Protein AF-0000000073574208 (afdb_homodimer)

Radius of gyration: 32.66 Å; Cα contacts (8 Å, |Δi|>4): 1200; chains: 2; bounding box: 96×107×128 Å

Secondary structure (DSSP, 8-state):
------------------------------------------------------------S-----------S---EEEEEE----SS--TT----TTSTT-EEEEE-SSPPPTTHHHHHHH-SEEEEETTHHHHHHHHHHHH-TTS-HHHHHHHT--SEEEE--SSS-HHHHHHHHHTT-EEEE-TT--SS-HHHHHHHHHHHHHTTSS--EEEEES-SSSSHHHHHHHHHHHHH-TTSEEEEE-SSEEEEEE-TTEEEEEE--TTTEEEEEEEE--SS-EEEEEEESBSS--SSEEE-TTS--EEEEEBSSSEEEEEESS-EEEEEEEPPTT------/---------------------------------------------TT-------------S-----------S---EEEEEE----SS--TT----TTSTT-EEEEE-SSPPPTTHHHHHHH-SEEEEETTHHHHHHHHHHHH-TTS-HHHHHHHT--SEEEE--SSS-HHHHHHHHHTT-EEEE-TT--SS-HHHHHHHHHHHHHTTSS--EEEEES-SSSSHHHHHHHHHHHHH-TTSEEEEE-SSEEEEEE-TTEEEEEE--TTTEEEEEEEE--SS-EEEEEEESBSS--SSEEE-TTS--EEEEEBSSSEEEEEESS-EEEEEEEPPTT------

Structure (mmCIF, N/CA/C/O backbone):
data_AF-0000000073574208-model_v1
#
loop_
_entity.id
_entity.type
_entity.pdbx_description
1 polymer 'thiamine diphosphokinase'
#
loop_
_atom_site.group_PDB
_atom_site.id
_atom_site.type_symbol
_atom_site.label_atom_id
_atom_site.label_alt_id
_atom_site.label_comp_id
_atom_site.label_asym_id
_atom_site.label_entity_id
_atom_site.label_seq_id
_atom_site.pdbx_PDB_ins_code
_atom_site.Cartn_x
_atom_site.Cartn_y
_atom_site.Cartn_z
_atom_site.occupancy
_atom_site.B_iso_or_equiv
_atom_site.auth_seq_id
_atom_site.auth_comp_id
_atom_site.auth_asym_id
_atom_site.auth_atom_id
_atom_site.pdbx_PDB_model_num
ATOM 1 N N . MET A 1 1 ? 45.094 56.156 -13.008 1 16.84 1 MET A N 1
ATOM 2 C CA . MET A 1 1 ? 45.281 56.562 -11.617 1 16.84 1 MET A CA 1
ATOM 3 C C . MET A 1 1 ? 45.406 55.375 -10.695 1 16.84 1 MET A C 1
ATOM 5 O O . MET A 1 1 ? 45.031 54.25 -11.055 1 16.84 1 MET A O 1
ATOM 9 N N . VAL A 1 2 ? 45.125 55.5 -9.344 1 16.28 2 VAL A N 1
ATOM 10 C CA . VAL A 1 2 ? 45.844 54.969 -8.188 1 16.28 2 VAL A CA 1
ATOM 11 C C . VAL A 1 2 ? 45.438 53.531 -7.941 1 16.28 2 VAL A C 1
ATOM 13 O O . VAL A 1 2 ? 46.281 52.625 -7.781 1 16.28 2 VAL A O 1
ATOM 16 N N . VAL A 1 3 ? 44.125 53.094 -7.402 1 16.44 3 VAL A N 1
ATOM 17 C CA . VAL A 1 3 ? 44.094 52.656 -6.008 1 16.44 3 VAL A CA 1
ATOM 18 C C . VAL A 1 3 ? 44.156 51.125 -5.938 1 16.44 3 VAL A C 1
ATOM 20 O O . VAL A 1 3 ? 43.188 50.469 -6.285 1 16.44 3 VAL A O 1
ATOM 23 N N . ALA A 1 4 ? 45.094 50.344 -6.352 1 18.62 4 ALA A N 1
ATOM 24 C CA . ALA A 1 4 ? 45.344 48.906 -6.508 1 18.62 4 ALA A CA 1
ATOM 25 C C . ALA A 1 4 ? 45.344 48.188 -5.156 1 18.62 4 ALA A C 1
ATOM 27 O O . ALA A 1 4 ? 45.781 47.031 -5.043 1 18.62 4 ALA A O 1
ATOM 28 N N . MET A 1 5 ? 44.906 48.875 -4.051 1 16.12 5 MET A N 1
ATOM 29 C CA . MET A 1 5 ? 45.594 48.531 -2.811 1 16.12 5 MET A CA 1
ATOM 30 C C . MET A 1 5 ? 45.25 47.094 -2.396 1 16.12 5 MET A C 1
ATOM 32 O O . MET A 1 5 ? 46.156 46.312 -2.055 1 16.12 5 MET A O 1
ATOM 36 N N . SER A 1 6 ? 44.031 46.75 -1.759 1 17.55 6 SER A N 1
ATOM 37 C CA . SER A 1 6 ? 44.031 46.344 -0.352 1 17.55 6 SER A CA 1
ATOM 38 C C . SER A 1 6 ? 44.344 44.875 -0.188 1 17.55 6 SER A C 1
ATOM 40 O O . SER A 1 6 ? 44.219 44.094 -1.137 1 17.55 6 SER A O 1
ATOM 42 N N . SER A 1 7 ? 44.406 44.219 1.233 1 17.73 7 SER A N 1
ATOM 43 C CA . SER A 1 7 ? 45.094 43.5 2.285 1 17.73 7 SER A CA 1
ATOM 44 C C . SER A 1 7 ? 44.562 42.094 2.42 1 17.73 7 SER A C 1
ATOM 46 O O . SER A 1 7 ? 43.375 41.875 2.643 1 17.73 7 SER A O 1
ATOM 48 N N . ILE A 1 8 ? 45.062 40.938 1.855 1 19.8 8 ILE A N 1
ATOM 49 C CA . ILE A 1 8 ? 44.938 39.5 1.788 1 19.8 8 ILE A CA 1
ATOM 50 C C . ILE A 1 8 ? 45.219 38.875 3.158 1 19.8 8 ILE A C 1
ATOM 52 O O . ILE A 1 8 ? 46.375 38.844 3.594 1 19.8 8 ILE A O 1
ATOM 56 N N . ARG A 1 9 ? 44.406 39.344 4.285 1 17.64 9 ARG A N 1
ATOM 57 C CA . ARG A 1 9 ? 44.781 39.062 5.66 1 17.64 9 ARG A CA 1
ATOM 58 C C . ARG A 1 9 ? 45 37.562 5.867 1 17.64 9 ARG A C 1
ATOM 60 O O . ARG A 1 9 ? 44.25 36.75 5.312 1 17.64 9 ARG A O 1
ATOM 67 N N . HIS A 1 10 ? 46.156 37.031 6.543 1 17.06 10 HIS A N 1
ATOM 68 C CA . HIS A 1 10 ? 47.062 36 6.938 1 17.06 10 HIS A CA 1
ATOM 69 C C . HIS A 1 10 ? 46.5 35.156 8.078 1 17.06 10 HIS A C 1
ATOM 71 O O . HIS A 1 10 ? 47.219 34.312 8.656 1 17.06 10 HIS A O 1
ATOM 77 N N . CYS A 1 11 ? 45.188 35.125 8.484 1 16.27 11 CYS A N 1
ATOM 78 C CA . CYS A 1 11 ? 45 34.812 9.898 1 16.27 11 CYS A CA 1
ATOM 79 C C . CYS A 1 11 ? 45.281 33.344 10.172 1 16.27 11 CYS A C 1
ATOM 81 O O . CYS A 1 11 ? 44.438 32.469 9.984 1 16.27 11 CYS A O 1
ATOM 83 N N . CYS A 1 12 ? 46.344 32.594 9.758 1 16.95 12 CYS A N 1
ATOM 84 C CA . CYS A 1 12 ? 46.562 31.156 9.797 1 16.95 12 CYS A CA 1
ATOM 85 C C . CYS A 1 12 ? 46.812 30.688 11.219 1 16.95 12 CYS A C 1
ATOM 87 O O . CYS A 1 12 ? 46.906 29.484 11.469 1 16.95 12 CYS A O 1
ATOM 89 N N . SER A 1 13 ? 47.344 31.391 12.242 1 15.64 13 SER A N 1
ATOM 90 C CA . SER A 1 13 ? 48.438 30.812 13.008 1 15.64 13 SER A CA 1
ATOM 91 C C . SER A 1 13 ? 47.938 29.734 13.969 1 15.64 13 SER A C 1
ATOM 93 O O . SER A 1 13 ? 48.531 28.656 14.055 1 15.64 13 SER A O 1
ATOM 95 N N . SER A 1 14 ? 47.281 30.031 15.18 1 16.47 14 SER A N 1
ATOM 96 C CA . SER A 1 14 ? 47.906 29.703 16.453 1 16.47 14 SER A CA 1
ATOM 97 C C . SER A 1 14 ? 47.812 28.219 16.766 1 16.47 14 SER A C 1
ATOM 99 O O . SER A 1 14 ? 47 27.516 16.172 1 16.47 14 SER A O 1
ATOM 101 N N . LEU A 1 15 ? 48.344 27.719 18.125 1 16.98 15 LEU A N 1
ATOM 102 C CA . LEU A 1 15 ? 49.219 26.859 18.938 1 16.98 15 LEU A CA 1
ATOM 103 C C . LEU A 1 15 ? 48.438 25.688 19.5 1 16.98 15 LEU A C 1
ATOM 105 O O . LEU A 1 15 ? 47.25 25.828 19.875 1 16.98 15 LEU A O 1
ATOM 109 N N . TRP A 1 16 ? 48.938 24.391 19.516 1 17.55 16 TRP A N 1
ATOM 110 C CA . TRP A 1 16 ? 48.812 22.953 19.641 1 17.55 16 TRP A CA 1
ATOM 111 C C . TRP A 1 16 ? 48.688 22.547 21.109 1 17.55 16 TRP A C 1
ATOM 113 O O . TRP A 1 16 ? 48.625 21.359 21.438 1 17.55 16 TRP A O 1
ATOM 123 N N . ARG A 1 17 ? 48.531 23.406 22.156 1 15.89 17 ARG A N 1
ATOM 124 C CA . ARG A 1 17 ? 49.156 22.797 23.328 1 15.89 17 ARG A CA 1
ATOM 125 C C . ARG A 1 17 ? 48.375 21.562 23.781 1 15.89 17 ARG A C 1
ATOM 127 O O . ARG A 1 17 ? 47.125 21.531 23.703 1 15.89 17 ARG A O 1
ATOM 134 N N . ARG A 1 18 ? 49.062 20.375 24.141 1 17.12 18 ARG A N 1
ATOM 135 C CA . ARG A 1 18 ? 49.094 18.953 24.484 1 17.12 18 ARG A CA 1
ATOM 136 C C . ARG A 1 18 ? 48.562 18.719 25.891 1 17.12 18 ARG A C 1
ATOM 138 O O . ARG A 1 18 ? 48.562 17.594 26.375 1 17.12 18 ARG A O 1
ATOM 145 N N . LYS A 1 19 ? 48 19.703 26.719 1 16.78 19 LYS A N 1
ATOM 146 C CA . LYS A 1 19 ? 48.281 19.391 28.109 1 16.78 19 LYS A CA 1
ATOM 147 C C . LYS A 1 19 ? 47.594 18.078 28.531 1 16.78 19 LYS A C 1
ATOM 149 O O . LYS A 1 19 ? 46.469 17.797 28.125 1 16.78 19 LYS A O 1
ATOM 154 N N . ALA A 1 20 ? 48.375 17.062 29.219 1 18.73 20 ALA A N 1
ATOM 155 C CA . ALA A 1 20 ? 48.531 15.734 29.812 1 18.73 20 ALA A CA 1
ATOM 156 C C . ALA A 1 20 ? 47.625 15.578 31.031 1 18.73 20 ALA A C 1
ATOM 158 O O . ALA A 1 20 ? 47.875 16.172 32.094 1 18.73 20 ALA A O 1
ATOM 159 N N . ILE A 1 21 ? 46.281 15.875 30.953 1 16.62 21 ILE A N 1
ATOM 160 C CA . ILE A 1 21 ? 45.594 15.961 32.219 1 16.62 21 ILE A CA 1
ATOM 161 C C . ILE A 1 21 ? 45.719 14.648 33 1 16.62 21 ILE A C 1
ATOM 163 O O . ILE A 1 21 ? 45.406 13.578 32.469 1 16.62 21 ILE A O 1
ATOM 167 N N . ILE A 1 22 ? 46.531 14.703 34.031 1 16.72 22 ILE A N 1
ATOM 168 C CA . ILE A 1 22 ? 47 13.828 35.125 1 16.72 22 ILE A CA 1
ATOM 169 C C . ILE A 1 22 ? 45.812 13.25 35.875 1 16.72 22 ILE A C 1
ATOM 171 O O . ILE A 1 22 ? 45 14 36.438 1 16.72 22 ILE A O 1
ATOM 175 N N . TRP A 1 23 ? 45.281 12.227 35.344 1 17 23 TRP A N 1
ATOM 176 C CA . TRP A 1 23 ? 44.219 11.461 35.938 1 17 23 TRP A CA 1
ATOM 177 C C . TRP A 1 23 ? 44.562 11.016 37.375 1 17 23 TRP A C 1
ATOM 179 O O . TRP A 1 23 ? 45.531 10.273 37.562 1 17 23 TRP A O 1
ATOM 189 N N . THR A 1 24 ? 44.469 12.039 38.219 1 16.17 24 THR A N 1
ATOM 190 C CA . THR A 1 24 ? 44.812 11.75 39.625 1 16.17 24 THR A CA 1
ATOM 191 C C . THR A 1 24 ? 43.969 10.594 40.156 1 16.17 24 THR A C 1
ATOM 193 O O . THR A 1 24 ? 42.781 10.484 39.844 1 16.17 24 THR A O 1
ATOM 196 N N . PRO A 1 25 ? 44.625 9.695 40.906 1 18.36 25 PRO A N 1
ATOM 197 C CA . PRO A 1 25 ? 44.438 8.359 41.469 1 18.36 25 PRO A CA 1
ATOM 198 C C . PRO A 1 25 ? 43.469 8.359 42.656 1 18.36 25 PRO A C 1
ATOM 200 O O . PRO A 1 25 ? 43.312 7.332 43.344 1 18.36 25 PRO A O 1
ATOM 203 N N . HIS A 1 26 ? 42.5 9.398 42.625 1 15.59 26 HIS A N 1
ATOM 204 C CA . HIS A 1 26 ? 42.125 9.633 44.031 1 15.59 26 HIS A CA 1
ATOM 205 C C . HIS A 1 26 ? 41.781 8.328 44.719 1 15.59 26 HIS A C 1
ATOM 207 O O . HIS A 1 26 ? 41.438 7.336 44.094 1 15.59 26 HIS A O 1
ATOM 213 N N . ARG A 1 27 ? 41.469 8.555 46.062 1 15.6 27 ARG A N 1
ATOM 214 C CA . ARG A 1 27 ? 41.656 8.117 47.438 1 15.6 27 ARG A CA 1
ATOM 215 C C . ARG A 1 27 ? 40.656 7.008 47.812 1 15.6 27 ARG A C 1
ATOM 217 O O . ARG A 1 27 ? 39.656 6.824 47.156 1 15.6 27 ARG A O 1
ATOM 224 N N . SER A 1 28 ? 40.562 6.727 49.125 1 15.8 28 SER A N 1
ATOM 225 C CA . SER A 1 28 ? 40.719 5.695 50.156 1 15.8 28 SER A CA 1
ATOM 226 C C . SER A 1 28 ? 39.344 5.191 50.625 1 15.8 28 SER A C 1
ATOM 228 O O . SER A 1 28 ? 39.219 4.047 51.062 1 15.8 28 SER A O 1
ATOM 230 N N . PHE A 1 29 ? 38.219 6.023 50.656 1 16.02 29 PHE A N 1
ATOM 231 C CA . PHE A 1 29 ? 37.656 5.918 52 1 16.02 29 PHE A CA 1
ATOM 232 C C . PHE A 1 29 ? 36.969 4.559 52.188 1 16.02 29 PHE A C 1
ATOM 234 O O . PHE A 1 29 ? 36.406 4.004 51.25 1 16.02 29 PHE A O 1
ATOM 241 N N . VAL A 1 30 ? 37.094 4.047 53.438 1 15.73 30 VAL A N 1
ATOM 242 C CA . VAL A 1 30 ? 37.062 2.844 54.25 1 15.73 30 VAL A CA 1
ATOM 243 C C . VAL A 1 30 ? 35.625 2.369 54.438 1 15.73 30 VAL A C 1
ATOM 245 O O . VAL A 1 30 ? 35.312 1.196 54.219 1 15.73 30 VAL A O 1
ATOM 248 N N . ALA A 1 31 ? 34.812 3.023 55.438 1 15.16 31 ALA A N 1
ATOM 249 C CA . ALA A 1 31 ? 34.562 2.246 56.656 1 15.16 31 ALA A CA 1
ATOM 250 C C . ALA A 1 31 ? 33.344 1.336 56.469 1 15.16 31 ALA A C 1
ATOM 252 O O . ALA A 1 31 ? 33.406 0.127 56.688 1 15.16 31 ALA A O 1
ATOM 253 N N . ALA A 1 32 ? 32.125 1.691 57.156 1 16.17 32 ALA A N 1
ATOM 254 C CA . ALA A 1 32 ? 31.625 0.971 58.344 1 16.17 32 ALA A CA 1
ATOM 255 C C . ALA A 1 32 ? 30.562 -0.06 57.938 1 16.17 32 ALA A C 1
ATOM 257 O O . ALA A 1 32 ? 29.984 0.038 56.844 1 16.17 32 ALA A O 1
ATOM 258 N N . GLY A 1 33 ? 29.906 -0.741 58.969 1 15.34 33 GLY A N 1
ATOM 259 C CA . GLY A 1 33 ? 29.609 -2.078 59.469 1 15.34 33 GLY A CA 1
ATOM 260 C C . GLY A 1 33 ? 28.25 -2.574 59 1 15.34 33 GLY A C 1
ATOM 261 O O . GLY A 1 33 ? 28.109 -3.707 58.531 1 15.34 33 GLY A O 1
ATOM 262 N N . LYS A 1 34 ? 27.109 -1.859 59.438 1 16.09 34 LYS A N 1
ATOM 263 C CA . LYS A 1 34 ? 26.297 -2.637 60.375 1 16.09 34 LYS A CA 1
ATOM 264 C C . LYS A 1 34 ? 25.391 -3.621 59.656 1 16.09 34 LYS A C 1
ATOM 266 O O . LYS A 1 34 ? 25.141 -3.463 58.438 1 16.09 34 LYS A O 1
ATOM 271 N N . GLN A 1 35 ? 24.234 -4.035 60.406 1 16.28 35 GLN A N 1
ATOM 272 C CA . GLN A 1 35 ? 23.625 -5.242 60.938 1 16.28 35 GLN A CA 1
ATOM 273 C C . GLN A 1 35 ? 22.578 -5.812 59.969 1 16.28 35 GLN A C 1
ATOM 275 O O . GLN A 1 35 ? 22.109 -5.113 59.094 1 16.28 35 GLN A O 1
ATOM 280 N N . GLY A 1 36 ? 21.812 -6.852 60.5 1 15.94 36 GLY A N 1
ATOM 281 C CA . GLY A 1 36 ? 21.359 -8.211 60.25 1 15.94 36 GLY A CA 1
ATOM 282 C C . GLY A 1 36 ? 20.031 -8.273 59.5 1 15.94 36 GLY A C 1
ATOM 283 O O . GLY A 1 36 ? 19.875 -9.055 58.562 1 15.94 36 GLY A O 1
ATOM 284 N N . ASN A 1 37 ? 18.938 -7.617 60.031 1 16.11 37 ASN A N 1
ATOM 285 C CA . ASN A 1 37 ? 17.875 -8.492 60.531 1 16.11 37 ASN A CA 1
ATOM 286 C C . ASN A 1 37 ? 16.938 -8.922 59.406 1 16.11 37 ASN A C 1
ATOM 288 O O . ASN A 1 37 ? 16.891 -8.281 58.344 1 16.11 37 ASN A O 1
ATOM 292 N N . LYS A 1 38 ? 15.82 -9.727 59.875 1 16.95 38 LYS A N 1
ATOM 293 C CA . LYS A 1 38 ? 14.961 -10.875 59.594 1 16.95 38 LYS A CA 1
ATOM 294 C C . LYS A 1 38 ? 13.836 -10.484 58.656 1 16.95 38 LYS A C 1
ATOM 296 O O . LYS A 1 38 ? 13 -9.641 58.969 1 16.95 38 LYS A O 1
ATOM 301 N N . LEU A 1 39 ? 13.953 -10.5 57.375 1 16.69 39 LEU A N 1
ATOM 302 C CA . LEU A 1 39 ? 12.984 -10.195 56.344 1 16.69 39 LEU A CA 1
ATOM 303 C C . LEU A 1 39 ? 11.758 -11.102 56.438 1 16.69 39 LEU A C 1
ATOM 305 O O . LEU A 1 39 ? 11.773 -12.242 55.969 1 16.69 39 LEU A O 1
ATOM 309 N N . GLN A 1 40 ? 11.289 -11.305 57.688 1 16 40 GLN A N 1
ATOM 310 C CA . GLN A 1 40 ? 10.375 -12.445 57.688 1 16 40 GLN A CA 1
ATOM 311 C C . GLN A 1 40 ? 9.289 -12.273 56.625 1 16 40 GLN A C 1
ATOM 313 O O . GLN A 1 40 ? 9.055 -13.164 55.812 1 16 40 GLN A O 1
ATOM 318 N N . SER A 1 41 ? 8.156 -11.555 57.031 1 16.88 41 SER A N 1
ATOM 319 C CA . SER A 1 41 ? 6.863 -12.195 57.25 1 16.88 41 SER A CA 1
ATOM 320 C C . SER A 1 41 ? 6.051 -12.281 55.969 1 16.88 41 SER A C 1
ATOM 322 O O . SER A 1 41 ? 5.59 -13.359 55.562 1 16.88 41 SER A O 1
ATOM 324 N N . SER A 1 42 ? 4.984 -11.305 55.719 1 17.42 42 SER A N 1
ATOM 325 C CA . SER A 1 42 ? 3.551 -11.555 55.594 1 17.42 42 SER A CA 1
ATOM 326 C C . SER A 1 42 ? 3.146 -11.672 54.125 1 17.42 42 SER A C 1
ATOM 328 O O . SER A 1 42 ? 3.307 -10.719 53.375 1 17.42 42 SER A O 1
ATOM 330 N N . LEU A 1 43 ? 3.334 -12.75 53.469 1 17.84 43 LEU A N 1
ATOM 331 C CA . LEU A 1 43 ? 3.064 -13.148 52.094 1 17.84 43 LEU A CA 1
ATOM 332 C C . LEU A 1 43 ? 1.598 -12.93 51.75 1 17.84 43 LEU A C 1
ATOM 334 O O . LEU A 1 43 ? 1.153 -13.305 50.656 1 17.84 43 LEU A O 1
ATOM 338 N N . SER A 1 44 ? 0.708 -12.664 52.75 1 17.05 44 SER A N 1
ATOM 339 C CA . SER A 1 44 ? -0.619 -13.234 52.531 1 17.05 44 SER A CA 1
ATOM 340 C C . SER A 1 44 ? -1.306 -12.617 51.312 1 17.05 44 SER A C 1
ATOM 342 O O . SER A 1 44 ? -1.995 -13.312 50.562 1 17.05 44 SER A O 1
ATOM 344 N N . ALA A 1 45 ? -1.47 -11.273 51.156 1 17.77 45 ALA A N 1
ATOM 345 C CA . ALA A 1 45 ? -2.816 -10.742 50.969 1 17.77 45 ALA A CA 1
ATOM 346 C C . ALA A 1 45 ? -3.213 -10.789 49.5 1 17.77 45 ALA A C 1
ATOM 348 O O . ALA A 1 45 ? -4.367 -10.523 49.125 1 17.77 45 ALA A O 1
ATOM 349 N N . TRP A 1 46 ? -2.375 -10.906 48.406 1 17.78 46 TRP A N 1
ATOM 350 C CA . TRP A 1 46 ? -2.748 -10.102 47.25 1 17.78 46 TRP A CA 1
ATOM 351 C C . TRP A 1 46 ? -3.801 -10.812 46.406 1 17.78 46 TRP A C 1
ATOM 353 O O . TRP A 1 46 ? -4.016 -10.461 45.25 1 17.78 46 TRP A O 1
ATOM 363 N N . ASN A 1 47 ? -4.539 -11.711 46.969 1 18.09 47 ASN A N 1
ATOM 364 C CA . ASN A 1 47 ? -5.281 -12.516 46 1 18.09 47 ASN A CA 1
ATOM 365 C C . ASN A 1 47 ? -6.273 -11.664 45.219 1 18.09 47 ASN A C 1
ATOM 367 O O . ASN A 1 47 ? -7.199 -12.203 44.594 1 18.09 47 ASN A O 1
ATOM 371 N N . SER A 1 48 ? -6.484 -10.336 45.438 1 19.12 48 SER A N 1
ATOM 372 C CA . SER A 1 48 ? -7.797 -9.836 45.031 1 19.12 48 SER A CA 1
ATOM 373 C C . SER A 1 48 ? -7.996 -9.945 43.531 1 19.12 48 SER A C 1
ATOM 375 O O . SER A 1 48 ? -7.113 -9.57 42.75 1 19.12 48 SER A O 1
ATOM 377 N N . THR A 1 49 ? -8.836 -10.836 43.031 1 20.64 49 THR A N 1
ATOM 378 C CA . THR A 1 49 ? -9.367 -11.211 41.719 1 20.64 49 THR A CA 1
ATOM 379 C C . THR A 1 49 ? -9.984 -10.008 41.031 1 20.64 49 THR A C 1
ATOM 381 O O . THR A 1 49 ? -11.125 -9.633 41.312 1 20.64 49 THR A O 1
ATOM 384 N N . ARG A 1 50 ? -9.43 -8.797 40.906 1 20.31 50 ARG A N 1
ATOM 385 C CA . ARG A 1 50 ? -10.195 -7.719 40.312 1 20.31 50 ARG A CA 1
ATOM 386 C C . ARG A 1 50 ? -10.578 -8.07 38.875 1 20.31 50 ARG A C 1
ATOM 388 O O . ARG A 1 50 ? -9.711 -8.359 38.031 1 20.31 50 ARG A O 1
ATOM 395 N N . SER A 1 51 ? -11.773 -8.602 38.656 1 20.97 51 SER A N 1
ATOM 396 C CA . SER A 1 51 ? -12.508 -8.82 37.406 1 20.97 51 SER A CA 1
ATOM 397 C C . SER A 1 51 ? -12.492 -7.582 36.531 1 20.97 51 SER A C 1
ATOM 399 O O . SER A 1 51 ? -12.977 -6.523 36.938 1 20.97 51 SER A O 1
ATOM 401 N N . PHE A 1 52 ? -11.43 -7.227 35.906 1 21.33 52 PHE A N 1
ATOM 402 C CA . PHE A 1 52 ? -11.375 -6.082 35 1 21.33 52 PHE A CA 1
ATOM 403 C C . PHE A 1 52 ? -12.445 -6.188 33.938 1 21.33 52 PHE A C 1
ATOM 405 O O . PHE A 1 52 ? -12.391 -7.074 33.062 1 21.33 52 PHE A O 1
ATOM 412 N N . SER A 1 53 ? -13.727 -6 34.281 1 21.91 53 SER A N 1
ATOM 413 C CA . SER A 1 53 ? -14.773 -5.734 33.281 1 21.91 53 SER A CA 1
ATOM 414 C C . SER A 1 53 ? -14.336 -4.68 32.281 1 21.91 53 SER A C 1
ATOM 416 O O . SER A 1 53 ? -14 -3.557 32.656 1 21.91 53 SER A O 1
ATOM 418 N N . ALA A 1 54 ? -13.656 -5.113 31.344 1 23.38 54 ALA A N 1
ATOM 419 C CA . ALA A 1 54 ? -13.289 -4.27 30.219 1 23.38 54 ALA A CA 1
ATOM 420 C C . ALA A 1 54 ? -14.469 -3.414 29.766 1 23.38 54 ALA A C 1
ATOM 422 O O . ALA A 1 54 ? -15.531 -3.941 29.438 1 23.38 54 ALA A O 1
ATOM 423 N N . THR A 1 55 ? -14.758 -2.363 30.469 1 23.56 55 THR A N 1
ATOM 424 C CA . THR A 1 55 ? -15.703 -1.325 30.062 1 23.56 55 THR A CA 1
ATOM 425 C C . THR A 1 55 ? -15.57 -1.021 28.578 1 23.56 55 THR A C 1
ATOM 427 O O . THR A 1 55 ? -14.508 -0.586 28.125 1 23.56 55 THR A O 1
ATOM 430 N N . VAL A 1 56 ? -16.156 -1.899 27.797 1 24.61 56 VAL A N 1
ATOM 431 C CA . VAL A 1 56 ? -16.516 -1.53 26.422 1 24.61 56 VAL A CA 1
ATOM 432 C C . VAL A 1 56 ? -17.016 -0.09 26.406 1 24.61 56 VAL A C 1
ATOM 434 O O . VAL A 1 56 ? -18.062 0.217 26.969 1 24.61 56 VAL A O 1
ATOM 437 N N . ASN A 1 57 ? -16.156 0.804 26.641 1 23.34 57 ASN A N 1
ATOM 438 C CA . ASN A 1 57 ? -16.578 2.193 26.5 1 23.34 57 ASN A CA 1
ATOM 439 C C . ASN A 1 57 ? -17.516 2.371 25.297 1 23.34 57 ASN A C 1
ATOM 441 O O . ASN A 1 57 ? -17.188 1.983 24.188 1 23.34 57 ASN A O 1
ATOM 445 N N . THR A 1 58 ? -18.812 2.385 25.562 1 25.31 58 THR A N 1
ATOM 446 C CA . THR A 1 58 ? -20 2.738 24.797 1 25.31 58 THR A CA 1
ATOM 447 C C . THR A 1 58 ? -19.766 4.012 23.984 1 25.31 58 THR A C 1
ATOM 449 O O . THR A 1 58 ? -19.953 5.121 24.484 1 25.31 58 THR A O 1
ATOM 452 N N . PHE A 1 59 ? -18.656 4.188 23.5 1 23.36 59 PHE A N 1
ATOM 453 C CA . PHE A 1 59 ? -18.547 5.316 22.594 1 23.36 59 PHE A CA 1
ATOM 454 C C . PHE A 1 59 ? -19.531 5.184 21.438 1 23.36 59 PHE A C 1
ATOM 456 O O . PHE A 1 59 ? -19.141 4.984 20.281 1 23.36 59 PHE A O 1
ATOM 463 N N . ALA A 1 60 ? -20.641 4.395 21.609 1 24.42 60 ALA A N 1
ATOM 464 C CA . ALA A 1 60 ? -21.656 4.371 20.562 1 24.42 60 ALA A CA 1
ATOM 465 C C . ALA A 1 60 ? -22.219 5.77 20.312 1 24.42 60 ALA A C 1
ATOM 467 O O . ALA A 1 60 ? -23.156 5.938 19.531 1 24.42 60 ALA A O 1
ATOM 468 N N . LYS A 1 61 ? -22.094 6.578 21.266 1 28.09 61 LYS A N 1
ATOM 469 C CA . LYS A 1 61 ? -23.172 7.559 21.219 1 28.09 61 LYS A CA 1
ATOM 470 C C . LYS A 1 61 ? -23.062 8.453 20 1 28.09 61 LYS A C 1
ATOM 472 O O . LYS A 1 61 ? -24.078 8.852 19.422 1 28.09 61 LYS A O 1
ATOM 477 N N . ASN A 1 62 ? -22.031 9.156 19.891 1 24.48 62 ASN A N 1
ATOM 478 C CA . ASN A 1 62 ? -22.266 10.336 19.062 1 24.48 62 ASN A CA 1
ATOM 479 C C . ASN A 1 62 ? -22.172 10.008 17.578 1 24.48 62 ASN A C 1
ATOM 481 O O . ASN A 1 62 ? -21.094 10.047 17 1 24.48 62 ASN A O 1
ATOM 485 N N . PHE A 1 63 ? -22.859 8.891 17.234 1 26.53 63 PHE A N 1
ATOM 486 C CA . PHE A 1 63 ? -22.984 8.93 15.781 1 26.53 63 PHE A CA 1
ATOM 487 C C . PHE A 1 63 ? -23.516 10.281 15.32 1 26.53 63 PHE A C 1
ATOM 489 O O . PHE A 1 63 ? -24.516 10.766 15.82 1 26.53 63 PHE A O 1
ATOM 496 N N . PRO A 1 64 ? -22.703 11.078 14.859 1 26.77 64 PRO A N 1
ATOM 497 C CA . PRO A 1 64 ? -23.406 12.305 14.477 1 26.77 64 PRO A CA 1
ATOM 498 C C . PRO A 1 64 ? -24.719 12.039 13.766 1 26.77 64 PRO A C 1
ATOM 500 O O . PRO A 1 64 ? -24.906 10.977 13.164 1 26.77 64 PRO A O 1
ATOM 503 N N . GLU A 1 65 ? -25.859 12.5 14.336 1 27.39 65 GLU A N 1
ATOM 504 C CA . GLU A 1 65 ? -27.172 12.594 13.703 1 27.39 65 GLU A CA 1
ATOM 505 C C . GLU A 1 65 ? -27.047 12.68 12.188 1 27.39 65 GLU A C 1
ATOM 507 O O . GLU A 1 65 ? -26.094 13.266 11.672 1 27.39 65 GLU A O 1
ATOM 512 N N . ARG A 1 66 ? -27.609 11.75 11.539 1 28.38 66 ARG A N 1
ATOM 513 C CA . ARG A 1 66 ? -27.922 12.008 10.141 1 28.38 66 ARG A CA 1
ATOM 514 C C . ARG A 1 66 ? -28.344 13.461 9.93 1 28.38 66 ARG A C 1
ATOM 516 O O . ARG A 1 66 ? -29.375 13.891 10.453 1 28.38 66 ARG A O 1
ATOM 523 N N . VAL A 1 67 ? -27.453 14.391 9.828 1 26.88 67 VAL A N 1
ATOM 524 C CA . VAL A 1 67 ? -27.969 15.688 9.383 1 26.88 67 VAL A CA 1
ATOM 525 C C . VAL A 1 67 ? -29 15.484 8.273 1 26.88 67 VAL A C 1
ATOM 527 O O . VAL A 1 67 ? -28.672 14.969 7.203 1 26.88 67 VAL A O 1
ATOM 530 N N . SER A 1 68 ? -30.156 15.016 8.625 1 28.53 68 SER A N 1
ATOM 531 C CA . SER A 1 68 ? -31.281 15.203 7.699 1 28.53 68 SER A CA 1
ATOM 532 C C . SER A 1 68 ? -31.203 16.562 7.02 1 28.53 68 SER A C 1
ATOM 534 O O . SER A 1 68 ? -31.594 17.578 7.602 1 28.53 68 SER A O 1
ATOM 536 N N . GLY A 1 69 ? -30.141 16.906 6.395 1 28.58 69 GLY A N 1
ATOM 537 C CA . GLY A 1 69 ? -30.297 18.141 5.625 1 28.58 69 GLY A CA 1
ATOM 538 C C . GLY A 1 69 ? -31.484 18.109 4.691 1 28.58 69 GLY A C 1
ATOM 539 O O . GLY A 1 69 ? -31.828 17.062 4.145 1 28.58 69 GLY A O 1
ATOM 540 N N . THR A 1 70 ? -32.531 18.719 5 1 30.64 70 THR A N 1
ATOM 541 C CA . THR A 1 70 ? -33.531 19.078 4.004 1 30.64 70 THR A CA 1
ATOM 542 C C . THR A 1 70 ? -32.906 19.109 2.605 1 30.64 70 THR A C 1
ATOM 544 O O . THR A 1 70 ? -31.891 19.75 2.381 1 30.64 70 THR A O 1
ATOM 547 N N . ARG A 1 71 ? -33.25 18.172 1.816 1 32.94 71 ARG A N 1
ATOM 548 C CA . ARG A 1 71 ? -32.938 18.25 0.392 1 32.94 71 ARG A CA 1
ATOM 549 C C . ARG A 1 71 ? -33.25 19.625 -0.171 1 32.94 71 ARG A C 1
ATOM 551 O O . ARG A 1 71 ? -34.406 19.906 -0.518 1 32.94 71 ARG A O 1
ATOM 558 N N . ARG A 1 72 ? -32.906 20.688 0.428 1 31.48 72 ARG A N 1
ATOM 559 C CA . ARG A 1 72 ? -33.156 21.781 -0.505 1 31.48 72 ARG A CA 1
ATOM 560 C C . ARG A 1 72 ? -32.719 21.406 -1.915 1 31.48 72 ARG A C 1
ATOM 562 O O . ARG A 1 72 ? -31.766 20.625 -2.09 1 31.48 72 ARG A O 1
ATOM 569 N N . GLU A 1 73 ? -33.312 21.297 -2.922 1 39.44 73 GLU A N 1
ATOM 570 C CA . GLU A 1 73 ? -32.875 21.172 -4.316 1 39.44 73 GLU A CA 1
ATOM 571 C C . GLU A 1 73 ? -31.422 21.516 -4.496 1 39.44 73 GLU A C 1
ATOM 573 O O . GLU A 1 73 ? -30.969 21.766 -5.613 1 39.44 73 GLU A O 1
ATOM 578 N N . GLY A 1 74 ? -30.469 22.062 -3.484 1 42.62 74 GLY A N 1
ATOM 579 C CA . GLY A 1 74 ? -29.578 23.109 -3.029 1 42.62 74 GLY A CA 1
ATOM 580 C C . GLY A 1 74 ? -28.125 22.859 -3.367 1 42.62 74 GLY A C 1
ATOM 581 O O . GLY A 1 74 ? -27.75 21.75 -3.75 1 42.62 74 GLY A O 1
ATOM 582 N N . MET A 1 75 ? -27.203 23.844 -3.586 1 52.25 75 MET A N 1
ATOM 583 C CA . MET A 1 75 ? -25.828 24.016 -4.039 1 52.25 75 MET A CA 1
ATOM 584 C C . MET A 1 75 ? -24.875 23.125 -3.25 1 52.25 75 MET A C 1
ATOM 586 O O . MET A 1 75 ? -24.734 23.281 -2.035 1 52.25 75 MET A O 1
ATOM 590 N N . VAL A 1 76 ? -24.734 21.844 -3.533 1 73.81 76 VAL A N 1
ATOM 591 C CA . VAL A 1 76 ? -23.641 21.062 -2.963 1 73.81 76 VAL A CA 1
ATOM 592 C C . VAL A 1 76 ? -22.391 21.938 -2.83 1 73.81 76 VAL A C 1
ATOM 594 O O . VAL A 1 76 ? -22.031 22.656 -3.764 1 73.81 76 VAL A O 1
ATOM 597 N N . ASP A 1 77 ? -21.953 22.016 -1.651 1 89.94 77 ASP A N 1
ATOM 598 C CA . ASP A 1 77 ? -20.75 22.797 -1.397 1 89.94 77 ASP A CA 1
ATOM 599 C C . ASP A 1 77 ? -19.578 22.281 -2.244 1 89.94 77 ASP A C 1
ATOM 601 O O . ASP A 1 77 ? -19.422 21.078 -2.443 1 89.94 77 ASP A O 1
ATOM 605 N N . LYS A 1 78 ? -19.016 23.203 -2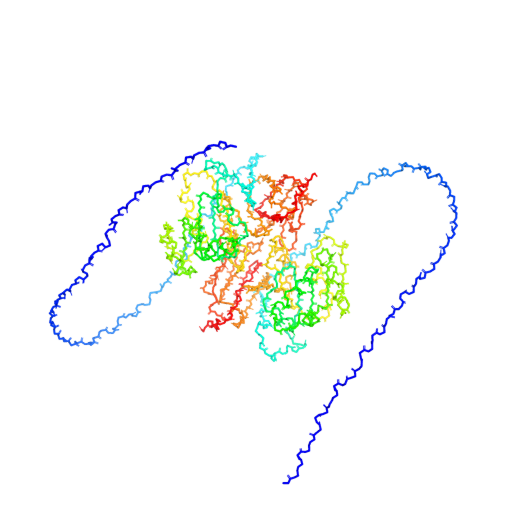.855 1 93.56 78 LYS A N 1
ATOM 606 C CA . LYS A 1 78 ? -17.844 22.891 -3.67 1 93.56 78 LYS A CA 1
ATOM 607 C C . LYS A 1 78 ? -16.594 22.797 -2.809 1 93.56 78 LYS A C 1
ATOM 609 O O . LYS A 1 78 ? -16.391 23.578 -1.887 1 93.56 78 LYS A O 1
ATOM 614 N N . MET A 1 79 ? -15.844 21.781 -3.002 1 94.06 79 MET A N 1
ATOM 615 C CA . MET A 1 79 ? -14.547 21.625 -2.357 1 94.06 79 MET A CA 1
ATOM 616 C C . MET A 1 79 ? -13.422 21.625 -3.389 1 94.06 79 MET A C 1
ATOM 618 O O . MET A 1 79 ? -13.422 20.797 -4.305 1 94.06 79 MET A O 1
ATOM 622 N N . LEU A 1 80 ? -12.492 22.562 -3.248 1 94.31 80 LEU A N 1
ATOM 623 C CA . LEU A 1 80 ? -11.383 22.719 -4.184 1 94.31 80 LEU A CA 1
ATOM 624 C C . LEU A 1 80 ? -10.141 22 -3.672 1 94.31 80 LEU A C 1
ATOM 626 O O . LEU A 1 80 ? -9.797 22.109 -2.492 1 94.31 80 LEU A O 1
ATOM 630 N N . HIS A 1 81 ? -9.539 21.203 -4.539 1 94.38 81 HIS A N 1
ATOM 631 C CA . HIS A 1 81 ? -8.281 20.516 -4.25 1 94.38 81 HIS A CA 1
ATOM 632 C C . HIS A 1 81 ? -7.168 21 -5.176 1 94.38 81 HIS A C 1
ATOM 634 O O . HIS A 1 81 ? -7.367 21.109 -6.387 1 94.38 81 HIS A O 1
ATOM 640 N N . ARG A 1 82 ? -6.004 21.297 -4.559 1 91.25 82 ARG A N 1
ATOM 641 C CA . ARG A 1 82 ? -4.824 21.672 -5.324 1 91.25 82 ARG A CA 1
ATOM 642 C C . ARG A 1 82 ? -3.547 21.406 -4.535 1 91.25 82 ARG A C 1
ATOM 644 O O . ARG A 1 82 ? -3.506 21.625 -3.32 1 91.25 82 ARG A O 1
ATOM 651 N N . THR A 1 83 ? -2.58 20.859 -5.215 1 87.5 83 THR A N 1
ATOM 652 C CA . THR A 1 83 ? -1.273 20.688 -4.59 1 87.5 83 THR A CA 1
ATOM 653 C C . THR A 1 83 ? -0.575 22.031 -4.418 1 87.5 83 THR A C 1
ATOM 655 O O . THR A 1 83 ? -0.456 22.812 -5.375 1 87.5 83 THR A O 1
ATOM 658 N N . SER A 1 84 ? -0.137 22.312 -3.201 1 80.81 84 SER A N 1
ATOM 659 C CA . SER A 1 84 ? 0.418 23.625 -2.885 1 80.81 84 SER A CA 1
ATOM 660 C C . SER A 1 84 ? 1.933 23.562 -2.727 1 80.81 84 SER A C 1
ATOM 662 O O . SER A 1 84 ? 2.555 24.516 -2.264 1 80.81 84 SER A O 1
ATOM 664 N N . PHE A 1 85 ? 2.508 22.469 -3.035 1 84.25 85 PHE A N 1
ATOM 665 C CA . PHE A 1 85 ? 3.943 22.312 -2.838 1 84.25 85 PHE A CA 1
ATOM 666 C C . PHE A 1 85 ? 4.629 21.922 -4.145 1 84.25 85 PHE A C 1
ATOM 668 O O . PHE A 1 85 ? 3.969 21.516 -5.102 1 84.25 85 PHE A O 1
ATOM 675 N N . SER A 1 86 ? 5.883 22.141 -4.141 1 80.94 86 SER A N 1
ATOM 676 C CA . SER A 1 86 ? 6.73 21.734 -5.254 1 80.94 86 SER A CA 1
ATOM 677 C C . SER A 1 86 ? 7.609 20.547 -4.871 1 80.94 86 SER A C 1
ATOM 679 O O . SER A 1 86 ? 7.914 20.344 -3.693 1 80.94 86 SER A O 1
ATOM 681 N N . LEU A 1 87 ? 7.934 19.75 -5.883 1 83.94 87 LEU A N 1
ATOM 682 C CA . LEU A 1 87 ? 8.805 18.609 -5.629 1 83.94 87 LEU A CA 1
ATOM 683 C C . LEU A 1 87 ? 10.156 18.797 -6.305 1 83.94 87 LEU A C 1
ATOM 685 O O . LEU A 1 87 ? 11.055 17.969 -6.16 1 83.94 87 LEU A O 1
ATOM 689 N N . LYS A 1 88 ? 10.328 19.812 -7.051 1 76.06 88 LYS A N 1
ATOM 690 C CA . LYS A 1 88 ? 11.594 20.109 -7.707 1 76.06 88 LYS A CA 1
ATOM 691 C C . LYS A 1 88 ? 12.266 21.328 -7.07 1 76.06 88 LYS A C 1
ATOM 693 O O . LYS A 1 88 ? 11.594 22.234 -6.602 1 76.06 88 LYS A O 1
ATOM 698 N N . SER A 1 89 ? 13.562 21.156 -6.719 1 62.28 89 SER A N 1
ATOM 699 C CA . SER A 1 89 ? 14.359 22.188 -6.074 1 62.28 89 SER A CA 1
ATOM 700 C C . SER A 1 89 ? 14.297 23.5 -6.855 1 62.28 89 SER A C 1
ATOM 702 O O . SER A 1 89 ? 15.055 24.438 -6.57 1 62.28 89 SER A O 1
ATOM 704 N N . ASP A 1 90 ? 13.312 23.797 -7.492 1 52.53 90 ASP A N 1
ATOM 705 C CA . ASP A 1 90 ? 13.562 25.125 -8.047 1 52.53 90 ASP A CA 1
ATOM 706 C C . ASP A 1 90 ? 13.867 26.125 -6.938 1 52.53 90 ASP A C 1
ATOM 708 O O . ASP A 1 90 ? 13.273 26.078 -5.863 1 52.53 90 ASP A O 1
ATOM 712 N N . LEU A 1 91 ? 15.141 26.734 -6.938 1 43.88 91 LEU A N 1
ATOM 713 C CA . LEU A 1 91 ? 15.711 27.688 -5.98 1 43.88 91 LEU A CA 1
ATOM 714 C C . LEU A 1 91 ? 14.617 28.391 -5.191 1 43.88 91 LEU A C 1
ATOM 716 O O . LEU A 1 91 ? 14.711 28.516 -3.969 1 43.88 91 LEU A O 1
ATOM 720 N N . GLY A 1 92 ? 14.008 29.438 -5.699 1 38.66 92 GLY A N 1
ATOM 721 C CA . GLY A 1 92 ? 13.5 30.672 -5.137 1 38.66 92 GLY A CA 1
ATOM 722 C C . GLY A 1 92 ? 12.094 30.547 -4.582 1 38.66 92 GLY A C 1
ATOM 723 O O . GLY A 1 92 ? 11.375 31.531 -4.465 1 38.66 92 GLY A O 1
ATOM 724 N N . VAL A 1 93 ? 11.531 29.312 -4.66 1 40.97 93 VAL A N 1
ATOM 725 C CA . VAL A 1 93 ? 10.148 29.609 -4.293 1 40.97 93 VAL A CA 1
ATOM 726 C C . VAL A 1 93 ? 9.992 29.516 -2.777 1 40.97 93 VAL A C 1
ATOM 728 O O . VAL A 1 93 ? 10.148 28.453 -2.189 1 40.97 93 VAL A O 1
ATOM 731 N N . THR A 1 94 ? 10.609 30.391 -2.021 1 41.72 94 THR A N 1
ATOM 732 C CA . THR A 1 94 ? 10.266 30.5 -0.61 1 41.72 94 THR A CA 1
ATOM 733 C C . THR A 1 94 ? 8.758 30.703 -0.437 1 41.72 94 THR A C 1
ATOM 735 O O . THR A 1 94 ? 8.172 31.594 -1.048 1 41.72 94 THR A O 1
ATOM 738 N N . VAL A 1 95 ? 8.109 29.625 -0.093 1 42.91 95 VAL A N 1
ATOM 739 C CA . VAL A 1 95 ? 6.707 29.766 0.283 1 42.91 95 VAL A CA 1
ATOM 740 C C . VAL A 1 95 ? 6.578 30.797 1.41 1 42.91 95 VAL A C 1
ATOM 742 O O . VAL A 1 95 ? 7.281 30.703 2.422 1 42.91 95 VAL A O 1
ATOM 745 N N . ALA A 1 96 ? 6.18 31.969 1.245 1 37.75 96 ALA A N 1
ATOM 746 C CA . ALA A 1 96 ? 5.895 32.969 2.268 1 37.75 96 ALA A CA 1
ATOM 747 C C . ALA A 1 96 ? 5 32.406 3.361 1 37.75 96 ALA A C 1
ATOM 749 O O . ALA A 1 96 ? 4.168 31.516 3.1 1 37.75 96 ALA A O 1
ATOM 750 N N . ASP A 1 97 ? 5.352 32.5 4.602 1 43.44 97 ASP A N 1
ATOM 751 C CA . ASP A 1 97 ? 4.664 32.156 5.84 1 43.44 97 ASP A CA 1
ATOM 752 C C . ASP A 1 97 ? 3.148 32.219 5.664 1 43.44 97 ASP A C 1
ATOM 754 O O . ASP A 1 97 ? 2.422 31.375 6.199 1 43.44 97 ASP A O 1
ATOM 758 N N . GLY A 1 98 ? 2.551 33.344 5.359 1 45.19 98 GLY A N 1
ATOM 759 C CA . GLY A 1 98 ? 1.154 33.75 5.445 1 45.19 98 GLY A CA 1
ATOM 760 C C . GLY A 1 98 ? 0.294 33.125 4.355 1 45.19 98 GLY A C 1
ATOM 761 O O . GLY A 1 98 ? -0.842 33.562 4.141 1 45.19 98 GLY A O 1
ATOM 762 N N . SER A 1 99 ? 0.871 32.344 3.348 1 53.97 99 SER A N 1
ATOM 763 C CA . SER A 1 99 ? 0.148 32.094 2.105 1 53.97 99 SER A CA 1
ATOM 764 C C . SER A 1 99 ? -0.727 30.844 2.225 1 53.97 99 SER A C 1
ATOM 766 O O . SER A 1 99 ? -0.48 29.984 3.074 1 53.97 99 SER A O 1
ATOM 768 N N . ASP A 1 100 ? -2.045 30.844 1.799 1 62.28 100 ASP A N 1
ATOM 769 C CA . ASP A 1 100 ? -3.068 29.828 1.619 1 62.28 100 ASP A CA 1
ATOM 770 C C . ASP A 1 100 ? -2.443 28.484 1.227 1 62.28 100 ASP A C 1
ATOM 772 O O . ASP A 1 100 ? -3.115 27.453 1.236 1 62.28 100 ASP A O 1
ATOM 776 N N . ASP A 1 101 ? -0.998 28.453 1.288 1 73.69 101 ASP A N 1
ATOM 777 C CA . ASP A 1 101 ? -0.38 27.234 0.784 1 73.69 101 ASP A CA 1
ATOM 778 C C . ASP A 1 101 ? 0.533 26.594 1.834 1 73.69 101 ASP A C 1
ATOM 780 O O . ASP A 1 101 ? 1.19 25.594 1.57 1 73.69 101 ASP A O 1
ATOM 784 N N . ALA A 1 102 ? 0.47 27.172 3.107 1 83.69 102 ALA A N 1
ATOM 785 C CA . ALA A 1 102 ? 1.3 26.609 4.168 1 83.69 102 ALA A CA 1
ATOM 786 C C . ALA A 1 102 ? 0.8 25.219 4.574 1 83.69 102 ALA A C 1
ATOM 788 O O . ALA A 1 102 ? -0.409 24.984 4.633 1 83.69 102 ALA A O 1
ATOM 789 N N . PHE A 1 103 ? 1.796 24.328 4.824 1 91.25 103 PHE A N 1
ATOM 790 C CA . PHE A 1 103 ? 1.395 22.984 5.246 1 91.25 103 PHE A CA 1
ATOM 791 C C . PHE A 1 103 ? 2.322 22.453 6.336 1 91.25 103 PHE A C 1
ATOM 793 O O . PHE A 1 103 ? 3.414 23 6.539 1 91.25 103 PHE A O 1
ATOM 800 N N . VAL A 1 104 ? 1.773 21.562 7.098 1 94.25 104 VAL A N 1
ATOM 801 C CA . VAL A 1 104 ? 2.557 20.781 8.062 1 94.25 104 VAL A CA 1
ATOM 802 C C . VAL A 1 104 ? 3.064 19.5 7.406 1 94.25 104 VAL A C 1
ATOM 804 O O . VAL A 1 104 ? 2.324 18.844 6.68 1 94.25 104 VAL A O 1
ATOM 807 N N . LEU A 1 105 ? 4.375 19.219 7.617 1 96.5 105 LEU A N 1
ATOM 808 C CA . LEU A 1 105 ? 4.953 17.984 7.109 1 96.5 105 LEU A CA 1
ATOM 809 C C . LEU A 1 105 ? 5.062 16.938 8.219 1 96.5 105 LEU A C 1
ATOM 811 O O . LEU A 1 105 ? 5.641 17.203 9.273 1 96.5 105 LEU A O 1
ATOM 815 N N . VAL A 1 106 ? 4.43 15.797 8.023 1 98.12 106 VAL A N 1
ATOM 816 C CA . VAL A 1 106 ? 4.531 14.68 8.961 1 98.12 106 VAL A CA 1
ATOM 817 C C . VAL A 1 106 ? 5.324 13.547 8.32 1 98.12 106 VAL A C 1
ATOM 819 O O . VAL A 1 106 ? 5.027 13.125 7.199 1 98.12 106 VAL A O 1
ATOM 822 N N . VAL A 1 107 ? 6.328 13.062 9.023 1 98.69 107 VAL A N 1
ATOM 823 C CA . VAL A 1 107 ? 7.152 11.953 8.547 1 98.69 107 VAL A CA 1
ATOM 824 C C . VAL A 1 107 ? 6.84 10.695 9.344 1 98.69 107 VAL A C 1
ATOM 826 O O . VAL A 1 107 ? 7.055 10.656 10.562 1 98.69 107 VAL A O 1
ATOM 829 N N . LEU A 1 108 ? 6.332 9.719 8.664 1 98.38 108 LEU A N 1
ATOM 830 C CA . LEU A 1 108 ? 6.062 8.43 9.289 1 98.38 108 LEU A CA 1
ATOM 831 C C . LEU A 1 108 ? 7.238 7.473 9.086 1 98.38 108 LEU A C 1
ATOM 833 O O . LEU A 1 108 ? 8.242 7.84 8.469 1 98.38 108 LEU A O 1
ATOM 837 N N . ASN A 1 109 ? 7.117 6.262 9.664 1 96.31 109 ASN A N 1
ATOM 838 C CA . ASN A 1 109 ? 8.289 5.41 9.828 1 96.31 109 ASN A CA 1
ATOM 839 C C . ASN A 1 109 ? 8.438 4.43 8.672 1 96.31 109 ASN A C 1
ATOM 841 O O . ASN A 1 109 ? 8.422 3.215 8.875 1 96.31 109 ASN A O 1
ATOM 845 N N . TYR A 1 110 ? 8.641 4.934 7.504 1 95.25 110 TYR A N 1
ATOM 846 C CA . TYR A 1 110 ? 9.023 4.199 6.305 1 95.25 110 TYR A CA 1
ATOM 847 C C . TYR A 1 110 ? 9.922 5.043 5.41 1 95.25 110 TYR A C 1
ATOM 849 O O . TYR A 1 110 ? 10.273 6.172 5.762 1 95.25 110 TYR A O 1
ATOM 857 N N . ASN A 1 111 ? 10.352 4.41 4.301 1 93.69 111 ASN A N 1
ATOM 858 C CA . ASN A 1 111 ? 11.273 5.098 3.402 1 93.69 111 ASN A CA 1
ATOM 859 C C . ASN A 1 111 ? 10.727 6.457 2.977 1 93.69 111 ASN A C 1
ATOM 861 O O . ASN A 1 111 ? 9.562 6.574 2.582 1 93.69 111 ASN A O 1
ATOM 865 N N . VAL A 1 112 ? 11.602 7.445 3.07 1 95.38 112 VAL A N 1
ATOM 866 C CA . VAL A 1 112 ? 11.188 8.797 2.689 1 95.38 112 VAL A CA 1
ATOM 867 C C . VAL A 1 112 ? 11.414 9 1.193 1 95.38 112 VAL A C 1
ATOM 869 O O . VAL A 1 112 ? 12.414 8.531 0.641 1 95.38 112 VAL A O 1
ATOM 872 N N . PRO A 1 113 ? 10.516 9.695 0.601 1 95.06 113 PRO A N 1
ATOM 873 C CA . PRO A 1 113 ? 10.695 10 -0.82 1 95.06 113 PRO A CA 1
ATOM 874 C C . PRO A 1 113 ? 11.914 10.875 -1.085 1 95.06 113 PRO A C 1
ATOM 876 O O . PRO A 1 113 ? 12.352 11.625 -0.203 1 95.06 113 PRO A O 1
ATOM 879 N N . LYS A 1 114 ? 12.359 10.836 -2.32 1 93.81 114 LYS A N 1
ATOM 880 C CA . LYS A 1 114 ? 13.578 11.523 -2.721 1 93.81 114 LYS A CA 1
ATOM 881 C C . LYS A 1 114 ? 13.406 13.039 -2.643 1 93.81 114 LYS A C 1
ATOM 883 O O . LYS A 1 114 ? 14.391 13.773 -2.508 1 93.81 114 LYS A O 1
ATOM 888 N N . PHE A 1 115 ? 12.219 13.547 -2.643 1 93.94 115 PHE A N 1
ATOM 889 C CA . PHE A 1 115 ? 11.984 14.984 -2.711 1 93.94 115 PHE A CA 1
ATOM 890 C C . PHE A 1 115 ? 11.742 15.555 -1.319 1 93.94 115 PHE A C 1
ATOM 892 O O . PHE A 1 115 ? 11.383 16.734 -1.18 1 93.94 115 PHE A O 1
ATOM 899 N N . VAL A 1 116 ? 11.945 14.812 -0.282 1 96 116 VAL A N 1
ATOM 900 C CA . VAL A 1 116 ? 11.656 15.242 1.082 1 96 116 VAL A CA 1
ATOM 901 C C . VAL A 1 116 ? 12.492 16.484 1.421 1 96 116 VAL A C 1
ATOM 903 O O . VAL A 1 116 ? 12 17.406 2.076 1 96 116 VAL A O 1
ATOM 906 N N . PRO A 1 117 ? 13.766 16.578 0.999 1 95.69 117 PRO A N 1
ATOM 907 C CA . PRO A 1 117 ? 14.516 17.797 1.316 1 95.69 117 PRO A CA 1
ATOM 908 C C . PRO A 1 117 ? 13.828 19.062 0.804 1 95.69 117 PRO A C 1
ATOM 910 O O . PRO A 1 117 ? 13.828 20.094 1.487 1 95.69 117 PRO A O 1
ATOM 913 N N . VAL A 1 118 ? 13.227 18.984 -0.319 1 93.12 118 VAL A N 1
ATOM 914 C CA . VAL A 1 118 ? 12.523 20.125 -0.906 1 93.12 118 VAL A CA 1
ATOM 915 C C . VAL A 1 118 ? 11.258 20.422 -0.106 1 93.12 118 VAL A C 1
ATOM 917 O O . VAL A 1 118 ? 10.977 21.578 0.224 1 93.12 118 VAL A O 1
ATOM 920 N N . LEU A 1 119 ? 10.539 19.422 0.229 1 94 119 LEU A N 1
ATOM 921 C CA . LEU A 1 119 ? 9.312 19.562 1.01 1 94 119 LEU A CA 1
ATOM 922 C C . LEU A 1 119 ? 9.617 20.141 2.391 1 94 119 LEU A C 1
ATOM 924 O O . LEU A 1 119 ? 8.875 20.984 2.895 1 94 119 LEU A O 1
ATOM 928 N N . TRP A 1 120 ? 10.68 19.641 2.869 1 95.88 120 TRP A N 1
ATOM 929 C CA . TRP A 1 120 ? 11.102 20.031 4.211 1 95.88 120 TRP A CA 1
ATOM 930 C C . TRP A 1 120 ? 11.273 21.547 4.312 1 95.88 120 TRP A C 1
ATOM 932 O O . TRP A 1 120 ? 10.844 22.156 5.289 1 95.88 120 TRP A O 1
ATOM 942 N N . ASN A 1 121 ? 11.82 22.109 3.348 1 93.62 121 ASN A N 1
ATOM 943 C CA . ASN A 1 121 ? 12.133 23.531 3.328 1 93.62 121 ASN A CA 1
ATOM 944 C C . ASN A 1 121 ? 10.875 24.375 3.109 1 93.62 121 ASN A C 1
ATOM 946 O O . ASN A 1 121 ? 10.875 25.578 3.398 1 93.62 121 ASN A O 1
ATOM 950 N N . GLN A 1 122 ? 9.875 23.766 2.646 1 92.44 122 GLN A N 1
ATOM 951 C CA . GLN A 1 122 ? 8.641 24.484 2.365 1 92.44 122 GLN A CA 1
ATOM 952 C C . GLN A 1 122 ? 7.672 24.406 3.543 1 92.44 122 GLN A C 1
ATOM 954 O O . GLN A 1 122 ? 6.719 25.188 3.627 1 92.44 122 GLN A O 1
ATOM 959 N N . ALA A 1 123 ? 7.875 23.5 4.418 1 93.38 123 ALA A N 1
ATOM 960 C CA . ALA A 1 123 ? 6.914 23.219 5.48 1 93.38 123 ALA A CA 1
ATOM 961 C C . ALA A 1 123 ? 7.004 24.25 6.598 1 93.38 123 ALA A C 1
ATOM 963 O O . ALA A 1 123 ? 8.094 24.688 6.961 1 93.38 123 ALA A O 1
ATOM 964 N N . ARG A 1 124 ? 5.828 24.594 7.141 1 91.19 124 ARG A N 1
ATOM 965 C CA . ARG A 1 124 ? 5.797 25.531 8.25 1 91.19 124 ARG A CA 1
ATOM 966 C C . ARG A 1 124 ? 6.137 24.844 9.57 1 91.19 124 ARG A C 1
ATOM 968 O O . ARG A 1 124 ? 6.602 25.484 10.508 1 91.19 124 ARG A O 1
ATOM 975 N N . LEU A 1 125 ? 5.805 23.641 9.617 1 93.81 125 LEU A N 1
ATOM 976 C CA . LEU A 1 125 ? 6.035 22.781 10.773 1 93.81 125 LEU A CA 1
ATOM 977 C C . LEU A 1 125 ? 6.391 21.359 10.328 1 93.81 125 LEU A C 1
ATOM 979 O O . LEU A 1 125 ? 5.785 20.812 9.406 1 93.81 125 LEU A O 1
ATOM 983 N N . ARG A 1 126 ? 7.535 20.812 10.953 1 97.31 126 ARG A N 1
ATOM 984 C CA . ARG A 1 126 ? 7.984 19.469 10.633 1 97.31 126 ARG A CA 1
ATOM 985 C C . ARG A 1 126 ? 7.848 18.531 11.836 1 97.31 126 ARG A C 1
ATOM 987 O O . ARG A 1 126 ? 8.484 18.75 12.867 1 97.31 126 ARG A O 1
ATOM 994 N N . ILE A 1 127 ? 7.02 17.469 11.695 1 98.19 127 ILE A N 1
ATOM 995 C CA . ILE A 1 127 ? 6.746 16.547 12.789 1 98.19 127 ILE A CA 1
ATOM 996 C C . ILE A 1 127 ? 7.156 15.133 12.375 1 98.19 127 ILE A C 1
ATOM 998 O O . ILE A 1 127 ? 6.805 14.664 11.289 1 98.19 127 ILE A O 1
ATOM 1002 N N . CYS A 1 128 ? 7.918 14.445 13.188 1 98.75 128 CYS A N 1
ATOM 1003 C CA . CYS A 1 128 ? 8.203 13.031 13 1 98.75 128 CYS A CA 1
ATOM 1004 C C . CYS A 1 128 ? 7.383 12.18 13.961 1 98.75 128 CYS A C 1
ATOM 1006 O O . CYS A 1 128 ? 7.371 12.422 15.164 1 98.75 128 CYS A O 1
ATOM 1008 N N . ALA A 1 129 ? 6.723 11.25 13.391 1 98.5 129 ALA A N 1
ATOM 1009 C CA . ALA A 1 129 ? 6.016 10.266 14.203 1 98.5 129 ALA A CA 1
ATOM 1010 C C . ALA A 1 129 ? 6.961 9.156 14.664 1 98.5 129 ALA A C 1
ATOM 1012 O O . ALA A 1 129 ? 7.238 8.219 13.922 1 98.5 129 ALA A O 1
ATOM 1013 N N . ASP A 1 130 ? 7.445 9.289 15.852 1 97.31 130 ASP A N 1
ATOM 1014 C CA . ASP A 1 130 ? 8.289 8.281 16.484 1 97.31 130 ASP A CA 1
ATOM 1015 C C . ASP A 1 130 ? 9.461 7.898 15.586 1 97.31 130 ASP A C 1
ATOM 1017 O O . ASP A 1 130 ? 10.352 8.711 15.344 1 97.31 130 ASP A O 1
ATOM 1021 N N . GLY A 1 131 ? 9.398 6.738 15.008 1 97.5 131 GLY A N 1
ATOM 1022 C CA . GLY A 1 131 ? 10.477 6.23 14.188 1 97.5 131 GLY A CA 1
ATOM 1023 C C . GLY A 1 131 ? 10.688 7.031 12.914 1 97.5 131 GLY A C 1
ATOM 1024 O O . GLY A 1 131 ? 11.703 6.875 12.234 1 97.5 131 GLY A O 1
ATOM 1025 N N . GLY A 1 132 ? 9.805 7.906 12.625 1 98.38 132 GLY A N 1
ATOM 1026 C CA . GLY A 1 132 ? 10.023 8.812 11.508 1 98.38 132 GLY A CA 1
ATOM 1027 C C . GLY A 1 132 ? 11.305 9.609 11.641 1 98.38 132 GLY A C 1
ATOM 1028 O O . GLY A 1 132 ? 11.938 9.953 10.633 1 98.38 132 GLY A O 1
ATOM 1029 N N . ALA A 1 133 ? 11.719 9.805 12.812 1 98.69 133 ALA A N 1
ATOM 1030 C CA . ALA A 1 133 ? 12.953 10.547 13.07 1 98.69 133 ALA A CA 1
ATOM 1031 C C . ALA A 1 133 ? 14.172 9.742 12.641 1 98.69 133 ALA A C 1
ATOM 1033 O O . ALA A 1 133 ? 15.172 10.305 12.188 1 98.69 133 ALA A O 1
ATOM 1034 N N . ASN A 1 134 ? 14.117 8.445 12.828 1 98.56 134 ASN A N 1
ATOM 1035 C CA . ASN A 1 134 ? 15.188 7.586 12.336 1 98.56 134 ASN A CA 1
ATOM 1036 C C . ASN A 1 134 ? 15.383 7.742 10.828 1 98.56 134 ASN A C 1
ATOM 1038 O O . ASN A 1 134 ? 16.516 7.762 10.344 1 98.56 134 ASN A O 1
ATOM 1042 N N . ARG A 1 135 ? 14.258 7.832 10.188 1 98.19 135 ARG A N 1
ATOM 1043 C CA . ARG A 1 135 ? 14.281 7.93 8.734 1 98.19 135 ARG A CA 1
ATOM 1044 C C . ARG A 1 135 ? 14.961 9.219 8.281 1 98.19 135 ARG A C 1
ATOM 1046 O O . ARG A 1 135 ? 15.805 9.203 7.383 1 98.19 135 ARG A O 1
ATOM 1053 N N . ILE A 1 136 ? 14.617 10.312 8.914 1 98.5 136 ILE A N 1
ATOM 1054 C CA . ILE A 1 136 ? 15.234 11.594 8.594 1 98.5 136 ILE A CA 1
ATOM 1055 C C . ILE A 1 136 ? 16.734 11.539 8.898 1 98.5 136 ILE A C 1
ATOM 1057 O O . ILE A 1 136 ? 17.547 11.938 8.07 1 98.5 136 ILE A O 1
ATOM 1061 N N . TYR A 1 137 ? 17.062 11.016 9.984 1 98.56 137 TYR A N 1
ATOM 1062 C CA . TYR A 1 137 ? 18.438 10.922 10.445 1 98.56 137 TYR A CA 1
ATOM 1063 C C . TYR A 1 137 ? 19.281 10.102 9.484 1 98.56 137 TYR A C 1
ATOM 1065 O O . TYR A 1 137 ? 20.422 10.469 9.164 1 98.56 137 TYR A O 1
ATOM 1073 N N . ASP A 1 138 ? 18.766 9.047 9.023 1 98.19 138 ASP A N 1
ATOM 1074 C CA . ASP A 1 138 ? 19.531 8.086 8.242 1 98.19 138 ASP A CA 1
ATOM 1075 C C . ASP A 1 138 ? 19.469 8.398 6.754 1 98.19 138 ASP A C 1
ATOM 1077 O O . ASP A 1 138 ? 20.469 8.289 6.043 1 98.19 138 ASP A O 1
ATOM 1081 N N . GLU A 1 139 ? 18.344 8.82 6.262 1 97.88 139 GLU A N 1
ATOM 1082 C CA . GLU A 1 139 ? 18.125 8.773 4.824 1 97.88 139 GLU A CA 1
ATOM 1083 C C . GLU A 1 139 ? 18.375 10.125 4.176 1 97.88 139 GLU A C 1
ATOM 1085 O O . GLU A 1 139 ? 18.766 10.203 3.006 1 97.88 139 GLU A O 1
ATOM 1090 N N . ILE A 1 140 ? 18.219 11.203 4.848 1 97.75 140 ILE A N 1
ATOM 1091 C CA . ILE A 1 140 ? 18.359 12.516 4.219 1 97.75 140 ILE A CA 1
ATOM 1092 C C . ILE A 1 140 ? 19.812 12.734 3.816 1 97.75 140 ILE A C 1
ATOM 1094 O O . ILE A 1 140 ? 20.094 13.188 2.705 1 97.75 140 ILE A O 1
ATOM 1098 N N . PRO A 1 141 ? 20.781 12.383 4.68 1 97.62 141 PRO A N 1
ATOM 1099 C CA . PRO A 1 141 ? 22.172 12.516 4.246 1 97.62 141 PRO A CA 1
ATOM 1100 C C . PRO A 1 141 ? 22.469 11.695 2.992 1 97.62 141 PRO A C 1
ATOM 1102 O O . PRO A 1 141 ? 23.281 12.117 2.16 1 97.62 141 PRO A O 1
ATOM 1105 N N . ALA A 1 142 ? 21.812 10.594 2.873 1 96.06 142 ALA A N 1
ATOM 1106 C CA . ALA A 1 142 ? 22.016 9.75 1.697 1 96.06 142 ALA A CA 1
ATOM 1107 C C . ALA A 1 142 ? 21.453 10.414 0.445 1 96.06 142 ALA A C 1
ATOM 1109 O O . ALA A 1 142 ? 21.922 10.164 -0.666 1 96.06 142 ALA A O 1
ATOM 1110 N N . LEU A 1 143 ? 20.547 11.312 0.601 1 94.81 143 LEU A N 1
ATOM 1111 C CA . LEU A 1 143 ? 19.922 12.008 -0.516 1 94.81 143 LEU A CA 1
ATOM 1112 C C . LEU A 1 143 ? 20.734 13.234 -0.917 1 94.81 143 LEU A C 1
ATOM 1114 O O . LEU A 1 143 ? 20.516 13.805 -1.991 1 94.81 143 LEU A O 1
ATOM 1118 N N . LEU A 1 144 ? 21.578 13.641 -0.053 1 95.56 144 LEU A N 1
ATOM 1119 C CA . LEU A 1 144 ? 22.453 14.781 -0.296 1 95.56 144 LEU A CA 1
ATOM 1120 C C . LEU A 1 144 ? 23.922 14.391 -0.117 1 95.56 144 LEU A C 1
ATOM 1122 O O . LEU A 1 144 ? 24.609 14.938 0.745 1 95.56 144 LEU A O 1
ATOM 1126 N N . PRO A 1 145 ? 24.391 13.57 -0.968 1 93.81 145 PRO A N 1
ATOM 1127 C CA . PRO A 1 145 ? 25.703 12.961 -0.756 1 93.81 145 PRO A CA 1
ATOM 1128 C C . PRO A 1 145 ? 26.844 13.969 -0.87 1 93.81 145 PRO A C 1
ATOM 1130 O O . PRO A 1 145 ? 27.953 13.719 -0.382 1 93.81 145 PRO A O 1
ATOM 1133 N N . GLU A 1 146 ? 26.625 15.062 -1.444 1 95.88 146 GLU A N 1
ATOM 1134 C CA . GLU A 1 146 ? 27.656 16.078 -1.618 1 95.88 146 GLU A CA 1
ATOM 1135 C C . GLU A 1 146 ? 27.859 16.875 -0.34 1 95.88 146 GLU A C 1
ATOM 1137 O O . GLU A 1 146 ? 28.812 17.656 -0.231 1 95.88 146 GLU A O 1
ATOM 1142 N N . GLU A 1 147 ? 27.062 16.672 0.547 1 96.62 147 GLU A N 1
ATOM 1143 C CA . GLU A 1 147 ? 27.125 17.438 1.788 1 96.62 147 GLU A CA 1
ATOM 1144 C C . GLU A 1 147 ? 27.562 16.562 2.959 1 96.62 147 GLU A C 1
ATOM 1146 O O . GLU A 1 147 ? 27.438 15.336 2.904 1 96.62 147 GLU A O 1
ATOM 1151 N N . ASP A 1 148 ? 28.062 17.25 3.939 1 97.44 148 ASP A N 1
ATOM 1152 C CA . ASP A 1 148 ? 28.453 16.547 5.156 1 97.44 148 ASP A CA 1
ATOM 1153 C C . ASP A 1 148 ? 27.234 15.992 5.891 1 97.44 148 ASP A C 1
ATOM 1155 O O . ASP A 1 148 ? 26.297 16.734 6.199 1 97.44 148 ASP A O 1
ATOM 1159 N N . ALA A 1 149 ? 27.344 14.742 6.254 1 97.31 149 ALA A N 1
ATOM 1160 C CA . ALA A 1 149 ? 26.203 14.039 6.828 1 97.31 149 ALA A CA 1
ATOM 1161 C C . ALA A 1 149 ? 25.766 14.688 8.133 1 97.31 149 ALA A C 1
ATOM 1163 O O . ALA A 1 149 ? 24.562 14.828 8.391 1 97.31 149 ALA A O 1
ATOM 1164 N N . ASP A 1 150 ? 26.688 15.008 8.914 1 96.5 150 ASP A N 1
ATOM 1165 C CA . ASP A 1 150 ? 26.344 15.578 10.219 1 96.5 150 ASP A CA 1
ATOM 1166 C C . ASP A 1 150 ? 25.703 16.953 10.062 1 96.5 150 ASP A C 1
ATOM 1168 O O . ASP A 1 150 ? 24.75 17.281 10.789 1 96.5 150 ASP A O 1
ATOM 1172 N N . SER A 1 151 ? 26.203 17.719 9.18 1 97.56 151 SER A N 1
ATOM 1173 C CA . SER A 1 151 ? 25.625 19.031 8.898 1 97.56 151 SER A CA 1
ATOM 1174 C C . SER A 1 151 ? 24.203 18.906 8.383 1 97.56 151 SER A C 1
ATOM 1176 O O . SER A 1 151 ? 23.328 19.703 8.734 1 97.56 151 SER A O 1
ATOM 1178 N N . VAL A 1 152 ? 24.047 17.875 7.559 1 97.81 152 VAL A N 1
ATOM 1179 C CA . VAL A 1 152 ? 22.719 17.625 7.008 1 97.81 152 VAL A CA 1
ATOM 1180 C C . VAL A 1 152 ? 21.766 17.234 8.133 1 97.81 152 VAL A C 1
ATOM 1182 O O . VAL A 1 152 ? 20.641 17.75 8.211 1 97.81 152 VAL A O 1
ATOM 1185 N N . ARG A 1 153 ? 22.188 16.406 8.992 1 97.94 153 ARG A N 1
ATOM 1186 C CA . ARG A 1 153 ? 21.375 15.953 10.117 1 97.94 153 ARG A CA 1
ATOM 1187 C C . ARG A 1 153 ? 20.969 17.125 11 1 97.94 153 ARG A C 1
ATOM 1189 O O . ARG A 1 153 ? 19.844 17.172 11.492 1 97.94 153 ARG A O 1
ATOM 1196 N N . GLU A 1 154 ? 21.859 18.047 11.164 1 97.81 154 GLU A N 1
ATOM 1197 C CA . GLU A 1 154 ? 21.578 19.234 11.984 1 97.81 154 GLU A CA 1
ATOM 1198 C C . GLU A 1 154 ? 20.578 20.156 11.297 1 97.81 154 GLU A C 1
ATOM 1200 O O . GLU A 1 154 ? 19.672 20.703 11.945 1 97.81 154 GLU A O 1
ATOM 1205 N N . ARG A 1 155 ? 20.734 20.297 10.039 1 97.06 155 ARG A N 1
ATOM 1206 C CA . ARG A 1 155 ? 19.891 21.203 9.266 1 97.06 155 ARG A CA 1
ATOM 1207 C C . ARG A 1 155 ? 18.453 20.688 9.18 1 97.06 155 ARG A C 1
ATOM 1209 O O . ARG A 1 155 ? 17.516 21.469 9.203 1 97.06 155 ARG A O 1
ATOM 1216 N N . TYR A 1 156 ? 18.344 19.422 9.133 1 98 156 TYR A N 1
ATOM 1217 C CA . TYR A 1 156 ? 17.031 18.812 8.938 1 98 156 TYR A CA 1
ATOM 1218 C C . TYR A 1 156 ? 16.484 18.25 10.25 1 98 156 TYR A C 1
ATOM 1220 O O . TYR A 1 156 ? 15.883 17.172 10.266 1 98 156 TYR A O 1
ATOM 1228 N N . LYS A 1 157 ? 16.781 18.984 11.281 1 98.12 157 LYS A N 1
ATOM 1229 C CA . LYS A 1 157 ? 16.188 18.594 12.562 1 98.12 157 LYS A CA 1
ATOM 1230 C C . LYS A 1 157 ? 14.688 18.844 12.578 1 98.12 157 LYS A C 1
ATOM 1232 O O . LYS A 1 157 ? 14.219 19.891 12.133 1 98.12 157 LYS A O 1
ATOM 1237 N N . PRO A 1 158 ? 13.891 17.906 13.055 1 98.69 158 PRO A N 1
ATOM 1238 C CA . PRO A 1 158 ? 12.453 18.156 13.156 1 98.69 158 PRO A CA 1
ATOM 1239 C C . PRO A 1 158 ? 12.102 19.156 14.258 1 98.69 158 PRO A C 1
ATOM 1241 O O . PRO A 1 158 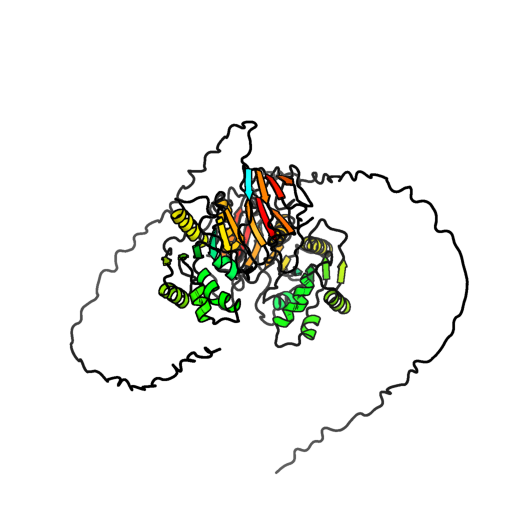? 12.875 19.359 15.188 1 98.69 158 PRO A O 1
ATOM 1244 N N . ASP A 1 159 ? 10.922 19.797 14.062 1 97.75 159 ASP A N 1
ATOM 1245 C CA . ASP A 1 159 ? 10.406 20.672 15.117 1 97.75 159 ASP A CA 1
ATOM 1246 C C . ASP A 1 159 ? 9.867 19.859 16.297 1 97.75 159 ASP A C 1
ATOM 1248 O O . ASP A 1 159 ? 10.055 20.219 17.453 1 97.75 159 ASP A O 1
ATOM 1252 N N . VAL A 1 160 ? 9.211 18.75 15.969 1 98.25 160 VAL A N 1
ATOM 1253 C CA . VAL A 1 160 ? 8.547 17.922 16.969 1 98.25 160 VAL A CA 1
ATOM 1254 C C . VAL A 1 160 ? 8.734 16.438 16.641 1 98.25 160 VAL A C 1
ATOM 1256 O O . VAL A 1 160 ? 8.672 16.047 15.469 1 98.25 160 VAL A O 1
ATOM 1259 N N . ILE A 1 161 ? 9.023 15.641 17.609 1 98.69 161 ILE A N 1
ATOM 1260 C CA . ILE A 1 161 ? 8.914 14.188 17.562 1 98.69 161 ILE A CA 1
ATOM 1261 C C . ILE A 1 161 ? 7.84 13.711 18.531 1 98.69 161 ILE A C 1
ATOM 1263 O O . ILE A 1 161 ? 7.887 14.047 19.719 1 98.69 161 ILE A O 1
ATOM 1267 N N . LYS A 1 162 ? 6.848 13 18.031 1 98.31 162 LYS A N 1
ATOM 1268 C CA . LYS A 1 162 ? 5.73 12.594 18.891 1 98.31 162 LYS A CA 1
ATOM 1269 C C . LYS A 1 162 ? 5.363 11.133 18.656 1 98.31 162 LYS A C 1
ATOM 1271 O O . LYS A 1 162 ? 5.363 10.656 17.516 1 98.31 162 LYS A O 1
ATOM 1276 N N . GLY A 1 163 ? 5.004 10.383 19.641 1 97.44 163 GLY A N 1
ATOM 1277 C CA . GLY A 1 163 ? 4.562 8.992 19.609 1 97.44 163 GLY A CA 1
ATOM 1278 C C . GLY A 1 163 ? 4.77 8.266 20.922 1 97.44 163 GLY A C 1
ATOM 1279 O O . GLY A 1 163 ? 4.891 8.898 21.969 1 97.44 163 GLY A O 1
ATOM 1280 N N . ASP A 1 164 ? 4.75 6.965 20.922 1 95.31 164 ASP A N 1
ATOM 1281 C CA . ASP A 1 164 ? 5.012 6.207 22.141 1 95.31 164 ASP A CA 1
ATOM 1282 C C . ASP A 1 164 ? 6.504 5.93 22.297 1 95.31 164 ASP A C 1
ATOM 1284 O O . ASP A 1 164 ? 6.914 5.273 23.266 1 95.31 164 ASP A O 1
ATOM 1288 N N . LEU A 1 165 ? 7.316 6.297 21.328 1 96.44 165 LEU A N 1
ATOM 1289 C CA . LEU A 1 165 ? 8.773 6.371 21.328 1 96.44 165 LEU A CA 1
ATOM 1290 C C . LEU A 1 165 ? 9.383 4.98 21.438 1 96.44 165 LEU A C 1
ATOM 1292 O O . LEU A 1 165 ? 10.453 4.812 22.031 1 96.44 165 LEU A O 1
ATOM 1296 N N . ASP A 1 166 ? 8.695 4.004 20.922 1 92.25 166 ASP A N 1
ATOM 1297 C CA . ASP A 1 166 ? 9.227 2.645 20.984 1 92.25 166 ASP A CA 1
ATOM 1298 C C . ASP A 1 166 ? 10.008 2.305 19.719 1 92.25 166 ASP A C 1
ATOM 1300 O O . ASP A 1 166 ? 10.75 1.32 19.703 1 92.25 166 ASP A O 1
ATOM 1304 N N . SER A 1 167 ? 9.852 3.084 18.766 1 93.94 167 SER A N 1
ATOM 1305 C CA . SER A 1 167 ? 10.531 2.76 17.5 1 93.94 167 SER A CA 1
ATOM 1306 C C . SER A 1 167 ? 11.688 3.717 17.234 1 93.94 167 SER A C 1
ATOM 1308 O O . SER A 1 167 ? 12.547 3.438 16.406 1 93.94 167 SER A O 1
ATOM 1310 N N . ILE A 1 168 ? 11.719 4.863 17.828 1 97.88 168 ILE A N 1
ATOM 1311 C CA . ILE A 1 168 ? 12.844 5.773 17.656 1 97.88 168 ILE A CA 1
ATOM 1312 C C . ILE A 1 168 ? 14.055 5.254 18.422 1 97.88 168 ILE A C 1
ATOM 1314 O O . ILE A 1 168 ? 13.93 4.812 19.562 1 97.88 168 ILE A O 1
ATOM 1318 N N . ARG A 1 169 ? 15.164 5.281 17.812 1 98.19 169 ARG A N 1
ATOM 1319 C CA . ARG A 1 169 ? 16.406 4.891 18.484 1 98.19 169 ARG A CA 1
ATOM 1320 C C . ARG A 1 169 ? 16.828 5.949 19.5 1 98.19 169 ARG A C 1
ATOM 1322 O O . ARG A 1 169 ? 16.828 7.145 19.203 1 98.19 169 ARG A O 1
ATOM 1329 N N . PRO A 1 170 ? 17.281 5.5 20.641 1 98.06 170 PRO A N 1
ATOM 1330 C CA . PRO A 1 170 ? 17.656 6.449 21.688 1 98.06 170 PRO A CA 1
ATOM 1331 C C . PRO A 1 170 ? 18.719 7.445 21.219 1 98.06 170 PRO A C 1
ATOM 1333 O O . PRO A 1 170 ? 18.625 8.641 21.516 1 98.06 170 PRO A O 1
ATOM 1336 N N . ALA A 1 171 ? 19.703 7.023 20.484 1 98.31 171 ALA A N 1
ATOM 1337 C CA . ALA A 1 171 ? 20.766 7.902 20.016 1 98.31 171 ALA A CA 1
ATOM 1338 C C . ALA A 1 171 ? 20.203 9 19.109 1 98.31 171 ALA A C 1
ATOM 1340 O O . ALA A 1 171 ? 20.656 10.148 19.156 1 98.31 171 ALA A O 1
ATOM 1341 N N . VAL A 1 172 ? 19.25 8.672 18.359 1 98.62 172 VAL A N 1
ATOM 1342 C CA . VAL A 1 172 ? 18.625 9.625 17.438 1 98.62 172 VAL A CA 1
ATOM 1343 C C . VAL A 1 172 ? 17.766 10.609 18.219 1 98.62 172 VAL A C 1
ATOM 1345 O O . VAL A 1 172 ? 17.797 11.812 17.953 1 98.62 172 VAL A O 1
ATOM 1348 N N . ARG A 1 173 ? 17 10.07 19.109 1 98.5 173 ARG A N 1
ATOM 1349 C CA . ARG A 1 173 ? 16.188 10.914 19.984 1 98.5 173 ARG A CA 1
ATOM 1350 C C . ARG A 1 173 ? 17.047 11.953 20.703 1 98.5 173 ARG A C 1
ATOM 1352 O O . ARG A 1 173 ? 16.734 13.148 20.656 1 98.5 173 ARG A O 1
ATOM 1359 N N . ASP A 1 174 ? 18.141 11.508 21.234 1 98.31 174 ASP A N 1
ATOM 1360 C CA . ASP A 1 174 ? 19.016 12.383 22.016 1 98.31 174 ASP A CA 1
ATOM 1361 C C . ASP A 1 174 ? 19.688 13.414 21.109 1 98.31 174 ASP A C 1
ATOM 1363 O O . ASP A 1 174 ? 19.875 14.57 21.516 1 98.31 174 ASP A O 1
ATOM 1367 N N . PHE A 1 175 ? 20.047 12.984 19.984 1 98.5 175 PHE A N 1
ATOM 1368 C CA . PHE A 1 175 ? 20.656 13.883 19.016 1 98.5 175 PHE A CA 1
ATOM 1369 C C . PHE A 1 175 ? 19.75 15.062 18.703 1 98.5 175 PHE A C 1
ATOM 1371 O O . PHE A 1 175 ? 20.141 16.219 18.844 1 98.5 175 PHE A O 1
ATOM 1378 N N . TYR A 1 176 ? 18.5 14.805 18.453 1 98.56 176 TYR A N 1
ATOM 1379 C CA . TYR A 1 176 ? 17.578 15.867 18.047 1 98.56 176 TYR A CA 1
ATOM 1380 C C . TYR A 1 176 ? 17.141 16.688 19.266 1 98.56 176 TYR A C 1
ATOM 1382 O O . TYR A 1 176 ? 16.922 17.891 19.156 1 98.56 176 TYR A O 1
ATOM 1390 N N . LEU A 1 177 ? 17.016 16.047 20.312 1 98.19 177 LEU A N 1
ATOM 1391 C CA . LEU A 1 177 ? 16.734 16.766 21.547 1 98.19 177 LEU A CA 1
ATOM 1392 C C . LEU A 1 177 ? 17.797 17.828 21.828 1 98.19 177 LEU A C 1
ATOM 1394 O O . LEU A 1 177 ? 17.484 18.953 22.219 1 98.19 177 LEU A O 1
ATOM 1398 N N . SER A 1 178 ? 18.984 17.469 21.641 1 98.12 178 SER A N 1
ATOM 1399 C CA . SER A 1 178 ? 20.125 18.359 21.891 1 98.12 178 SER A CA 1
ATOM 1400 C C . SER A 1 178 ? 20.109 19.562 20.938 1 98.12 178 SER A C 1
ATOM 1402 O O . SER A 1 178 ? 20.688 20.594 21.25 1 98.12 178 SER A O 1
ATOM 1404 N N . LEU A 1 179 ? 19.469 19.406 19.844 1 98.12 179 LEU A N 1
ATOM 1405 C CA . LEU A 1 179 ? 19.422 20.469 18.844 1 98.12 179 LEU A CA 1
ATOM 1406 C C . LEU A 1 179 ? 18.188 21.344 19.031 1 98.12 179 LEU A C 1
ATOM 1408 O O . LEU A 1 179 ? 17.969 22.281 18.281 1 98.12 179 LEU A O 1
ATOM 1412 N N . GLY A 1 180 ? 17.297 20.969 20.016 1 98 180 GLY A N 1
ATOM 1413 C CA . GLY A 1 180 ? 16.172 21.828 20.328 1 98 180 GLY A CA 1
ATOM 1414 C C . GLY A 1 180 ? 14.844 21.25 19.859 1 98 180 GLY A C 1
ATOM 1415 O O . GLY A 1 180 ? 13.805 21.906 20 1 98 180 GLY A O 1
ATOM 1416 N N . THR A 1 181 ? 14.852 20.047 19.312 1 98.5 181 THR A N 1
ATOM 1417 C CA . THR A 1 181 ? 13.609 19.391 18.922 1 98.5 181 THR A CA 1
ATOM 1418 C C . THR A 1 181 ? 12.734 19.125 20.141 1 98.5 181 THR A C 1
ATOM 1420 O O . THR A 1 181 ? 13.234 18.703 21.188 1 98.5 181 THR A O 1
ATOM 1423 N N . VAL A 1 182 ? 11.414 19.422 20.016 1 98.19 182 VAL A N 1
ATOM 1424 C CA . VAL A 1 182 ? 10.469 19.078 21.078 1 98.19 182 VAL A CA 1
ATOM 1425 C C . VAL A 1 182 ? 10.086 17.609 20.953 1 98.19 182 VAL A C 1
ATOM 1427 O O . VAL A 1 182 ? 9.602 17.156 19.922 1 98.19 182 VAL A O 1
ATOM 1430 N N . VAL A 1 183 ? 10.312 16.859 21.984 1 98.06 183 VAL A N 1
ATOM 1431 C CA . VAL A 1 183 ? 9.969 15.445 22 1 98.06 183 VAL A CA 1
ATOM 1432 C C . VAL A 1 183 ? 8.797 15.211 22.953 1 98.06 183 VAL A C 1
ATOM 1434 O O . VAL A 1 183 ? 8.875 15.516 24.141 1 98.06 183 VAL A O 1
ATOM 1437 N N . ILE A 1 184 ? 7.699 14.711 22.406 1 98 184 ILE A N 1
ATOM 1438 C CA . ILE A 1 184 ? 6.488 14.484 23.188 1 98 184 ILE A CA 1
ATOM 1439 C C . ILE A 1 184 ? 6.23 12.984 23.328 1 98 184 ILE A C 1
ATOM 1441 O O . ILE A 1 184 ? 5.914 12.312 22.344 1 98 184 ILE A O 1
ATOM 1445 N N . ASP A 1 185 ? 6.277 12.469 24.516 1 96.81 185 ASP A N 1
ATOM 1446 C CA . ASP A 1 185 ? 6.113 11.055 24.828 1 96.81 185 ASP A CA 1
ATOM 1447 C C . ASP A 1 185 ? 4.648 10.719 25.109 1 96.81 185 ASP A C 1
ATOM 1449 O O . ASP A 1 185 ? 4.09 11.164 26.125 1 96.81 185 ASP A O 1
ATOM 1453 N N . GLU A 1 186 ? 4.078 9.945 24.234 1 95.81 186 GLU A N 1
ATOM 1454 C CA . GLU A 1 186 ? 2.688 9.523 24.391 1 95.81 186 GLU A CA 1
ATOM 1455 C C . GLU A 1 186 ? 2.59 8.031 24.672 1 95.81 186 GLU A C 1
ATOM 1457 O O . GLU A 1 186 ? 1.686 7.355 24.188 1 95.81 186 GLU A O 1
ATOM 1462 N N . SER A 1 187 ? 3.439 7.43 25.391 1 90.94 187 SER A N 1
ATOM 1463 C CA . SER A 1 187 ? 3.512 6 25.656 1 90.94 187 SER A CA 1
ATOM 1464 C C . SER A 1 187 ? 2.332 5.531 26.5 1 90.94 187 SER A C 1
ATOM 1466 O O . SER A 1 187 ? 2.002 4.344 26.516 1 90.94 187 SER A O 1
ATOM 1468 N N . GLU A 1 188 ? 1.648 6.426 27.125 1 90 188 GLU A N 1
ATOM 1469 C CA . GLU A 1 188 ? 0.495 6.074 27.938 1 90 188 GLU A CA 1
ATOM 1470 C C . GLU A 1 188 ? -0.738 5.812 27.078 1 90 188 GLU A C 1
ATOM 1472 O O . GLU A 1 188 ? -1.648 5.09 27.484 1 90 188 GLU A O 1
ATOM 1477 N N . ASP A 1 189 ? -0.762 6.402 25.922 1 89.25 189 ASP A N 1
ATOM 1478 C CA . ASP A 1 189 ? -1.861 6.188 24.984 1 89.25 189 ASP A CA 1
ATOM 1479 C C . ASP A 1 189 ? -1.559 5.027 24.047 1 89.25 189 ASP A C 1
ATOM 1481 O O . ASP A 1 189 ? -0.854 5.199 23.047 1 89.25 189 ASP A O 1
ATOM 1485 N N . GLN A 1 190 ? -2.188 3.916 24.297 1 81.62 190 GLN A N 1
ATOM 1486 C CA . GLN A 1 190 ? -1.938 2.736 23.469 1 81.62 190 GLN A CA 1
ATOM 1487 C C . GLN A 1 190 ? -3.111 2.461 22.531 1 81.62 190 GLN A C 1
ATOM 1489 O O . GLN A 1 190 ? -3.109 1.466 21.812 1 81.62 190 GLN A O 1
ATOM 1494 N N . ASP A 1 191 ? -3.998 3.404 22.453 1 85.81 191 ASP A N 1
ATOM 1495 C CA . ASP A 1 191 ? -5.223 3.176 21.703 1 85.81 191 ASP A CA 1
ATOM 1496 C C . ASP A 1 191 ? -5.176 3.893 20.344 1 85.81 191 ASP A C 1
ATOM 1498 O O . ASP A 1 191 ? -6.055 3.701 19.5 1 85.81 191 ASP A O 1
ATOM 1502 N N . THR A 1 192 ? -4.172 4.66 20.203 1 90.94 192 THR A N 1
ATOM 1503 C CA . THR A 1 192 ? -4.051 5.398 18.953 1 90.94 192 THR A CA 1
ATOM 1504 C C . THR A 1 192 ? -2.682 5.176 18.312 1 90.94 192 THR A C 1
ATOM 1506 O O . THR A 1 192 ? -1.716 4.852 19.016 1 90.94 192 THR A O 1
ATOM 1509 N N . THR A 1 193 ? -2.633 5.254 17.047 1 92.25 193 THR A N 1
ATOM 1510 C CA . THR A 1 193 ? -1.37 5.102 16.328 1 92.25 193 THR A CA 1
ATOM 1511 C C . THR A 1 193 ? -0.53 6.371 16.438 1 92.25 193 THR A C 1
ATOM 1513 O O . THR A 1 193 ? -1.047 7.434 16.781 1 92.25 193 THR A O 1
ATOM 1516 N N . ASP A 1 194 ? 0.696 6.262 16.109 1 95.69 194 ASP A N 1
ATOM 1517 C CA . ASP A 1 194 ? 1.584 7.418 16.156 1 95.69 194 ASP A CA 1
ATOM 1518 C C . ASP A 1 194 ? 1.118 8.5 15.18 1 95.69 194 ASP A C 1
ATOM 1520 O O . ASP A 1 194 ? 1.209 9.695 15.484 1 95.69 194 ASP A O 1
ATOM 1524 N N . PHE A 1 195 ? 0.621 8.125 14.102 1 97.5 195 PHE A N 1
ATOM 1525 C CA . PHE A 1 195 ? 0.11 9.102 13.148 1 97.5 195 PHE A CA 1
ATOM 1526 C C . PHE A 1 195 ? -1.067 9.867 13.742 1 97.5 195 PHE A C 1
ATOM 1528 O O . PHE A 1 195 ? -1.122 11.102 13.648 1 97.5 195 PHE A O 1
ATOM 1535 N N . GLU A 1 196 ? -1.937 9.172 14.359 1 96.12 196 GLU A N 1
ATOM 1536 C CA . GLU A 1 196 ? -3.098 9.805 14.977 1 96.12 196 GLU A CA 1
ATOM 1537 C C . GLU A 1 196 ? -2.676 10.766 16.078 1 96.12 196 GLU A C 1
ATOM 1539 O O . GLU A 1 196 ? -3.275 11.828 16.25 1 96.12 196 GLU A O 1
ATOM 1544 N N . LYS A 1 197 ? -1.698 10.414 16.812 1 96.81 197 LYS A N 1
ATOM 1545 C CA . LYS A 1 197 ? -1.171 11.289 17.844 1 96.81 197 LYS A CA 1
ATOM 1546 C C . LYS A 1 197 ? -0.638 12.594 17.25 1 96.81 197 LYS A C 1
ATOM 1548 O O . LYS A 1 197 ? -0.838 13.664 17.812 1 96.81 197 LYS A O 1
ATOM 1553 N N . CYS A 1 198 ? 0.013 12.461 16.141 1 96.88 198 CYS A N 1
ATOM 1554 C CA . CYS A 1 198 ? 0.521 13.641 15.453 1 96.88 198 CYS A CA 1
ATOM 1555 C C . CYS A 1 198 ? -0.623 14.516 14.945 1 96.88 198 CYS A C 1
ATOM 1557 O O . CYS A 1 198 ? -0.568 15.742 15.055 1 96.88 198 CYS A O 1
ATOM 1559 N N . ILE A 1 199 ? -1.653 13.914 14.422 1 95.56 199 ILE A N 1
ATOM 1560 C CA . ILE A 1 199 ? -2.805 14.664 13.93 1 95.56 199 ILE A CA 1
ATOM 1561 C C . ILE A 1 199 ? -3.469 15.414 15.078 1 95.56 199 ILE A C 1
ATOM 1563 O O . ILE A 1 199 ? -3.842 16.578 14.938 1 95.56 199 ILE A O 1
ATOM 1567 N N . ALA A 1 200 ? -3.576 14.766 16.188 1 93.06 200 ALA A N 1
ATOM 1568 C CA . ALA A 1 200 ? -4.145 15.414 17.375 1 93.06 200 ALA A CA 1
ATOM 1569 C C . ALA A 1 200 ? -3.32 16.641 17.781 1 93.06 200 ALA A C 1
ATOM 1571 O O . ALA A 1 200 ? -3.877 17.688 18.109 1 93.06 200 ALA A O 1
ATOM 1572 N N . TYR A 1 201 ? -2.051 16.5 17.703 1 93.88 201 TYR A N 1
ATOM 1573 C CA . TYR A 1 201 ? -1.148 17.609 18.016 1 93.88 201 TYR A CA 1
ATOM 1574 C C . TYR A 1 201 ? -1.355 18.766 17.062 1 93.88 201 TYR A C 1
ATOM 1576 O O . TYR A 1 201 ? -1.424 19.922 17.484 1 93.88 201 TYR A O 1
ATOM 1584 N N . ILE A 1 202 ? -1.436 18.469 15.82 1 92.94 202 ILE A N 1
ATOM 1585 C CA . ILE A 1 202 ? -1.605 19.484 14.781 1 92.94 202 ILE A CA 1
ATOM 1586 C C . ILE A 1 202 ? -2.922 20.219 14.992 1 92.94 202 ILE A C 1
ATOM 1588 O O . ILE A 1 202 ? -2.975 21.453 14.875 1 92.94 202 ILE A O 1
ATOM 1592 N N . LYS A 1 203 ? -3.936 19.531 15.312 1 90 203 LYS A N 1
ATOM 1593 C CA . LYS A 1 203 ? -5.238 20.141 15.547 1 90 203 LYS A CA 1
ATOM 1594 C C . LYS A 1 203 ? -5.199 21.078 16.75 1 90 203 LYS A C 1
ATOM 1596 O O . LYS A 1 203 ? -5.859 22.125 16.75 1 90 203 LYS A O 1
ATOM 1601 N N . ASP A 1 204 ? -4.457 20.703 17.703 1 87.88 204 ASP A N 1
ATOM 1602 C CA . ASP A 1 204 ? -4.348 21.5 18.922 1 87.88 204 ASP A CA 1
ATOM 1603 C C . ASP A 1 204 ? -3.553 22.781 18.656 1 87.88 204 ASP A C 1
ATOM 1605 O O . ASP A 1 204 ? -3.896 23.844 19.188 1 87.88 204 ASP A O 1
ATOM 1609 N N . VAL A 1 205 ? -2.52 22.656 18.016 1 82.5 205 VAL A N 1
ATOM 1610 C CA . VAL A 1 205 ? -1.648 23.797 17.75 1 82.5 205 VAL A CA 1
ATOM 1611 C C . VAL A 1 205 ? -2.326 24.75 16.766 1 82.5 205 VAL A C 1
ATOM 1613 O O . VAL A 1 205 ? -2.195 25.969 16.875 1 82.5 205 VAL A O 1
ATOM 1616 N N . ASP A 1 206 ? -2.945 24.234 15.766 1 67.88 206 ASP A N 1
ATOM 1617 C CA . ASP A 1 206 ? -3.508 25.031 14.68 1 67.88 206 ASP A CA 1
ATOM 1618 C C . ASP A 1 206 ? -4.898 25.547 15.039 1 67.88 206 ASP A C 1
ATOM 1620 O O . ASP A 1 206 ? -5.543 26.219 14.234 1 67.88 206 ASP A O 1
ATOM 1624 N N . SER A 1 207 ? -5.57 25.109 16.062 1 62.12 207 SER A N 1
ATOM 1625 C CA . SER A 1 207 ? -6.941 25.469 16.406 1 62.12 207 SER A CA 1
ATOM 1626 C C . SER A 1 207 ? -7.211 26.938 16.125 1 62.12 207 SER A C 1
ATOM 1628 O O . SER A 1 207 ? -8.352 27.344 15.898 1 62.12 207 SER A O 1
ATOM 1630 N N . ASN A 1 208 ? -6.297 27.734 16.078 1 53.12 208 ASN A N 1
ATOM 1631 C CA . ASN A 1 208 ? -6.602 29.156 15.875 1 53.12 208 ASN A CA 1
ATOM 1632 C C . ASN A 1 208 ? -6.441 29.562 14.414 1 53.12 208 ASN A C 1
ATOM 1634 O O . ASN A 1 208 ? -6.668 30.719 14.055 1 53.12 208 ASN A O 1
ATOM 1638 N N . THR A 1 209 ? -5.918 28.594 13.586 1 53.56 209 THR A N 1
ATOM 1639 C CA . THR A 1 209 ? -5.656 29.016 12.211 1 53.56 209 THR A CA 1
ATOM 1640 C C . THR A 1 209 ? -6.438 28.156 11.219 1 53.56 209 THR A C 1
ATOM 1642 O O . THR A 1 209 ? -6.898 27.062 11.562 1 53.56 209 THR A O 1
ATOM 1645 N N . ALA A 1 210 ? -6.727 28.641 9.945 1 53.38 210 ALA A N 1
ATOM 1646 C CA . ALA A 1 210 ? -7.402 28.062 8.789 1 53.38 210 ALA A CA 1
ATOM 1647 C C . ALA A 1 210 ? -7.027 26.594 8.602 1 53.38 210 ALA A C 1
ATOM 1649 O O . ALA A 1 210 ? -5.977 26.156 9.078 1 53.38 210 ALA A O 1
ATOM 1650 N N . PRO A 1 211 ? -8.094 25.922 7.879 1 55.75 211 PRO A N 1
ATOM 1651 C CA . PRO A 1 211 ? -7.926 24.5 7.648 1 55.75 211 PRO A CA 1
ATOM 1652 C C . PRO A 1 211 ? -6.527 24.141 7.148 1 55.75 211 PRO A C 1
ATOM 1654 O O . PRO A 1 211 ? -6.008 24.797 6.242 1 55.75 211 PRO A O 1
ATOM 1657 N N . ARG A 1 212 ? -5.746 23.359 7.949 1 69.56 212 ARG A N 1
ATOM 1658 C CA . ARG A 1 212 ? -4.328 23.047 7.773 1 69.56 212 ARG A CA 1
ATOM 1659 C C . ARG A 1 212 ? -4.137 21.891 6.793 1 69.56 212 ARG A C 1
ATOM 1661 O O . ARG A 1 212 ? -4.902 20.938 6.801 1 69.56 212 ARG A O 1
ATOM 1668 N N . LYS A 1 213 ? -3.48 22.234 5.754 1 89.69 213 LYS A N 1
ATOM 1669 C CA . LYS A 1 213 ? -2.945 21.219 4.859 1 89.69 213 LYS A CA 1
ATOM 1670 C C . LYS A 1 213 ? -1.848 20.406 5.543 1 89.69 213 LYS A C 1
ATOM 1672 O O . LYS A 1 213 ? -0.985 20.969 6.223 1 89.69 213 LYS A O 1
ATOM 1677 N N . VAL A 1 214 ? -2.059 19.156 5.586 1 95.44 214 VAL A N 1
ATOM 1678 C CA . VAL A 1 214 ? -1.068 18.234 6.133 1 95.44 214 VAL A CA 1
ATOM 1679 C C . VAL A 1 214 ? -0.507 17.344 5.02 1 95.44 214 VAL A C 1
ATOM 1681 O O . VAL A 1 214 ? -1.263 16.703 4.289 1 95.44 214 VAL A O 1
ATOM 1684 N N . VAL A 1 215 ? 0.79 17.406 4.871 1 96.5 215 VAL A N 1
ATOM 1685 C CA . VAL A 1 215 ? 1.476 16.531 3.92 1 96.5 215 VAL A CA 1
ATOM 1686 C C . VAL A 1 215 ? 2.227 15.438 4.668 1 96.5 215 VAL A C 1
ATOM 1688 O O . VAL A 1 215 ? 2.986 15.719 5.598 1 96.5 215 VAL A O 1
ATOM 1691 N N . VAL A 1 216 ? 2.01 14.219 4.27 1 98.19 216 VAL A N 1
ATOM 1692 C CA . VAL A 1 216 ? 2.553 13.078 5 1 98.19 216 VAL A CA 1
ATOM 1693 C C . VAL A 1 216 ? 3.449 12.258 4.082 1 98.19 216 VAL A C 1
ATOM 1695 O O . VAL A 1 216 ? 3.053 11.898 2.969 1 98.19 216 VAL A O 1
ATOM 1698 N N . VAL A 1 217 ? 4.648 11.938 4.527 1 98 217 VAL A N 1
ATOM 1699 C CA . VAL A 1 217 ? 5.562 11.062 3.797 1 98 217 VAL A CA 1
ATOM 1700 C C . VAL A 1 217 ? 5.887 9.836 4.641 1 98 217 VAL A C 1
ATOM 1702 O O . VAL A 1 217 ? 5.625 9.812 5.844 1 98 217 VAL A O 1
ATOM 1705 N N . GLY A 1 218 ? 6.312 8.781 3.994 1 96.62 218 GLY A N 1
ATOM 1706 C CA . GLY A 1 218 ? 6.578 7.539 4.699 1 96.62 218 GLY A CA 1
ATOM 1707 C C . GLY A 1 218 ? 5.316 6.789 5.09 1 96.62 218 GLY A C 1
ATOM 1708 O O . GLY A 1 218 ? 5.312 6.043 6.07 1 96.62 218 GLY A O 1
ATOM 1709 N N . ALA A 1 219 ? 4.281 7.012 4.344 1 95.94 219 ALA A N 1
ATOM 1710 C CA . ALA A 1 219 ? 2.975 6.52 4.766 1 95.94 219 ALA A CA 1
ATOM 1711 C C . ALA A 1 219 ? 2.533 5.332 3.91 1 95.94 219 ALA A C 1
ATOM 1713 O O . ALA A 1 219 ? 1.621 4.594 4.285 1 95.94 219 ALA A O 1
ATOM 1714 N N . LEU A 1 220 ? 3.123 5.141 2.748 1 95.38 220 LEU A N 1
ATOM 1715 C CA . LEU A 1 220 ? 2.531 4.242 1.761 1 95.38 220 LEU A CA 1
ATOM 1716 C C . LEU A 1 220 ? 3.463 3.076 1.457 1 95.38 220 LEU A C 1
ATOM 1718 O O . LEU A 1 220 ? 3.666 2.725 0.292 1 95.38 220 LEU A O 1
ATOM 1722 N N . GLY A 1 221 ? 4.047 2.508 2.48 1 92.06 221 GLY A N 1
ATOM 1723 C CA . GLY A 1 221 ? 4.902 1.337 2.363 1 92.06 221 GLY A CA 1
ATOM 1724 C C . GLY 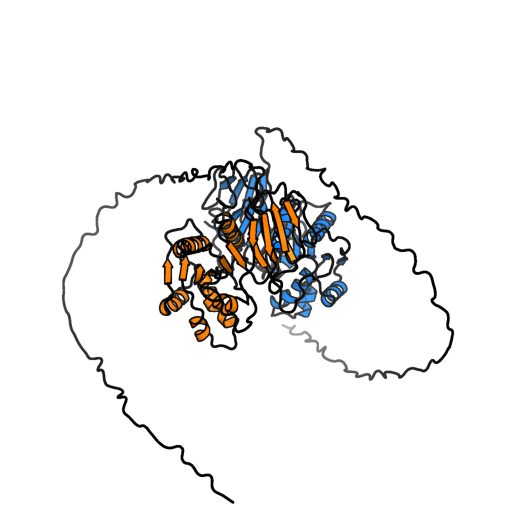A 1 221 ? 5.152 0.646 3.689 1 92.06 221 GLY A C 1
ATOM 1725 O O . GLY A 1 221 ? 4.637 1.074 4.727 1 92.06 221 GLY A O 1
ATOM 1726 N N . GLY A 1 222 ? 5.887 -0.503 3.604 1 92.06 222 GLY A N 1
ATOM 1727 C CA . GLY A 1 222 ? 6.133 -1.277 4.809 1 92.06 222 GLY A CA 1
ATOM 1728 C C . GLY A 1 222 ? 4.988 -2.207 5.164 1 92.06 222 GLY A C 1
ATOM 1729 O O . GLY A 1 222 ? 4.418 -2.863 4.289 1 92.06 222 GLY A O 1
ATOM 1730 N N . ARG A 1 223 ? 4.773 -2.229 6.449 1 93 223 ARG A N 1
ATOM 1731 C CA . ARG A 1 223 ? 3.65 -3.047 6.898 1 93 223 ARG A CA 1
ATOM 1732 C C . ARG A 1 223 ? 2.332 -2.525 6.336 1 93 223 ARG A C 1
ATOM 1734 O O . ARG A 1 223 ? 2.033 -1.335 6.441 1 93 223 ARG A O 1
ATOM 1741 N N . PHE A 1 224 ? 1.575 -3.434 5.824 1 95.75 224 PHE A N 1
ATOM 1742 C CA . PHE A 1 224 ? 0.386 -3.002 5.098 1 95.75 224 PHE A CA 1
ATOM 1743 C C . PHE A 1 224 ? -0.727 -2.611 6.062 1 95.75 224 PHE A C 1
ATOM 1745 O O . PHE A 1 224 ? -1.559 -1.759 5.75 1 95.75 224 PHE A O 1
ATOM 1752 N N . ASP A 1 225 ? -0.831 -3.262 7.234 1 95.38 225 ASP A N 1
ATOM 1753 C CA . ASP A 1 225 ? -1.832 -2.836 8.211 1 95.38 225 ASP A CA 1
ATOM 1754 C C . ASP A 1 225 ? -1.588 -1.395 8.656 1 95.38 225 ASP A C 1
ATOM 1756 O O . ASP A 1 225 ? -2.535 -0.655 8.922 1 95.38 225 ASP A O 1
ATOM 1760 N N . HIS A 1 226 ? -0.323 -0.97 8.641 1 95.12 226 HIS A N 1
ATOM 1761 C CA . HIS A 1 226 ? -0.013 0.43 8.906 1 95.12 226 HIS A CA 1
ATOM 1762 C C . HIS A 1 226 ? -0.531 1.33 7.785 1 95.12 226 HIS A C 1
ATOM 1764 O O . HIS A 1 226 ? -1.098 2.393 8.055 1 95.12 226 HIS A O 1
ATOM 1770 N N . VAL A 1 227 ? -0.284 0.926 6.574 1 96.38 227 VAL A N 1
ATOM 1771 C CA . VAL A 1 227 ? -0.746 1.704 5.43 1 96.38 227 VAL A CA 1
ATOM 1772 C C . VAL A 1 227 ? -2.256 1.912 5.523 1 96.38 227 VAL A C 1
ATOM 1774 O O . VAL A 1 227 ? -2.748 3.027 5.336 1 96.38 227 VAL A O 1
ATOM 1777 N N . LEU A 1 228 ? -2.943 0.91 5.883 1 96.38 228 LEU A N 1
ATOM 1778 C CA . LEU A 1 228 ? -4.398 0.986 5.98 1 96.38 228 LEU A CA 1
ATOM 1779 C C . LEU A 1 228 ? -4.82 1.847 7.164 1 96.38 228 LEU A C 1
ATOM 1781 O O . LEU A 1 228 ? -5.84 2.537 7.105 1 96.38 228 LEU A O 1
ATOM 1785 N N . ALA A 1 229 ? -4.055 1.769 8.203 1 96.44 229 ALA A N 1
ATOM 1786 C CA . ALA A 1 229 ? -4.309 2.656 9.336 1 96.44 229 ALA A CA 1
ATOM 1787 C C . ALA A 1 229 ? -4.148 4.117 8.93 1 96.44 229 ALA A C 1
ATOM 1789 O O . ALA A 1 229 ? -4.906 4.98 9.391 1 96.44 229 ALA A O 1
ATOM 1790 N N . HIS A 1 230 ? -3.143 4.387 8.117 1 97.38 230 HIS A N 1
ATOM 1791 C CA . HIS A 1 230 ? -2.939 5.75 7.641 1 97.38 230 HIS A CA 1
ATOM 1792 C C . HIS A 1 230 ? -4.133 6.23 6.828 1 97.38 230 HIS A C 1
ATOM 1794 O O . HIS A 1 230 ? -4.59 7.363 6.996 1 97.38 230 HIS A O 1
ATOM 1800 N N . ILE A 1 231 ? -4.625 5.391 6.023 1 97.12 231 ILE A N 1
ATOM 1801 C CA . ILE A 1 231 ? -5.785 5.734 5.211 1 97.12 231 ILE A CA 1
ATOM 1802 C C . ILE A 1 231 ? -7.004 5.945 6.109 1 97.12 231 ILE A C 1
ATOM 1804 O O . ILE A 1 231 ? -7.832 6.82 5.848 1 97.12 231 ILE A O 1
ATOM 1808 N N . ASN A 1 232 ? -7.094 5.164 7.133 1 97.12 232 ASN A N 1
ATOM 1809 C CA . ASN A 1 232 ? -8.203 5.316 8.07 1 97.12 232 ASN A CA 1
ATOM 1810 C C . ASN A 1 232 ? -8.211 6.703 8.703 1 97.12 232 ASN A C 1
ATOM 1812 O O . ASN A 1 232 ? -9.273 7.242 9.016 1 97.12 232 ASN A O 1
ATOM 1816 N N . VAL A 1 233 ? -7.062 7.258 8.922 1 97.12 233 VAL A N 1
ATOM 1817 C CA . VAL A 1 233 ? -6.965 8.602 9.484 1 97.12 233 VAL A CA 1
ATOM 1818 C C . VAL A 1 233 ? -7.637 9.602 8.555 1 97.12 233 VAL A C 1
ATOM 1820 O O . VAL A 1 233 ? -8.289 10.547 9.008 1 97.12 233 VAL A O 1
ATOM 1823 N N . LEU A 1 234 ? -7.547 9.43 7.258 1 96.94 234 LEU A N 1
ATOM 1824 C CA . LEU A 1 234 ? -8.227 10.297 6.301 1 96.94 234 LEU A CA 1
ATOM 1825 C C . LEU A 1 234 ? -9.734 10.266 6.523 1 96.94 234 LEU A C 1
ATOM 1827 O O . LEU A 1 234 ? -10.398 11.305 6.438 1 96.94 234 LEU A O 1
ATOM 1831 N N . TYR A 1 235 ? -10.227 9.117 6.809 1 96.56 235 TYR A N 1
ATOM 1832 C CA . TYR A 1 235 ? -11.656 8.938 7.012 1 96.56 235 TYR A CA 1
ATOM 1833 C C . TYR A 1 235 ? -12.094 9.5 8.359 1 96.56 235 TYR A C 1
ATOM 1835 O O . TYR A 1 235 ? -13.211 9.984 8.508 1 96.56 235 TYR A O 1
ATOM 1843 N N . LYS A 1 236 ? -11.219 9.398 9.281 1 95.56 236 LYS A N 1
ATOM 1844 C CA . LYS A 1 236 ? -11.531 9.906 10.617 1 95.56 236 LYS A CA 1
ATOM 1845 C C . LYS A 1 236 ? -11.555 11.43 10.641 1 95.56 236 LYS A C 1
ATOM 1847 O O . LYS A 1 236 ? -12.297 12.031 11.414 1 95.56 236 LYS A O 1
ATOM 1852 N N . TYR A 1 237 ? -10.742 12.023 9.797 1 93.06 237 TYR A N 1
ATOM 1853 C CA . TYR A 1 237 ? -10.641 13.477 9.742 1 93.06 237 TYR A CA 1
ATOM 1854 C C . TYR A 1 237 ? -10.891 13.984 8.328 1 93.06 237 TYR A C 1
ATOM 1856 O O . TYR A 1 237 ? -10.016 14.617 7.727 1 93.06 237 TYR A O 1
ATOM 1864 N N . PRO A 1 238 ? -12.102 13.859 7.816 1 90.88 238 PRO A N 1
ATOM 1865 C CA . PRO A 1 238 ? -12.398 14.141 6.41 1 90.88 238 PRO A CA 1
ATOM 1866 C C . PRO A 1 238 ? -12.266 15.625 6.066 1 90.88 238 PRO A C 1
ATOM 1868 O O . PRO A 1 238 ? -12.125 15.984 4.895 1 90.88 238 PRO A O 1
ATOM 1871 N N . ARG A 1 239 ? -12.273 16.516 7.031 1 85.62 239 ARG A N 1
ATOM 1872 C CA . ARG A 1 239 ? -12.219 17.953 6.762 1 85.62 239 ARG A CA 1
ATOM 1873 C C . ARG A 1 239 ? -10.781 18.469 6.832 1 85.62 239 ARG A C 1
ATOM 1875 O O . ARG A 1 239 ? -10.5 19.594 6.41 1 85.62 239 ARG A O 1
ATOM 1882 N N . LEU A 1 240 ? -9.992 17.625 7.426 1 90.12 240 LEU A N 1
ATOM 1883 C CA . LEU A 1 240 ? -8.57 17.969 7.406 1 90.12 240 LEU A CA 1
ATOM 1884 C C . LEU A 1 240 ? -7.945 17.594 6.066 1 90.12 240 LEU A C 1
ATOM 1886 O O . LEU A 1 240 ? -8.156 16.5 5.555 1 90.12 240 LEU A O 1
ATOM 1890 N N . ARG A 1 241 ? -7.32 18.5 5.414 1 91.69 241 ARG A N 1
ATOM 1891 C CA . ARG A 1 241 ? -6.719 18.281 4.105 1 91.69 241 ARG A CA 1
ATOM 1892 C C . ARG A 1 241 ? -5.395 17.516 4.234 1 91.69 241 ARG A C 1
ATOM 1894 O O . ARG A 1 241 ? -4.324 18.125 4.172 1 91.69 241 ARG A O 1
ATOM 1901 N N . ILE A 1 242 ? -5.543 16.203 4.328 1 96.19 242 ILE A N 1
ATOM 1902 C CA . ILE A 1 242 ? -4.367 15.367 4.5 1 96.19 242 ILE A CA 1
ATOM 1903 C C . ILE A 1 242 ? -3.986 14.734 3.162 1 96.19 242 ILE A C 1
ATOM 1905 O O . ILE A 1 242 ? -4.82 14.109 2.504 1 96.19 242 ILE A O 1
ATOM 1909 N N . THR A 1 243 ? -2.734 14.922 2.789 1 96.94 243 THR A N 1
ATOM 1910 C CA . THR A 1 243 ? -2.209 14.305 1.574 1 96.94 243 THR A CA 1
ATOM 1911 C C . THR A 1 243 ? -1.095 13.32 1.905 1 96.94 243 THR A C 1
ATOM 1913 O O . THR A 1 243 ? -0.117 13.672 2.566 1 96.94 243 THR A O 1
ATOM 1916 N N . LEU A 1 244 ? -1.246 12.102 1.504 1 97.88 244 LEU A N 1
ATOM 1917 C CA . LEU A 1 244 ? -0.191 11.102 1.625 1 97.88 244 LEU A CA 1
ATOM 1918 C C . LEU A 1 244 ? 0.664 11.062 0.363 1 97.88 244 LEU A C 1
ATOM 1920 O O . LEU A 1 244 ? 0.134 11.039 -0.75 1 97.88 244 LEU A O 1
ATOM 1924 N N . LEU A 1 245 ? 2.012 11.008 0.603 1 96.5 245 LEU A N 1
ATOM 1925 C CA . LEU A 1 245 ? 2.922 11.062 -0.536 1 96.5 245 LEU A CA 1
ATOM 1926 C C . LEU A 1 245 ? 3.918 9.906 -0.488 1 96.5 245 LEU A C 1
ATOM 1928 O O . LEU A 1 245 ? 4.418 9.555 0.583 1 96.5 245 LEU A O 1
ATOM 1932 N N . SER A 1 246 ? 4.121 9.281 -1.596 1 95.5 246 SER A N 1
ATOM 1933 C CA . SER A 1 246 ? 5.266 8.422 -1.877 1 95.5 246 SER A CA 1
ATOM 1934 C C . SER A 1 246 ? 6.023 8.891 -3.115 1 95.5 246 SER A C 1
ATOM 1936 O O . SER A 1 246 ? 5.703 9.938 -3.684 1 95.5 246 SER A O 1
ATOM 1938 N N . ASP A 1 247 ? 7.043 8.125 -3.455 1 93.44 247 ASP A N 1
ATOM 1939 C CA . ASP A 1 247 ? 7.781 8.469 -4.668 1 93.44 247 ASP A CA 1
ATOM 1940 C C . ASP A 1 247 ? 6.898 8.328 -5.906 1 93.44 247 ASP A C 1
ATOM 1942 O O . ASP A 1 247 ? 7.133 8.984 -6.922 1 93.44 247 ASP A O 1
ATOM 1946 N N . ASP A 1 248 ? 5.801 7.586 -5.719 1 94 248 ASP A N 1
ATOM 1947 C CA . ASP A 1 248 ? 5.086 7.176 -6.926 1 94 248 ASP A CA 1
ATOM 1948 C C . ASP A 1 248 ? 3.684 7.777 -6.965 1 94 248 ASP A C 1
ATOM 1950 O O . ASP A 1 248 ? 3.096 7.922 -8.039 1 94 248 ASP A O 1
ATOM 1954 N N . SER A 1 249 ? 3.205 8.148 -5.766 1 95.81 249 SER A N 1
ATOM 1955 C CA . SER A 1 249 ? 1.785 8.484 -5.77 1 95.81 249 SER A CA 1
ATOM 1956 C C . SER A 1 249 ? 1.473 9.57 -4.75 1 95.81 249 SER A C 1
ATOM 1958 O O . SER A 1 249 ? 2.189 9.719 -3.758 1 95.81 249 SER A O 1
ATOM 1960 N N . LEU A 1 250 ? 0.472 10.32 -5.082 1 96.38 250 LEU A N 1
ATOM 1961 C CA . LEU A 1 250 ? -0.236 11.234 -4.191 1 96.38 250 LEU A CA 1
ATOM 1962 C C . LEU A 1 250 ? -1.662 10.758 -3.943 1 96.38 250 LEU A C 1
ATOM 1964 O O . LEU A 1 250 ? -2.35 10.328 -4.875 1 96.38 250 LEU A O 1
ATOM 1968 N N . LEU A 1 251 ? -2.045 10.805 -2.598 1 97.44 251 LEU A N 1
ATOM 1969 C CA . LEU A 1 251 ? -3.354 10.273 -2.24 1 97.44 251 LEU A CA 1
ATOM 1970 C C . LEU A 1 251 ? -4.039 11.156 -1.204 1 97.44 251 LEU A C 1
ATOM 1972 O O . LEU A 1 251 ? -3.395 11.633 -0.268 1 97.44 251 LEU A O 1
ATOM 1976 N N . TYR A 1 252 ? -5.379 11.422 -1.364 1 97.69 252 TYR A N 1
ATOM 1977 C CA . TYR A 1 252 ? -6.172 12.062 -0.319 1 97.69 252 TYR A CA 1
ATOM 1978 C C . TYR A 1 252 ? -7.645 11.695 -0.452 1 97.69 252 TYR A C 1
ATOM 1980 O O . TYR A 1 252 ? -8.055 11.094 -1.45 1 97.69 252 TYR A O 1
ATOM 1988 N N . LEU A 1 253 ? -8.398 11.984 0.565 1 97.81 253 LEU A N 1
ATOM 1989 C CA . LEU A 1 253 ? -9.82 11.648 0.646 1 97.81 253 LEU A CA 1
ATOM 1990 C C . LEU A 1 253 ? -10.68 12.734 0.014 1 97.81 253 LEU A C 1
ATOM 1992 O O . LEU A 1 253 ? -10.43 13.922 0.221 1 97.81 253 LEU A O 1
ATOM 1996 N N . LEU A 1 254 ? -11.586 12.344 -0.825 1 97.81 254 LEU A N 1
ATOM 1997 C CA . LEU A 1 254 ? -12.727 13.172 -1.225 1 97.81 254 LEU A CA 1
ATOM 1998 C C . LEU A 1 254 ? -13.945 12.859 -0.372 1 97.81 254 LEU A C 1
ATOM 2000 O O . LEU A 1 254 ? -14.664 11.891 -0.634 1 97.81 254 LEU A O 1
ATOM 2004 N N . PRO A 1 255 ? -14.172 13.688 0.584 1 96.19 255 PRO A N 1
ATOM 2005 C CA . PRO A 1 255 ? -15.297 13.383 1.476 1 96.19 255 PRO A CA 1
ATOM 2006 C C . PRO A 1 255 ? -16.641 13.438 0.765 1 96.19 255 PRO A C 1
ATOM 2008 O O . PRO A 1 255 ? -16.781 14.133 -0.245 1 96.19 255 PRO A O 1
ATOM 2011 N N . GLN A 1 256 ? -17.547 12.688 1.259 1 94 256 GLN A N 1
ATOM 2012 C CA . GLN A 1 256 ? -18.906 12.719 0.731 1 94 256 GLN A CA 1
ATOM 2013 C C . GLN A 1 256 ? -19.578 14.055 1.04 1 94 256 GLN A C 1
ATOM 2015 O O . GLN A 1 256 ? -19.188 14.75 1.977 1 94 256 GLN A O 1
ATOM 2020 N N . GLY A 1 257 ? -20.578 14.43 0.257 1 93.44 257 GLY A N 1
ATOM 2021 C CA . GLY A 1 257 ? -21.375 15.609 0.532 1 93.44 257 GLY A CA 1
ATOM 2022 C C . GLY A 1 257 ? -20.875 16.844 -0.188 1 93.44 257 GLY A C 1
ATOM 2023 O O . GLY A 1 257 ? -21.391 17.953 0.021 1 93.44 257 GLY A O 1
ATOM 2024 N N . PHE A 1 258 ? -19.859 16.656 -1.004 1 95.31 258 PHE A N 1
ATOM 2025 C CA . PHE A 1 258 ? -19.281 17.781 -1.726 1 95.31 258 PHE A CA 1
ATOM 2026 C C . PHE A 1 258 ? -19.188 17.484 -3.217 1 95.31 258 PHE A C 1
ATOM 2028 O O . PHE A 1 258 ? -19.156 16.328 -3.623 1 95.31 258 PHE A O 1
ATOM 2035 N N . SER A 1 259 ? -19.266 18.578 -4 1 97.31 259 SER A N 1
ATOM 2036 C CA . SER A 1 259 ? -18.766 18.531 -5.371 1 97.31 259 SER A CA 1
ATOM 2037 C C . SER A 1 259 ? -17.281 18.906 -5.43 1 97.31 259 SER A C 1
ATOM 2039 O O . SER A 1 259 ? -16.906 20.031 -5.07 1 97.31 259 SER A O 1
ATOM 2041 N N . HIS A 1 260 ? -16.516 18.047 -5.922 1 98.12 260 HIS A N 1
ATOM 2042 C CA . HIS A 1 260 ? -15.078 18.25 -5.855 1 98.12 260 HIS A CA 1
ATOM 2043 C C . HIS A 1 260 ? -14.539 18.797 -7.172 1 98.12 260 HIS A C 1
ATOM 2045 O O . HIS A 1 260 ? -14.938 18.344 -8.25 1 98.12 260 HIS A O 1
ATOM 2051 N N . GLU A 1 261 ? -13.742 19.781 -7.051 1 98.44 261 GLU A N 1
ATOM 2052 C CA . GLU A 1 261 ? -12.93 20.297 -8.156 1 98.44 261 GLU A CA 1
ATOM 2053 C C . GLU A 1 261 ? -11.438 20.125 -7.875 1 98.44 261 GLU A C 1
ATOM 2055 O O . GLU A 1 261 ? -10.898 20.719 -6.945 1 98.44 261 GLU A O 1
ATOM 2060 N N . ILE A 1 262 ? -10.797 19.281 -8.633 1 97.62 262 ILE A N 1
ATOM 2061 C CA . ILE A 1 262 ? -9.383 18.984 -8.469 1 97.62 262 ILE A CA 1
ATOM 2062 C C . ILE A 1 262 ? -8.578 19.688 -9.555 1 97.62 262 ILE A C 1
ATOM 2064 O O . ILE A 1 262 ? -8.664 19.344 -10.734 1 97.62 262 ILE A O 1
ATOM 2068 N N . ARG A 1 263 ? -7.812 20.641 -9.172 1 96.69 263 ARG A N 1
ATOM 2069 C CA . ARG A 1 263 ? -6.918 21.328 -10.094 1 96.69 263 ARG A CA 1
ATOM 2070 C C . ARG A 1 263 ? -5.539 20.672 -10.117 1 96.69 263 ARG A C 1
ATOM 2072 O O . ARG A 1 263 ? -4.801 20.75 -9.133 1 96.69 263 ARG A O 1
ATOM 2079 N N . ILE A 1 264 ? -5.16 20.141 -11.219 1 95.62 264 ILE A N 1
ATOM 2080 C CA . ILE A 1 264 ? -3.971 19.312 -11.344 1 95.62 264 ILE A CA 1
ATOM 2081 C C . ILE A 1 264 ? -2.734 20.203 -11.484 1 95.62 264 ILE A C 1
ATOM 2083 O O . ILE A 1 264 ? -2.713 21.125 -12.297 1 95.62 264 ILE A O 1
ATOM 2087 N N . ASN A 1 265 ? -1.79 19.984 -10.633 1 91.88 265 ASN A N 1
ATOM 2088 C CA . ASN A 1 265 ? -0.46 20.562 -10.844 1 91.88 265 ASN A CA 1
ATOM 2089 C C . ASN A 1 265 ? 0.377 19.688 -11.781 1 91.88 265 ASN A C 1
ATOM 2091 O O . ASN A 1 265 ? 1.067 18.781 -11.336 1 91.88 265 ASN A O 1
ATOM 2095 N N . CYS A 1 266 ? 0.477 19.984 -12.938 1 87.06 266 CYS A N 1
ATOM 2096 C CA . CYS A 1 266 ? 1.05 19.156 -13.984 1 87.06 266 CYS A CA 1
ATOM 2097 C C . CYS A 1 266 ? 2.562 19.031 -13.836 1 87.06 266 CYS A C 1
ATOM 2099 O O . CYS A 1 266 ? 3.188 18.156 -14.438 1 87.06 266 CYS A O 1
ATOM 2101 N N . ALA A 1 267 ? 3.098 19.891 -13.039 1 83.88 267 ALA A N 1
ATOM 2102 C CA . ALA A 1 267 ? 4.535 19.797 -12.797 1 83.88 267 ALA A CA 1
ATOM 2103 C C . ALA A 1 267 ? 4.863 18.656 -11.836 1 83.88 267 ALA A C 1
ATOM 2105 O O . ALA A 1 267 ? 6 18.172 -11.805 1 83.88 267 ALA A O 1
ATOM 2106 N N . VAL A 1 268 ? 3.846 18.203 -11.156 1 87.12 268 VAL A N 1
ATOM 2107 C CA . VAL A 1 268 ? 4.09 17.25 -10.078 1 87.12 268 VAL A CA 1
ATOM 2108 C C . VAL A 1 268 ? 3.268 15.984 -10.312 1 87.12 268 VAL A C 1
ATOM 2110 O O . VAL A 1 268 ? 3.727 14.875 -10.023 1 87.12 268 VAL A O 1
ATOM 2113 N N . GLU A 1 269 ? 2.17 16.141 -10.953 1 92.44 269 GLU A N 1
ATOM 2114 C CA . GLU A 1 269 ? 1.15 15.094 -10.898 1 92.44 269 GLU A CA 1
ATOM 2115 C C . GLU A 1 269 ? 0.829 14.57 -12.289 1 92.44 269 GLU A C 1
ATOM 2117 O O . GLU A 1 269 ? 0.775 15.336 -13.258 1 92.44 269 GLU A O 1
ATOM 2122 N N . GLY A 1 270 ? 0.462 13.227 -12.328 1 90.38 270 GLY A N 1
ATOM 2123 C CA . GLY A 1 270 ? -0.133 12.641 -13.523 1 90.38 270 GLY A CA 1
ATOM 2124 C C . GLY A 1 270 ? 0.87 11.906 -14.391 1 90.38 270 GLY A C 1
ATOM 2125 O O . GLY A 1 270 ? 2.012 11.695 -13.977 1 90.38 270 GLY A O 1
ATOM 2126 N N . PRO A 1 271 ? 0.371 11.438 -15.445 1 93.31 271 PRO A N 1
ATOM 2127 C CA . PRO A 1 271 ? -1.014 11.547 -15.914 1 93.31 271 PRO A CA 1
ATOM 2128 C C . PRO A 1 271 ? -1.919 10.461 -15.344 1 93.31 271 PRO A C 1
ATOM 2130 O O . PRO A 1 271 ? -3.145 10.562 -15.438 1 93.31 271 PRO A O 1
ATOM 2133 N N . HIS A 1 272 ? -1.373 9.344 -14.812 1 93.88 272 HIS A N 1
ATOM 2134 C CA . HIS A 1 272 ? -2.166 8.227 -14.312 1 93.88 272 HIS A CA 1
ATOM 2135 C C . HIS A 1 272 ? -2.811 8.57 -12.969 1 93.88 272 HIS A C 1
ATOM 2137 O O . HIS A 1 272 ? -2.188 9.203 -12.117 1 93.88 272 HIS A O 1
ATOM 2143 N N . CYS A 1 273 ? -4.07 8.227 -12.891 1 97.06 273 CYS A N 1
ATOM 2144 C CA . CYS A 1 273 ? -4.805 8.531 -11.664 1 97.06 273 CYS A CA 1
ATOM 2145 C C . CYS A 1 273 ? -5.852 7.461 -11.375 1 97.06 273 CYS A C 1
ATOM 2147 O O . CYS A 1 273 ? -5.984 6.5 -12.133 1 97.06 273 CYS A O 1
ATOM 2149 N N . GLY A 1 274 ? -6.457 7.578 -10.234 1 97.25 274 GLY A N 1
ATOM 2150 C CA . GLY A 1 274 ? -7.512 6.664 -9.828 1 97.25 274 GLY A CA 1
ATOM 2151 C C . GLY A 1 274 ? -8.492 7.277 -8.852 1 97.25 274 GLY A C 1
ATOM 2152 O O . GLY A 1 274 ? -8.164 8.242 -8.156 1 97.25 274 GLY A O 1
ATOM 2153 N N . LEU A 1 275 ? -9.688 6.816 -8.867 1 97.62 275 LEU A N 1
ATOM 2154 C CA . LEU A 1 275 ? -10.773 7.117 -7.938 1 97.62 275 LEU A CA 1
ATOM 2155 C C . LEU A 1 275 ? -11.352 5.836 -7.348 1 97.62 275 LEU A C 1
ATOM 2157 O O . LEU A 1 275 ? -11.969 5.039 -8.062 1 97.62 275 LEU A O 1
ATOM 2161 N N . ILE A 1 276 ? -11.227 5.684 -6.043 1 97.44 276 ILE A N 1
ATOM 2162 C CA . ILE A 1 276 ? -11.445 4.359 -5.469 1 97.44 276 ILE A CA 1
ATOM 2163 C C . ILE A 1 276 ? -12.477 4.441 -4.352 1 97.44 276 ILE A C 1
ATOM 2165 O O . ILE A 1 276 ? -12.336 5.242 -3.424 1 97.44 276 ILE A O 1
ATOM 2169 N N . PRO A 1 277 ? -13.547 3.656 -4.41 1 95.88 277 PRO A N 1
ATOM 2170 C CA . PRO A 1 277 ? -14.508 3.562 -3.307 1 95.88 277 PRO A CA 1
ATOM 2171 C C . PRO A 1 277 ? -13.969 2.76 -2.125 1 95.88 277 PRO A C 1
ATOM 2173 O O . PRO A 1 277 ? -14.508 1.695 -1.802 1 95.88 277 PRO A O 1
ATOM 2176 N N . PHE A 1 278 ? -13.07 3.469 -1.478 1 89.62 278 PHE A N 1
ATOM 2177 C CA . PHE A 1 278 ? -12.336 2.832 -0.393 1 89.62 278 PHE A CA 1
ATOM 2178 C C . PHE A 1 278 ? -13.203 2.699 0.85 1 89.62 278 PHE A C 1
ATOM 2180 O O . PHE A 1 278 ? -13.836 3.668 1.28 1 89.62 278 PHE A O 1
ATOM 2187 N N . GLY A 1 279 ? -13.641 1.603 1.37 1 86.56 279 GLY A N 1
ATOM 2188 C CA . GLY A 1 279 ? -14.367 1.372 2.607 1 86.56 279 GLY A CA 1
ATOM 2189 C C . GLY A 1 279 ? -15.852 1.137 2.389 1 86.56 279 GLY A C 1
ATOM 2190 O O . GLY A 1 279 ? -16.484 0.365 3.117 1 86.56 279 GLY A O 1
ATOM 2191 N N . THR A 1 280 ? -16.406 2.021 1.451 1 91.31 280 THR A N 1
ATOM 2192 C CA . THR A 1 280 ? -17.812 1.887 1.137 1 91.31 280 THR A CA 1
ATOM 2193 C C . THR A 1 280 ? -18.047 1.98 -0.369 1 91.31 280 THR A C 1
ATOM 2195 O O . THR A 1 280 ? -17.406 2.787 -1.051 1 91.31 280 THR A O 1
ATOM 2198 N N . SER A 1 281 ? -18.984 1.242 -0.82 1 94.88 281 SER A N 1
ATOM 2199 C CA . SER A 1 281 ? -19.344 1.314 -2.232 1 94.88 281 SER A CA 1
ATOM 2200 C C . SER A 1 281 ? -20.094 2.602 -2.547 1 94.88 281 SER A C 1
ATOM 2202 O O . SER A 1 281 ? -20.625 3.256 -1.643 1 94.88 281 SER A O 1
ATOM 2204 N N . SER A 1 282 ? -20 2.998 -3.758 1 95.94 282 SER A N 1
ATOM 2205 C CA . SER A 1 282 ? -20.781 4.125 -4.254 1 95.94 282 SER A CA 1
ATOM 2206 C C . SER A 1 282 ? -21.891 3.66 -5.195 1 95.94 282 SER A C 1
ATOM 2208 O O . SER A 1 282 ? -21.656 2.791 -6.043 1 95.94 282 SER A O 1
ATOM 2210 N N . GLU A 1 283 ? -23.016 4.215 -5.07 1 96.06 283 GLU A N 1
ATOM 2211 C CA . GLU A 1 283 ? -24.125 3.896 -5.965 1 96.06 283 GLU A CA 1
ATOM 2212 C C . GLU A 1 283 ? -24.125 4.805 -7.191 1 96.06 283 GLU A C 1
ATOM 2214 O O . GLU A 1 283 ? -24.641 4.434 -8.242 1 96.06 283 GLU A O 1
ATOM 2219 N N . SER A 1 284 ? -23.578 5.965 -6.945 1 97.62 284 SER A N 1
ATOM 2220 C CA . SER A 1 284 ? -23.609 6.941 -8.031 1 97.62 284 SER A CA 1
ATOM 2221 C C . SER A 1 284 ? -22.406 7.867 -7.973 1 97.62 284 SER A C 1
ATOM 2223 O O . SER A 1 284 ? -22.219 8.609 -7.004 1 97.62 284 SER A O 1
ATOM 2225 N N . THR A 1 285 ? -21.578 7.852 -9.031 1 97.94 285 THR A N 1
ATOM 2226 C CA . THR A 1 285 ? -20.422 8.727 -9.164 1 97.94 285 THR A CA 1
ATOM 2227 C C . THR A 1 285 ? -20.344 9.305 -10.578 1 97.94 285 THR A C 1
ATOM 2229 O O . THR A 1 285 ? -20.531 8.586 -11.562 1 97.94 285 THR A O 1
ATOM 2232 N N . THR A 1 286 ? -20.156 10.562 -10.672 1 98.44 286 THR A N 1
ATOM 2233 C CA . THR A 1 286 ? -19.984 11.258 -11.938 1 98.44 286 THR A CA 1
ATOM 2234 C C . THR A 1 286 ? -18.672 12.047 -11.953 1 98.44 286 THR A C 1
ATOM 2236 O O . THR A 1 286 ? -18.328 12.703 -10.969 1 98.44 286 THR A O 1
ATOM 2239 N N . THR A 1 287 ? -17.953 11.922 -13.047 1 98.56 287 THR A N 1
ATOM 2240 C CA . THR A 1 287 ? -16.672 12.625 -13.148 1 98.56 287 THR A CA 1
ATOM 2241 C C . THR A 1 287 ? -16.562 13.336 -14.492 1 98.56 287 THR A C 1
ATOM 2243 O O . THR A 1 287 ? -17.25 12.992 -15.445 1 98.56 287 THR A O 1
ATOM 2246 N N . THR A 1 288 ? -15.766 14.359 -14.555 1 98.5 288 THR A N 1
ATOM 2247 C CA . THR A 1 288 ? -15.281 14.977 -15.781 1 98.5 288 THR A CA 1
ATOM 2248 C C . THR A 1 288 ? -13.766 15.164 -15.734 1 98.5 288 THR A C 1
ATOM 2250 O O . THR A 1 288 ? -13.156 15.062 -14.664 1 98.5 288 THR A O 1
ATOM 2253 N N . GLY A 1 289 ? -13.148 15.312 -16.922 1 98.12 289 GLY A N 1
ATOM 2254 C CA . GLY A 1 289 ? -11.734 15.617 -17 1 98.12 289 GLY A CA 1
ATOM 2255 C C . GLY A 1 289 ? -10.859 14.383 -17.078 1 98.12 289 GLY A C 1
ATOM 2256 O O . GLY A 1 289 ? -9.625 14.477 -17.062 1 98.12 289 GLY A O 1
ATOM 2257 N N . LEU A 1 290 ? -11.438 13.219 -17.156 1 97.44 290 LEU A N 1
ATOM 2258 C CA . LEU A 1 290 ? -10.727 11.945 -17.219 1 97.44 290 LEU A CA 1
ATOM 2259 C C . LEU A 1 290 ? -10.945 11.266 -18.562 1 97.44 290 LEU A C 1
ATOM 2261 O O . LEU A 1 290 ? -11.969 11.508 -19.219 1 97.44 290 LEU A O 1
ATOM 2265 N N . ARG A 1 291 ? -9.945 10.469 -18.906 1 96.19 291 ARG A N 1
ATOM 2266 C CA . ARG A 1 291 ? -10.086 9.703 -20.141 1 96.19 291 ARG A CA 1
ATOM 2267 C C . ARG A 1 291 ? -11.312 8.797 -20.094 1 96.19 291 ARG A C 1
ATOM 2269 O O . ARG A 1 291 ? -12.039 8.664 -21.078 1 96.19 291 ARG A O 1
ATOM 2276 N N . TRP A 1 292 ? -11.508 8.156 -19 1 95.69 292 TRP A N 1
ATOM 2277 C CA . TRP A 1 292 ? -12.695 7.34 -18.75 1 95.69 292 TRP A CA 1
ATOM 2278 C C . TRP A 1 292 ? -13.547 7.941 -17.641 1 95.69 292 TRP A C 1
ATOM 2280 O O . TRP A 1 292 ? -13.383 7.59 -16.469 1 95.69 292 TRP A O 1
ATOM 2290 N N . ASN A 1 293 ? -14.445 8.781 -18.016 1 97.81 293 ASN A N 1
ATOM 2291 C CA . ASN A 1 293 ? -15.359 9.43 -17.078 1 97.81 293 ASN A CA 1
ATOM 2292 C C . ASN A 1 293 ? -16.469 8.484 -16.625 1 97.81 293 ASN A C 1
ATOM 2294 O O . ASN A 1 293 ? -16.891 7.605 -17.391 1 97.81 293 ASN A O 1
ATOM 2298 N N . LEU A 1 294 ? -16.828 8.711 -15.406 1 97.5 294 LEU A N 1
ATOM 2299 C CA . LEU A 1 294 ? -18 8.023 -14.859 1 97.5 294 LEU A CA 1
ATOM 2300 C C . LEU A 1 294 ? -19.25 8.883 -14.984 1 97.5 294 LEU A C 1
ATOM 2302 O O . LEU A 1 294 ? -19.172 10.109 -14.906 1 97.5 294 LEU A O 1
ATOM 2306 N N . ASN A 1 295 ? -20.344 8.305 -15.18 1 98 295 ASN A N 1
ATOM 2307 C CA . ASN A 1 295 ? -21.641 8.953 -15.234 1 98 295 ASN A CA 1
ATOM 2308 C C . ASN A 1 295 ? -22.672 8.211 -14.398 1 98 295 ASN A C 1
ATOM 2310 O O . ASN A 1 295 ? -23.281 7.238 -14.859 1 98 295 ASN A O 1
ATOM 2314 N N . GLU A 1 296 ? -22.891 8.734 -13.258 1 97.56 296 GLU A N 1
ATOM 2315 C CA . GLU A 1 296 ? -23.797 8.109 -12.289 1 97.56 296 GLU A CA 1
ATOM 2316 C C . GLU A 1 296 ? -23.516 6.609 -12.172 1 97.56 296 GLU A C 1
ATOM 2318 O O . GLU A 1 296 ? -24.453 5.801 -12.195 1 97.56 296 GLU A O 1
ATOM 2323 N N . SER A 1 297 ? -22.328 6.289 -12.141 1 96.88 297 SER A N 1
ATOM 2324 C CA . SER A 1 297 ? -21.891 4.895 -12.125 1 96.88 297 SER A CA 1
ATOM 2325 C C . SER A 1 297 ? -21.703 4.391 -10.695 1 96.88 297 SER A C 1
ATOM 2327 O O . SER A 1 297 ? -21.203 5.125 -9.836 1 96.88 297 SER A O 1
ATOM 2329 N N . GLY A 1 298 ? -22.125 3.203 -10.477 1 97 298 GLY A N 1
ATOM 2330 C CA . GLY A 1 298 ? -21.781 2.539 -9.234 1 97 298 GLY A CA 1
ATOM 2331 C C . GLY A 1 298 ? -20.344 2.049 -9.195 1 97 298 GLY A C 1
ATOM 2332 O O . GLY A 1 298 ? -19.797 1.656 -10.219 1 97 298 GLY A O 1
ATOM 2333 N N . MET A 1 299 ? -19.75 2.129 -8.023 1 96.94 299 MET A N 1
ATOM 2334 C CA . MET A 1 299 ? -18.391 1.646 -7.824 1 96.94 299 MET A CA 1
ATOM 2335 C C . MET A 1 299 ? -18.297 0.754 -6.594 1 96.94 299 MET A C 1
ATOM 2337 O O . MET A 1 299 ? -18.891 1.06 -5.555 1 96.94 299 MET A O 1
ATOM 2341 N N . ALA A 1 300 ? -17.578 -0.382 -6.707 1 96.56 300 ALA A N 1
ATOM 2342 C CA . ALA A 1 300 ? -17.375 -1.288 -5.582 1 96.56 300 ALA A CA 1
ATOM 2343 C C . ALA A 1 300 ? -16.188 -2.213 -5.832 1 96.56 300 ALA A C 1
ATOM 2345 O O . ALA A 1 300 ? -15.898 -2.559 -6.977 1 96.56 300 ALA A O 1
ATOM 2346 N N . PHE A 1 301 ? -15.516 -2.605 -4.812 1 96.19 301 PHE A N 1
ATOM 2347 C CA . PHE A 1 301 ? -14.539 -3.674 -4.953 1 96.19 301 PHE A CA 1
ATOM 2348 C C . PHE A 1 301 ? -15.211 -4.973 -5.383 1 96.19 301 PHE A C 1
ATOM 2350 O O . PHE A 1 301 ? -16.266 -5.34 -4.852 1 96.19 301 PHE A O 1
ATOM 2357 N N . GLY A 1 302 ? -14.602 -5.633 -6.258 1 94.19 302 GLY A N 1
ATOM 2358 C CA . GLY A 1 302 ? -15.211 -6.793 -6.891 1 94.19 302 GLY A CA 1
ATOM 2359 C C . GLY A 1 302 ? -15.867 -6.473 -8.219 1 94.19 302 GLY A C 1
ATOM 2360 O O . GLY A 1 302 ? -16.266 -7.375 -8.953 1 94.19 302 GLY A O 1
ATOM 2361 N N . SER A 1 303 ? -15.992 -5.172 -8.461 1 93.62 303 SER A N 1
ATOM 2362 C CA . SER A 1 303 ? -16.547 -4.688 -9.719 1 93.62 303 SER A CA 1
ATOM 2363 C C . SER A 1 303 ? -15.75 -3.502 -10.258 1 93.62 303 SER A C 1
ATOM 2365 O O . SER A 1 303 ? -14.586 -3.65 -10.633 1 93.62 303 SER A O 1
ATOM 2367 N N . LEU A 1 304 ? -16.375 -2.393 -10.406 1 91.75 304 LEU A N 1
ATOM 2368 C CA . LEU A 1 304 ? -15.711 -1.238 -10.992 1 91.75 304 LEU A CA 1
ATOM 2369 C C . LEU A 1 304 ? -15.039 -0.394 -9.922 1 91.75 304 LEU A C 1
ATOM 2371 O O . LEU A 1 304 ? -15.68 0.032 -8.961 1 91.75 304 LEU A O 1
ATOM 2375 N N . ILE A 1 305 ? -13.711 -0.369 -10.148 1 92.19 305 ILE A N 1
ATOM 2376 C CA . ILE A 1 305 ? -12.953 0.639 -9.414 1 92.19 305 ILE A CA 1
ATOM 2377 C C . ILE A 1 305 ? -12.148 1.493 -10.391 1 92.19 305 ILE A C 1
ATOM 2379 O O . ILE A 1 305 ? -11.742 1.017 -11.461 1 92.19 305 ILE A O 1
ATOM 2383 N N . SER A 1 306 ? -12.164 2.711 -10.492 1 93.25 306 SER A N 1
ATOM 2384 C CA . SER A 1 306 ? -11.508 3.607 -11.438 1 93.25 306 SER A CA 1
ATOM 2385 C C . SER A 1 306 ? -10.008 3.678 -11.188 1 93.25 306 SER A C 1
ATOM 2387 O O . SER A 1 306 ? -9.516 4.66 -10.633 1 93.25 306 SER A O 1
ATOM 2389 N N . THR A 1 307 ? -9.281 2.547 -11.562 1 93.44 307 THR A N 1
ATOM 2390 C CA . THR A 1 307 ? -7.824 2.533 -11.523 1 93.44 307 THR A CA 1
ATOM 2391 C C . THR A 1 307 ? -7.238 2.646 -12.922 1 93.44 307 THR A C 1
ATOM 2393 O O . THR A 1 307 ? -7.941 2.424 -13.914 1 93.44 307 THR A O 1
ATOM 2396 N N . SER A 1 308 ? -6.008 3.029 -13.016 1 91.25 308 SER A N 1
ATOM 2397 C CA . SER A 1 308 ? -5.297 3.162 -14.281 1 91.25 308 SER A CA 1
ATOM 2398 C C . SER A 1 308 ? -5.996 4.148 -15.211 1 91.25 308 SER A C 1
ATOM 2400 O O . SER A 1 308 ? -6.027 3.951 -16.422 1 91.25 308 SER A O 1
ATOM 2402 N N . ASN A 1 309 ? -6.707 5.102 -14.625 1 94.31 309 ASN A N 1
ATOM 2403 C CA . ASN A 1 309 ? -7.301 6.176 -15.414 1 94.31 309 ASN A CA 1
ATOM 2404 C C . ASN A 1 309 ? -6.254 7.191 -15.859 1 94.31 309 ASN A C 1
ATOM 2406 O O . ASN A 1 309 ? -5.082 7.078 -15.5 1 94.31 309 ASN A O 1
ATOM 2410 N N . LEU A 1 310 ? -6.664 8.102 -16.766 1 95 310 LEU A N 1
ATOM 2411 C CA . LEU A 1 310 ? -5.758 9.117 -17.281 1 95 310 LEU A CA 1
ATOM 2412 C C . LEU A 1 310 ? -6.402 10.5 -17.25 1 95 310 LEU A C 1
ATOM 2414 O O . LEU A 1 310 ? -7.613 10.625 -17.438 1 95 310 LEU A O 1
ATOM 2418 N N . LEU A 1 311 ? -5.516 11.445 -16.953 1 95.75 311 LEU A N 1
ATOM 2419 C CA . LEU A 1 311 ? -5.977 12.828 -17.047 1 95.75 311 LEU A CA 1
ATOM 2420 C C . LEU A 1 311 ? -6.223 13.219 -18.5 1 95.75 311 LEU A C 1
ATOM 2422 O O . LEU A 1 311 ? -5.398 12.93 -19.375 1 95.75 311 LEU A O 1
ATOM 2426 N N . ASP A 1 312 ? -7.367 13.812 -18.766 1 96.31 312 ASP A N 1
ATOM 2427 C CA . ASP A 1 312 ? -7.664 14.375 -20.078 1 96.31 312 ASP A CA 1
ATOM 2428 C C . ASP A 1 312 ? -7.77 15.898 -20.016 1 96.31 312 ASP A C 1
ATOM 2430 O O . ASP A 1 312 ? -7.863 16.562 -21.062 1 96.31 312 ASP A O 1
ATOM 2434 N N . ASP A 1 313 ? -7.816 16.438 -18.797 1 95.81 313 ASP A N 1
ATOM 2435 C CA . ASP A 1 313 ? -7.891 17.859 -18.516 1 95.81 313 ASP A CA 1
ATOM 2436 C C . ASP A 1 313 ? -7.098 18.219 -17.266 1 95.81 313 ASP A C 1
ATOM 2438 O O . ASP A 1 313 ? -6.691 17.328 -16.5 1 95.81 313 ASP A O 1
ATOM 2442 N N . ASP A 1 314 ? -6.875 19.547 -17.125 1 95 314 ASP A N 1
ATOM 2443 C CA . ASP A 1 314 ? -6.148 19.984 -15.945 1 95 314 ASP A CA 1
ATOM 2444 C C . ASP A 1 314 ? -7.102 20.203 -14.766 1 95 314 ASP A C 1
ATOM 2446 O O . ASP A 1 314 ? -6.664 20.531 -13.664 1 95 314 ASP A O 1
ATOM 2450 N N . VAL A 1 315 ? -8.328 20.016 -15.055 1 97.44 315 VAL A N 1
ATOM 2451 C CA . VAL A 1 315 ? -9.328 20.078 -14 1 97.44 315 VAL A CA 1
ATOM 2452 C C . VAL A 1 315 ? -10.18 18.812 -14.023 1 97.44 315 VAL A C 1
ATOM 2454 O O . VAL A 1 315 ? -10.719 18.438 -15.062 1 97.44 315 VAL A O 1
ATOM 2457 N N . VAL A 1 316 ? -10.258 18.172 -12.891 1 98.12 316 VAL A N 1
ATOM 2458 C CA . VAL A 1 316 ? -11.109 17 -12.703 1 98.12 316 VAL A CA 1
ATOM 2459 C C . VAL A 1 316 ? -12.234 17.328 -11.727 1 98.12 316 VAL A C 1
ATOM 2461 O O . VAL A 1 316 ? -11.992 17.922 -10.672 1 98.12 316 VAL A O 1
ATOM 2464 N N . THR A 1 317 ? -13.469 17.031 -12.07 1 98.69 317 THR A N 1
ATOM 2465 C CA . THR A 1 317 ? -14.578 17.172 -11.133 1 98.69 317 THR A CA 1
ATOM 2466 C C . THR A 1 317 ? -15.125 15.812 -10.727 1 98.69 317 THR A C 1
ATOM 2468 O O . THR A 1 317 ? -15.148 14.875 -11.531 1 98.69 317 THR A O 1
ATOM 2471 N N . VAL A 1 318 ? -15.539 15.688 -9.508 1 98.62 318 VAL A N 1
ATOM 2472 C CA . VAL A 1 318 ? -16.062 14.445 -8.961 1 98.62 318 VAL A CA 1
ATOM 2473 C C . VAL A 1 318 ? -17.281 14.734 -8.078 1 98.62 318 VAL A C 1
ATOM 2475 O O . VAL A 1 318 ? -17.203 15.578 -7.176 1 98.62 318 VAL A O 1
ATOM 2478 N N . VAL A 1 319 ? -18.375 14.078 -8.305 1 98.25 319 VAL A N 1
ATOM 2479 C CA . VAL A 1 319 ? -19.531 14.031 -7.426 1 98.25 319 VAL A CA 1
ATOM 2480 C C . VAL A 1 319 ? -19.906 12.578 -7.141 1 98.25 319 VAL A C 1
ATOM 2482 O O . VAL A 1 319 ? -20.109 11.797 -8.07 1 98.25 319 VAL A O 1
ATOM 2485 N N . SER A 1 320 ? -19.938 12.273 -5.887 1 97.38 320 SER A N 1
ATOM 2486 C CA . SER A 1 320 ? -20.234 10.906 -5.488 1 97.38 320 SER A CA 1
ATOM 2487 C C . SER A 1 320 ? -21.094 10.867 -4.23 1 97.38 320 SER A C 1
ATOM 2489 O O . SER A 1 320 ? -21.031 11.781 -3.402 1 97.38 320 SER A O 1
ATOM 2491 N N . ASP A 1 321 ? -21.891 9.836 -4.062 1 96.75 321 ASP A N 1
ATOM 2492 C CA . ASP A 1 321 ? -22.734 9.68 -2.887 1 96.75 321 ASP A CA 1
ATOM 2493 C C . ASP A 1 321 ? -21.969 9.008 -1.744 1 96.75 321 ASP A C 1
ATOM 2495 O O . ASP A 1 321 ? -22.547 8.75 -0.682 1 96.75 321 ASP A O 1
ATOM 2499 N N . SER A 1 322 ? -20.719 8.68 -1.981 1 95.75 322 SER A N 1
ATOM 2500 C CA . SER A 1 322 ? -19.828 8.086 -0.979 1 95.75 322 SER A CA 1
ATOM 2501 C C . SER A 1 322 ? -18.453 8.719 -1.02 1 95.75 322 SER A C 1
ATOM 2503 O O . SER A 1 322 ? -18.078 9.344 -2.016 1 95.75 322 SER A O 1
ATOM 2505 N N . PRO A 1 323 ? -17.719 8.664 0.151 1 96.62 323 PRO A N 1
ATOM 2506 C CA . PRO A 1 323 ? -16.328 9.117 0.075 1 96.62 323 PRO A CA 1
ATOM 2507 C C . PRO A 1 323 ? -15.492 8.289 -0.894 1 96.62 323 PRO A C 1
ATOM 2509 O O . PRO A 1 323 ? -15.695 7.082 -1.018 1 96.62 323 PRO A O 1
ATOM 2512 N N . LEU A 1 324 ? -14.547 8.992 -1.565 1 97.56 324 LEU A N 1
ATOM 2513 C CA . LEU A 1 324 ? -13.633 8.305 -2.48 1 97.56 324 LEU A CA 1
ATOM 2514 C C . LEU A 1 324 ? -12.188 8.68 -2.189 1 97.56 324 LEU A C 1
ATOM 2516 O O . LEU A 1 324 ? -11.914 9.781 -1.699 1 97.56 324 LEU A O 1
ATOM 2520 N N . ILE A 1 325 ? -11.32 7.793 -2.451 1 98 325 ILE A N 1
ATOM 2521 C CA . ILE A 1 325 ? -9.898 8.094 -2.445 1 98 325 ILE A CA 1
ATOM 2522 C C . ILE A 1 325 ? -9.461 8.539 -3.838 1 98 325 ILE A C 1
ATOM 2524 O O . ILE A 1 325 ? -9.695 7.84 -4.824 1 98 325 ILE A O 1
ATOM 2528 N N . TRP A 1 326 ? -8.883 9.719 -3.902 1 98.38 326 TRP A N 1
ATOM 2529 C CA . TRP A 1 326 ? -8.203 10.188 -5.105 1 98.38 326 TRP A CA 1
ATOM 2530 C C . TRP A 1 326 ? -6.711 9.867 -5.047 1 98.38 326 TRP A C 1
ATOM 2532 O O . TRP A 1 326 ? -6.051 10.117 -4.039 1 98.38 326 TRP A O 1
ATOM 2542 N N . THR A 1 327 ? -6.199 9.211 -6.059 1 98.25 327 THR A N 1
ATOM 2543 C CA . THR A 1 327 ? -4.762 8.969 -6.16 1 98.25 327 THR A CA 1
ATOM 2544 C C . THR A 1 327 ? -4.254 9.32 -7.559 1 98.25 327 THR A C 1
ATOM 2546 O O . THR A 1 327 ? -4.945 9.086 -8.555 1 98.25 327 THR A O 1
ATOM 2549 N N . ILE A 1 328 ? -3.074 9.883 -7.617 1 97.5 328 ILE A N 1
ATOM 2550 C CA . ILE A 1 328 ? -2.482 10.281 -8.891 1 97.5 328 ILE A CA 1
ATOM 2551 C C . ILE A 1 328 ? -0.975 10.031 -8.852 1 97.5 328 ILE A C 1
ATOM 2553 O O . ILE A 1 328 ? -0.345 10.148 -7.801 1 97.5 328 ILE A O 1
ATOM 2557 N N . ALA A 1 329 ? -0.446 9.641 -9.977 1 95.81 329 ALA A N 1
ATOM 2558 C CA . ALA A 1 329 ? 0.984 9.367 -10.078 1 95.81 329 ALA A CA 1
ATOM 2559 C C . ALA A 1 329 ? 1.801 10.648 -9.953 1 95.81 329 ALA A C 1
ATOM 2561 O O . ALA A 1 329 ? 1.369 11.711 -10.398 1 95.81 329 ALA A O 1
ATOM 2562 N N . ILE A 1 330 ? 2.947 10.523 -9.32 1 93.44 330 ILE A N 1
ATOM 2563 C CA . ILE A 1 330 ? 3.906 11.625 -9.266 1 93.44 330 ILE A CA 1
ATOM 2564 C C . ILE A 1 330 ? 4.805 11.586 -10.5 1 93.44 330 ILE A C 1
ATOM 2566 O O . ILE A 1 330 ? 5.359 10.531 -10.844 1 93.44 330 ILE A O 1
ATOM 2570 N N . ARG A 1 331 ? 4.875 12.688 -11.078 1 84.44 331 ARG A N 1
ATOM 2571 C CA . ARG A 1 331 ? 5.645 12.758 -12.32 1 84.44 331 ARG A CA 1
ATOM 2572 C C . ARG A 1 331 ? 7.137 12.609 -12.047 1 84.44 331 ARG A C 1
ATOM 2574 O O . ARG A 1 331 ? 7.664 13.211 -11.109 1 84.44 331 ARG A O 1
ATOM 2581 N N . GLN A 1 332 ? 7.664 11.656 -12.812 1 70.06 332 GLN A N 1
ATOM 2582 C CA . GLN A 1 332 ? 9.109 11.484 -12.703 1 70.06 332 GLN A CA 1
ATOM 2583 C C . GLN A 1 332 ? 9.852 12.492 -13.57 1 70.06 332 GLN A C 1
ATOM 2585 O O . GLN A 1 332 ? 9.297 13.016 -14.539 1 70.06 332 GLN A O 1
ATOM 2590 N N . SER A 1 333 ? 10.898 12.93 -13.125 1 57.69 333 SER A N 1
ATOM 2591 C CA . SER A 1 333 ? 11.711 13.93 -13.812 1 57.69 333 SER A CA 1
ATOM 2592 C C . SER A 1 333 ? 11.781 13.648 -15.305 1 57.69 333 SER A C 1
ATOM 2594 O O . SER A 1 333 ? 12.008 12.508 -15.719 1 57.69 333 SER A O 1
ATOM 2596 N N . GLY A 1 334 ? 11.297 14.547 -16.125 1 53.31 334 GLY A N 1
ATOM 2597 C CA . GLY A 1 334 ? 11.469 14.555 -17.578 1 53.31 334 GLY A CA 1
ATOM 2598 C C . GLY A 1 334 ? 10.164 14.391 -18.328 1 53.31 334 GLY A C 1
ATOM 2599 O O . GLY A 1 334 ? 10.125 14.523 -19.547 1 53.31 334 GLY A O 1
ATOM 2600 N N . GLU A 1 335 ? 9.078 14.062 -17.562 1 55.19 335 GLU A N 1
ATOM 2601 C CA . GLU A 1 335 ? 7.852 13.773 -18.297 1 55.19 335 GLU A CA 1
ATOM 2602 C C . GLU A 1 335 ? 6.934 14.992 -18.328 1 55.19 335 GLU A C 1
ATOM 2604 O O . GLU A 1 335 ? 6.426 15.43 -17.297 1 55.19 335 GLU A O 1
ATOM 2609 N N . ASP A 1 336 ? 7.234 16.188 -18.828 1 53.34 336 ASP A N 1
ATOM 2610 C CA . ASP A 1 336 ? 6.641 17.516 -18.641 1 53.34 336 ASP A CA 1
ATOM 2611 C C . ASP A 1 336 ? 5.324 17.625 -19.406 1 53.34 336 ASP A C 1
ATOM 2613 O O . ASP A 1 336 ? 4.77 18.719 -19.516 1 53.34 336 ASP A O 1
ATOM 2617 N N . ILE A 1 337 ? 4.496 16.688 -19.891 1 55.75 337 ILE A N 1
ATOM 2618 C CA . ILE A 1 337 ? 3.514 17.266 -20.797 1 55.75 337 ILE A CA 1
ATOM 2619 C C . ILE A 1 337 ? 2.119 17.156 -20.188 1 55.75 337 ILE A C 1
ATOM 2621 O O . ILE A 1 337 ? 1.655 16.062 -19.859 1 55.75 337 ILE A O 1
ATOM 2625 N N . CYS A 1 338 ? 1.632 18.297 -19.578 1 56.28 338 CYS A N 1
ATOM 2626 C CA . CYS A 1 338 ? 0.208 18.328 -19.266 1 56.28 338 CYS A CA 1
ATOM 2627 C C . CYS A 1 338 ? -0.626 18.016 -20.5 1 56.28 338 CYS A C 1
ATOM 2629 O O . CYS A 1 338 ? -0.222 18.344 -21.625 1 56.28 338 CYS A O 1
ATOM 2631 N N . PRO A 1 339 ? -1.635 17.203 -20.359 1 49.56 339 PRO A N 1
ATOM 2632 C CA . PRO A 1 339 ? -2.5 17.031 -21.531 1 49.56 339 PRO A CA 1
ATOM 2633 C C . PRO A 1 339 ? -2.973 18.375 -22.094 1 49.56 339 PRO A C 1
ATOM 2635 O O . PRO A 1 339 ? -3.207 19.312 -21.344 1 49.56 339 PRO A O 1
ATOM 2638 N N . THR A 1 340 ? -2.348 18.828 -23.266 1 44.75 340 THR A N 1
ATOM 2639 C CA . THR A 1 340 ? -2.896 19.969 -24 1 44.75 340 THR A CA 1
ATOM 2640 C C . THR A 1 340 ? -4.312 19.672 -24.484 1 44.75 340 THR A C 1
ATOM 2642 O O . THR A 1 340 ? -4.613 18.531 -24.875 1 44.75 340 THR A O 1
ATOM 2645 N N . MET B 1 1 ? 62.656 -48.25 3.961 1 16.8 1 MET B N 1
ATOM 2646 C CA . MET B 1 1 ? 62.969 -49.031 2.766 1 16.8 1 MET B CA 1
ATOM 2647 C C . MET B 1 1 ? 61.938 -48.781 1.674 1 16.8 1 MET B C 1
ATOM 2649 O O . MET B 1 1 ? 62.281 -48.531 0.524 1 16.8 1 MET B O 1
ATOM 2653 N N . VAL B 1 2 ? 60.938 -49.719 1.621 1 17.28 2 VAL B N 1
ATOM 2654 C CA . VAL B 1 2 ? 60.375 -50.312 0.409 1 17.28 2 VAL B CA 1
ATOM 2655 C C . VAL B 1 2 ? 59.625 -49.25 -0.393 1 17.28 2 VAL B C 1
ATOM 2657 O O . VAL B 1 2 ? 59.25 -48.188 0.148 1 17.28 2 VAL B O 1
ATOM 2660 N N . VAL B 1 3 ? 58.719 -49.625 -1.475 1 15.55 3 VAL B N 1
ATOM 2661 C CA . VAL B 1 3 ? 58.562 -49.781 -2.918 1 15.55 3 VAL B CA 1
ATOM 2662 C C . VAL B 1 3 ? 57.5 -48.812 -3.422 1 15.55 3 VAL B C 1
ATOM 2664 O O . VAL B 1 3 ? 57.5 -48.406 -4.594 1 15.55 3 VAL B O 1
ATOM 2667 N N . ALA B 1 4 ? 56.375 -48.625 -2.684 1 17.41 4 ALA B N 1
ATOM 2668 C CA . ALA B 1 4 ? 55.156 -48.812 -3.494 1 17.41 4 ALA B CA 1
ATOM 2669 C C . ALA B 1 4 ? 55.094 -47.812 -4.625 1 17.41 4 ALA B C 1
ATOM 2671 O O . ALA B 1 4 ? 55.188 -46.594 -4.383 1 17.41 4 ALA B O 1
ATOM 2672 N N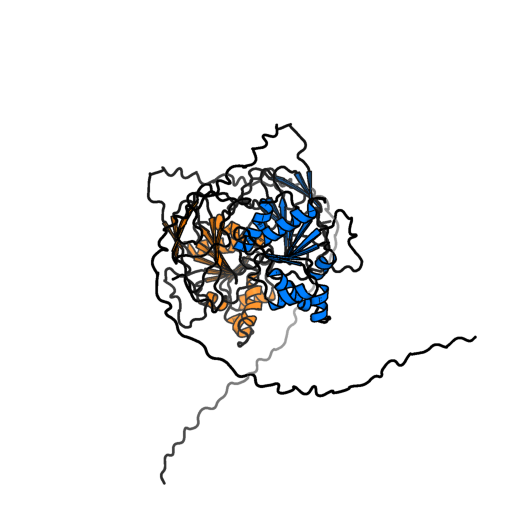 . MET B 1 5 ? 55.125 -48.094 -5.957 1 16.2 5 MET B N 1
ATOM 2673 C CA . MET B 1 5 ? 55.344 -47.906 -7.391 1 16.2 5 MET B CA 1
ATOM 2674 C C . MET B 1 5 ? 54.375 -46.875 -7.953 1 16.2 5 MET B C 1
ATOM 2676 O O . MET B 1 5 ? 54.75 -45.938 -8.641 1 16.2 5 MET B O 1
ATOM 2680 N N . SER B 1 6 ? 53.062 -47.312 -8.328 1 16.59 6 SER B N 1
ATOM 2681 C CA . SER B 1 6 ? 52.625 -47.438 -9.719 1 16.59 6 SER B CA 1
ATOM 2682 C C . SER B 1 6 ? 52.25 -46.094 -10.328 1 16.59 6 SER B C 1
ATOM 2684 O O . SER B 1 6 ? 51.969 -45.156 -9.609 1 16.59 6 SER B O 1
ATOM 2686 N N . SER B 1 7 ? 52.031 -45.875 -11.922 1 16.7 7 SER B N 1
ATOM 2687 C CA . SER B 1 7 ? 52.188 -45.344 -13.281 1 16.7 7 SER B CA 1
ATOM 2688 C C . SER B 1 7 ? 50.938 -44.625 -13.758 1 16.7 7 SER B C 1
ATOM 2690 O O . SER B 1 7 ? 50.094 -45.25 -14.406 1 16.7 7 SER B O 1
ATOM 2692 N N . ILE B 1 8 ? 49.938 -44.125 -13.117 1 18.47 8 ILE B N 1
ATOM 2693 C CA . ILE B 1 8 ? 48.688 -44 -13.828 1 18.47 8 ILE B CA 1
ATOM 2694 C C . ILE B 1 8 ? 48.906 -43.188 -15.117 1 18.47 8 ILE B C 1
ATOM 2696 O O . ILE B 1 8 ? 49.312 -42.031 -15.078 1 18.47 8 ILE B O 1
ATOM 2700 N N . ARG B 1 9 ? 48.969 -43.781 -16.359 1 16.22 9 ARG B N 1
ATOM 2701 C CA . ARG B 1 9 ? 49.219 -43.75 -17.797 1 16.22 9 ARG B CA 1
ATOM 2702 C C . ARG B 1 9 ? 48.562 -42.531 -18.438 1 16.22 9 ARG B C 1
ATOM 2704 O O . ARG B 1 9 ? 47.719 -41.906 -17.812 1 16.22 9 ARG B O 1
ATOM 2711 N N . HIS B 1 10 ? 48.25 -42.531 -19.906 1 15.66 10 HIS B N 1
ATOM 2712 C CA . HIS B 1 10 ? 48.656 -42.156 -21.266 1 15.66 10 HIS B CA 1
ATOM 2713 C C . HIS B 1 10 ? 47.562 -41.281 -21.922 1 15.66 10 HIS B C 1
ATOM 2715 O O . HIS B 1 10 ? 47.875 -40.344 -22.641 1 15.66 10 HIS B O 1
ATOM 2721 N N . CYS B 1 11 ? 46.281 -41.812 -22.219 1 15.27 11 CYS B N 1
ATOM 2722 C CA . CYS B 1 11 ? 45.938 -42.031 -23.625 1 15.27 11 CYS B CA 1
ATOM 2723 C C . CYS B 1 11 ? 45.656 -40.688 -24.328 1 15.27 11 CYS B C 1
ATOM 2725 O O . CYS B 1 11 ? 46.406 -40.312 -25.219 1 15.27 11 CYS B O 1
ATOM 2727 N N . CYS B 1 12 ? 44.375 -40.5 -25.016 1 16.61 12 CYS B N 1
ATOM 2728 C CA . CYS B 1 12 ? 44.062 -40.469 -26.422 1 16.61 12 CYS B CA 1
ATOM 2729 C C . CYS B 1 12 ? 44.156 -39.062 -26.969 1 16.61 12 CYS B C 1
ATOM 2731 O O . CYS B 1 12 ? 43.938 -38.094 -26.234 1 16.61 12 CYS B O 1
ATOM 2733 N N . SER B 1 13 ? 44.438 -38.781 -28.359 1 15.71 13 SER B N 1
ATOM 2734 C CA . SER B 1 13 ? 44.969 -38.219 -29.594 1 15.71 13 SER B CA 1
ATOM 2735 C C . SER B 1 13 ? 44.031 -37.094 -30.094 1 15.71 13 SER B C 1
ATOM 2737 O O . SER B 1 13 ? 44.5 -35.969 -30.312 1 15.71 13 SER B O 1
ATOM 2739 N N . SER B 1 14 ? 43.031 -37.406 -31.094 1 15.73 14 SER B N 1
ATOM 2740 C CA . SER B 1 14 ? 43.062 -37.031 -32.5 1 15.73 14 SER B CA 1
ATOM 2741 C C . SER B 1 14 ? 42.438 -35.656 -32.719 1 15.73 14 SER B C 1
ATOM 2743 O O . SER B 1 14 ? 41.844 -35.062 -31.797 1 15.73 14 SER B O 1
ATOM 2745 N N . LEU B 1 15 ? 41.5 -35.375 -33.969 1 16.22 15 LEU B N 1
ATOM 2746 C CA . LEU B 1 15 ? 41.531 -34.844 -35.344 1 16.22 15 LEU B CA 1
ATOM 2747 C C . LEU B 1 15 ? 40.594 -33.656 -35.469 1 16.22 15 LEU B C 1
ATOM 2749 O O . LEU B 1 15 ? 40.406 -33.125 -36.594 1 16.22 15 LEU B O 1
ATOM 2753 N N . TRP B 1 16 ? 39.812 -33.094 -34.469 1 17.53 16 TRP B N 1
ATOM 2754 C CA . TRP B 1 16 ? 38.625 -32.531 -35.062 1 17.53 16 TRP B CA 1
ATOM 2755 C C . TRP B 1 16 ? 38.969 -31.359 -35.969 1 17.53 16 TRP B C 1
ATOM 2757 O O . TRP B 1 16 ? 39.594 -30.391 -35.562 1 17.53 16 TRP B O 1
ATOM 2767 N N . ARG B 1 17 ? 38.969 -31.594 -37.312 1 16.16 17 ARG B N 1
ATOM 2768 C CA . ARG B 1 17 ? 39.25 -30.844 -38.531 1 16.16 17 ARG B CA 1
ATOM 2769 C C . ARG B 1 17 ? 38.375 -29.594 -38.625 1 16.16 17 ARG B C 1
ATOM 2771 O O . ARG B 1 17 ? 37.188 -29.656 -38.375 1 16.16 17 ARG B O 1
ATOM 2778 N N . ARG B 1 18 ? 38.906 -28.406 -38.312 1 18.2 18 ARG B N 1
ATOM 2779 C CA . ARG B 1 18 ? 38.531 -27.016 -38.531 1 18.2 18 ARG B CA 1
ATOM 2780 C C . ARG B 1 18 ? 38.094 -26.781 -39.969 1 18.2 18 ARG B C 1
ATOM 2782 O O . ARG B 1 18 ? 38.938 -26.484 -40.844 1 18.2 18 ARG B O 1
ATOM 2789 N N . LYS B 1 19 ? 37.25 -27.875 -40.562 1 16.28 19 LYS B N 1
ATOM 2790 C CA . LYS B 1 19 ? 37.125 -27.609 -42 1 16.28 19 LYS B CA 1
ATOM 2791 C C . LYS B 1 19 ? 36.75 -26.156 -42.281 1 16.28 19 LYS B C 1
ATOM 2793 O O . LYS B 1 19 ? 36.25 -25.469 -41.406 1 16.28 19 LYS B O 1
ATOM 2798 N N . ALA B 1 20 ? 36.5 -25.844 -43.688 1 16.58 20 ALA B N 1
ATOM 2799 C CA . ALA B 1 20 ? 36.75 -25.141 -44.938 1 16.58 20 ALA B CA 1
ATOM 2800 C C . ALA B 1 20 ? 35.656 -24.141 -45.25 1 16.58 20 ALA B C 1
ATOM 2802 O O . ALA B 1 20 ? 35.875 -23.234 -46.062 1 16.58 20 ALA B O 1
ATOM 2803 N N . ILE B 1 21 ? 34.281 -24.219 -44.719 1 16.88 21 ILE B N 1
ATOM 2804 C CA . ILE B 1 21 ? 33.406 -24 -45.844 1 16.88 21 ILE B CA 1
ATOM 2805 C C . ILE B 1 21 ? 33.531 -22.562 -46.344 1 16.88 21 ILE B C 1
ATOM 2807 O O . ILE B 1 21 ? 33.438 -21.625 -45.562 1 16.88 21 ILE B O 1
ATOM 2811 N N . ILE B 1 22 ? 33.812 -22.438 -47.656 1 16.45 22 ILE B N 1
ATOM 2812 C CA . ILE B 1 22 ? 34.125 -21.453 -48.719 1 16.45 22 ILE B CA 1
ATOM 2813 C C . ILE B 1 22 ? 32.906 -20.578 -48.969 1 16.45 22 ILE B C 1
ATOM 2815 O O . ILE B 1 22 ? 31.844 -21.062 -49.344 1 16.45 22 ILE B O 1
ATOM 2819 N N . TRP B 1 23 ? 32.656 -19.625 -48.156 1 16.64 23 TRP B N 1
ATOM 2820 C CA . TRP B 1 23 ? 31.609 -18.641 -48.375 1 16.64 23 TRP B CA 1
ATOM 2821 C C . TRP B 1 23 ? 31.719 -18.031 -49.75 1 16.64 23 TRP B C 1
ATOM 2823 O O . TRP B 1 23 ? 32.656 -17.266 -50.031 1 16.64 23 TRP B O 1
ATOM 2833 N N . THR B 1 24 ? 31.469 -19.016 -50.75 1 15.58 24 THR B N 1
ATOM 2834 C CA . THR B 1 24 ? 31.641 -18.5 -52.094 1 15.58 24 THR B CA 1
ATOM 2835 C C . THR B 1 24 ? 30.781 -17.25 -52.312 1 15.58 24 THR B C 1
ATOM 2837 O O . THR B 1 24 ? 29.812 -17.031 -51.562 1 15.58 24 THR B O 1
ATOM 2840 N N . PRO B 1 25 ? 30.453 -17.172 -53.656 1 16.12 25 PRO B N 1
ATOM 2841 C CA . PRO B 1 25 ? 30.656 -16.172 -54.719 1 16.12 25 PRO B CA 1
ATOM 2842 C C . PRO B 1 25 ? 29.469 -15.242 -54.875 1 16.12 25 PRO B C 1
ATOM 2844 O O . PRO B 1 25 ? 29.625 -14.016 -54.844 1 16.12 25 PRO B O 1
ATOM 2847 N N . HIS B 1 26 ? 28.438 -15.758 -55.75 1 15.12 26 HIS B N 1
ATOM 2848 C CA . HIS B 1 26 ? 28.266 -15.172 -57.062 1 15.12 26 HIS B CA 1
ATOM 2849 C C . HIS B 1 26 ? 27.203 -14.086 -57.062 1 15.12 26 HIS B C 1
ATOM 2851 O O . HIS B 1 26 ? 27.453 -12.953 -57.469 1 15.12 26 HIS B O 1
ATOM 2857 N N . ARG B 1 27 ? 25.875 -14.406 -57.625 1 15.25 27 ARG B N 1
ATOM 2858 C CA . ARG B 1 27 ? 25.484 -13.984 -58.969 1 15.25 27 ARG B CA 1
ATOM 2859 C C . ARG B 1 27 ? 24.656 -12.711 -58.906 1 15.25 27 ARG B C 1
ATOM 2861 O O . ARG B 1 27 ? 24.109 -12.352 -57.875 1 15.25 27 ARG B O 1
ATOM 2868 N N . SER B 1 28 ? 23.891 -12.375 -60.125 1 15.29 28 SER B N 1
ATOM 2869 C CA . SER B 1 28 ? 23.734 -11.422 -61.219 1 15.29 28 SER B CA 1
ATOM 2870 C C . SER B 1 28 ? 22.422 -10.664 -61.094 1 15.29 28 SER B C 1
ATOM 2872 O O . SER B 1 28 ? 22.281 -9.562 -61.625 1 15.29 28 SER B O 1
ATOM 2874 N N . PHE B 1 29 ? 21.266 -11.266 -60.594 1 16.02 29 PHE B N 1
ATOM 2875 C CA . PHE B 1 29 ? 20.188 -11.078 -61.562 1 16.02 29 PHE B CA 1
ATOM 2876 C C . PHE B 1 29 ? 19.797 -9.609 -61.656 1 16.02 29 PHE B C 1
ATOM 2878 O O . PHE B 1 29 ? 19.875 -8.883 -60.688 1 16.02 29 PHE B O 1
ATOM 2885 N N . VAL B 1 30 ? 19.125 -9.273 -62.844 1 15.33 30 VAL B N 1
ATOM 2886 C CA . VAL B 1 30 ? 18.953 -8.289 -63.906 1 15.33 30 VAL B CA 1
ATOM 2887 C C . VAL B 1 30 ? 17.875 -7.281 -63.5 1 15.33 30 VAL B C 1
ATOM 2889 O O . VAL B 1 30 ? 18.094 -6.07 -63.562 1 15.33 30 VAL B O 1
ATOM 2892 N N . ALA B 1 31 ? 16.516 -7.574 -63.906 1 15.23 31 ALA B N 1
ATOM 2893 C CA . ALA B 1 31 ? 15.922 -6.812 -65 1 15.23 31 ALA B CA 1
ATOM 2894 C C . ALA B 1 31 ? 15.297 -5.52 -64.5 1 15.23 31 ALA B C 1
ATOM 2896 O O . ALA B 1 31 ? 14.977 -5.402 -63.312 1 15.23 31 ALA B O 1
ATOM 2897 N N . ALA B 1 32 ? 14.43 -4.852 -65.438 1 15.29 32 ALA B N 1
ATOM 2898 C CA . ALA B 1 32 ? 14.336 -3.57 -66.125 1 15.29 32 ALA B CA 1
ATOM 2899 C C . ALA B 1 32 ? 13.32 -2.656 -65.5 1 15.29 32 ALA B C 1
ATOM 2901 O O . ALA B 1 32 ? 13.625 -1.509 -65.125 1 15.29 32 ALA B O 1
ATOM 2902 N N . GLY B 1 33 ? 11.961 -2.852 -65.812 1 15.36 33 GLY B N 1
ATOM 2903 C CA . GLY B 1 33 ? 11.398 -1.787 -66.625 1 15.36 33 GLY B CA 1
ATOM 2904 C C . GLY B 1 33 ? 10.859 -0.627 -65.812 1 15.36 33 GLY B C 1
ATOM 2905 O O . GLY B 1 33 ? 10.68 -0.746 -64.625 1 15.36 33 GLY B O 1
ATOM 2906 N N . LYS B 1 34 ? 9.938 0.246 -66.5 1 15.55 34 LYS B N 1
ATOM 2907 C CA . LYS B 1 34 ? 9.797 1.668 -66.812 1 15.55 34 LYS B CA 1
ATOM 2908 C C . LYS B 1 34 ? 8.93 2.365 -65.75 1 15.55 34 LYS B C 1
ATOM 2910 O O . LYS B 1 34 ? 8.305 1.708 -64.938 1 15.55 34 LYS B O 1
ATOM 2915 N N . GLN B 1 35 ? 7.695 3.018 -66.25 1 15.25 35 GLN B N 1
ATOM 2916 C CA . GLN B 1 35 ? 7.453 4.445 -66.375 1 15.25 35 GLN B CA 1
ATOM 2917 C C . GLN B 1 35 ? 6.574 4.984 -65.25 1 15.25 35 GLN B C 1
ATOM 2919 O O . GLN B 1 35 ? 6.938 5.953 -64.625 1 15.25 35 GLN B O 1
ATOM 2924 N N . GLY B 1 36 ? 5.168 5.227 -65.562 1 15.8 36 GLY B N 1
ATOM 2925 C CA . GLY B 1 36 ? 4.582 6.547 -65.75 1 15.8 36 GLY B CA 1
ATOM 2926 C C . GLY B 1 36 ? 3.949 7.102 -64.5 1 15.8 36 GLY B C 1
ATOM 2927 O O . GLY B 1 36 ? 3.848 6.402 -63.5 1 15.8 36 GLY B O 1
ATOM 2928 N N . ASN B 1 37 ? 2.732 7.871 -64.625 1 16.34 37 ASN B N 1
ATOM 2929 C CA . ASN B 1 37 ? 2.316 9.258 -64.438 1 16.34 37 ASN B CA 1
ATOM 2930 C C . ASN B 1 37 ? 1.536 9.438 -63.125 1 16.34 37 ASN B C 1
ATOM 2932 O O . ASN B 1 37 ? 1.854 10.312 -62.344 1 16.34 37 ASN B O 1
ATOM 2936 N N . LYS B 1 38 ? 0.127 9.188 -63.219 1 17.41 38 LYS B N 1
ATOM 2937 C CA . LYS B 1 38 ? -0.914 10.203 -63.062 1 17.41 38 LYS B CA 1
ATOM 2938 C C . LYS B 1 38 ? -1.393 10.297 -61.625 1 17.41 38 LYS B C 1
ATOM 2940 O O . LYS B 1 38 ? -1.819 9.305 -61.031 1 17.41 38 LYS B O 1
ATOM 2945 N N . LEU B 1 39 ? -1.05 11.289 -60.781 1 17.02 39 LEU B N 1
ATOM 2946 C CA . LEU B 1 39 ? -1.111 11.727 -59.406 1 17.02 39 LEU B CA 1
ATOM 2947 C C . LEU B 1 39 ? -2.559 11.906 -58.969 1 17.02 39 LEU B C 1
ATOM 2949 O O . LEU B 1 39 ? -2.82 12.156 -57.781 1 17.02 39 LEU B O 1
ATOM 2953 N N . GLN B 1 40 ? -3.498 12.117 -59.906 1 16.31 40 GLN B N 1
ATOM 2954 C CA . GLN B 1 40 ? -4.309 13.266 -59.531 1 16.31 40 GLN B CA 1
ATOM 2955 C C . GLN B 1 40 ? -5.176 12.953 -58.312 1 16.31 40 GLN B C 1
ATOM 2957 O O . GLN B 1 40 ? -5.289 13.766 -57.375 1 16.31 40 GLN B O 1
ATOM 2962 N N . SER B 1 41 ? -6.129 11.914 -58.438 1 16.58 41 SER B N 1
ATOM 2963 C CA . SER B 1 41 ? -7.523 12.336 -58.312 1 16.58 41 SER B CA 1
ATOM 2964 C C . SER B 1 41 ? -7.918 12.484 -56.844 1 16.58 41 SER B C 1
ATOM 2966 O O . SER B 1 41 ? -8.43 13.523 -56.438 1 16.58 41 SER B O 1
ATOM 2968 N N . SER B 1 42 ? -8.766 11.438 -56.219 1 17.02 42 SER B N 1
ATOM 2969 C CA . SER B 1 42 ? -10.117 11.555 -55.688 1 17.02 42 SER B CA 1
ATOM 2970 C C . SER B 1 42 ? -10.094 11.781 -54.188 1 17.02 42 SER B C 1
ATOM 2972 O O . SER B 1 42 ? -9.656 10.914 -53.438 1 17.02 42 SER B O 1
ATOM 2974 N N . LEU B 1 43 ? -9.883 12.969 -53.688 1 17.52 43 LEU B N 1
ATOM 2975 C CA . LEU B 1 43 ? -9.797 13.453 -52.312 1 17.52 43 LEU B CA 1
ATOM 2976 C C . LEU B 1 43 ? -11.062 13.102 -51.531 1 17.52 43 LEU B C 1
ATOM 2978 O O . LEU B 1 43 ? -11.164 13.398 -50.344 1 17.52 43 LEU B O 1
ATOM 2982 N N . SER B 1 44 ? -12.219 12.82 -52.188 1 17.11 44 SER B N 1
ATOM 2983 C CA . SER B 1 44 ? -13.453 13.344 -51.594 1 17.11 44 SER B CA 1
ATOM 2984 C C . SER B 1 44 ? -13.797 12.641 -50.281 1 17.11 44 SER B C 1
ATOM 2986 O O . SER B 1 44 ? -14.453 13.219 -49.438 1 17.11 44 SER B O 1
ATOM 2988 N N . ALA B 1 45 ? -13.711 11.305 -50.094 1 17.67 45 ALA B N 1
ATOM 2989 C CA . ALA B 1 45 ? -14.883 10.609 -49.562 1 17.67 45 ALA B CA 1
ATOM 2990 C C . ALA B 1 45 ? -14.922 10.695 -48.031 1 17.67 45 ALA B C 1
ATOM 2992 O O . ALA B 1 45 ? -15.867 10.203 -47.406 1 17.67 45 ALA B O 1
ATOM 2993 N N . TRP B 1 46 ? -13.938 11.094 -47.188 1 17.86 46 TRP B N 1
ATOM 2994 C CA . TRP B 1 46 ? -13.828 10.359 -45.906 1 17.86 46 TRP B CA 1
ATOM 2995 C C . TRP B 1 46 ? -14.812 10.898 -44.875 1 17.86 46 TRP B C 1
ATOM 2997 O O . TRP B 1 46 ? -14.68 10.633 -43.688 1 17.86 46 TRP B O 1
ATOM 3007 N N . ASN B 1 47 ? -15.758 11.703 -45.25 1 18.16 47 ASN B N 1
ATOM 3008 C CA . ASN B 1 47 ? -16.297 12.453 -44.125 1 18.16 47 ASN B CA 1
ATOM 3009 C C . ASN B 1 47 ? -17.047 11.555 -43.156 1 18.16 47 ASN B C 1
ATOM 3011 O O . ASN B 1 47 ? -17.828 12.039 -42.344 1 18.16 47 ASN B O 1
ATOM 3015 N N . SER B 1 48 ? -17.281 10.234 -43.375 1 19.17 48 SER B N 1
ATOM 3016 C CA . SER B 1 48 ? -18.469 9.703 -42.688 1 19.17 48 SER B CA 1
ATOM 3017 C C . SER B 1 48 ? -18.312 9.734 -41.188 1 19.17 48 SER B C 1
ATOM 3019 O O . SER B 1 48 ? -17.25 9.359 -40.656 1 19.17 48 SER B O 1
ATOM 3021 N N . THR B 1 49 ? -19.062 10.555 -40.438 1 20.91 49 THR B N 1
ATOM 3022 C CA . THR B 1 49 ? -19.266 10.875 -39.031 1 20.91 49 THR B CA 1
ATOM 3023 C C . THR B 1 49 ? -19.656 9.625 -38.25 1 20.91 49 THR B C 1
ATOM 3025 O O . THR B 1 49 ? -20.812 9.188 -38.312 1 20.91 49 THR B O 1
ATOM 3028 N N . ARG B 1 50 ? -19.031 8.461 -38.25 1 19.98 50 ARG B N 1
ATOM 3029 C CA . ARG B 1 50 ? -19.562 7.32 -37.531 1 19.98 50 ARG B CA 1
ATOM 3030 C C . ARG B 1 50 ? -19.656 7.637 -36.031 1 19.98 50 ARG B C 1
ATOM 3032 O O . ARG B 1 50 ? -18.672 7.98 -35.406 1 19.98 50 ARG B O 1
ATOM 3039 N N . SER B 1 51 ? -20.812 8.094 -35.562 1 20.69 51 SER B N 1
ATOM 3040 C CA . SER B 1 51 ? -21.25 8.273 -34.188 1 20.69 51 SER B CA 1
ATOM 3041 C C . SER B 1 51 ? -20.984 7.02 -33.375 1 20.69 51 SER B C 1
ATOM 3043 O O . SER B 1 51 ? -21.5 5.941 -33.656 1 20.69 51 SER B O 1
ATOM 3045 N N . PHE B 1 52 ? -19.812 6.703 -32.969 1 21.38 52 PHE B N 1
ATOM 3046 C CA . PHE B 1 52 ? -19.516 5.555 -32.125 1 21.38 52 PHE B CA 1
ATOM 3047 C C . PHE B 1 52 ? -20.328 5.602 -30.844 1 21.38 52 PHE B C 1
ATOM 3049 O O . PHE B 1 52 ? -20.141 6.484 -30.016 1 21.38 52 PHE B O 1
ATOM 3056 N N . SER B 1 53 ? -21.625 5.336 -30.906 1 21.06 53 SER B N 1
ATOM 3057 C CA . SER B 1 53 ? -22.406 5.031 -29.719 1 21.06 53 SER B CA 1
ATOM 3058 C C . SER B 1 53 ? -21.703 4.008 -28.828 1 21.06 53 SER B C 1
ATOM 3060 O O . SER B 1 53 ? -21.406 2.9 -29.281 1 21.06 53 SER B O 1
ATOM 3062 N N . ALA B 1 54 ? -20.875 4.461 -28.031 1 23.36 54 ALA B N 1
ATOM 3063 C CA . ALA B 1 54 ? -20.266 3.66 -26.984 1 23.36 54 ALA B CA 1
ATOM 3064 C C . ALA B 1 54 ? -21.281 2.744 -26.312 1 23.36 54 ALA B C 1
ATOM 3066 O O . ALA B 1 54 ? -22.266 3.217 -25.75 1 23.36 54 ALA B O 1
ATOM 3067 N N . THR B 1 55 ? -21.672 1.695 -26.969 1 23.66 55 THR B N 1
ATOM 3068 C CA . THR B 1 55 ? -22.453 0.625 -26.359 1 23.66 55 THR B CA 1
ATOM 3069 C C . THR B 1 55 ? -21.938 0.332 -24.953 1 23.66 55 THR B C 1
ATOM 3071 O O . THR B 1 55 ? -20.797 -0.072 -24.766 1 23.66 55 THR B O 1
ATOM 3074 N N . VAL B 1 56 ? -22.344 1.183 -24.047 1 24.17 56 VAL B N 1
ATOM 3075 C CA . VAL B 1 56 ? -22.328 0.817 -22.625 1 24.17 56 VAL B CA 1
ATOM 3076 C C . VAL B 1 56 ? -22.75 -0.643 -22.469 1 24.17 56 VAL B C 1
ATOM 3078 O O . VAL B 1 56 ? -23.891 -1.002 -22.75 1 24.17 56 VAL B O 1
ATOM 3081 N N . ASN B 1 57 ? -21.938 -1.51 -22.922 1 23.31 57 ASN B N 1
ATOM 3082 C CA . ASN B 1 57 ? -22.234 -2.912 -22.656 1 23.31 57 ASN B CA 1
ATOM 3083 C C . ASN B 1 57 ? -22.828 -3.1 -21.266 1 23.31 57 ASN B C 1
ATOM 3085 O O . ASN B 1 57 ? -22.234 -2.668 -20.266 1 23.31 57 ASN B O 1
ATOM 3089 N N . THR B 1 58 ? -24.141 -3.174 -21.172 1 25.67 58 THR B N 1
ATOM 3090 C CA . THR B 1 58 ? -25.062 -3.564 -20.109 1 25.67 58 THR B CA 1
ATOM 3091 C C . THR B 1 58 ? -24.562 -4.809 -19.375 1 25.67 58 THR B C 1
ATOM 3093 O O . THR B 1 58 ? -24.797 -5.934 -19.812 1 25.67 58 THR B O 1
ATOM 3096 N N . PHE B 1 59 ? -23.359 -4.914 -19.188 1 23.86 59 PHE B N 1
ATOM 3097 C CA . PHE B 1 59 ? -22.969 -6.016 -18.328 1 23.86 59 PHE B CA 1
ATOM 3098 C C . PHE B 1 59 ? -23.688 -5.926 -16.984 1 23.86 59 PHE B C 1
ATOM 3100 O O . PHE B 1 59 ? -23.062 -5.664 -15.953 1 23.86 59 PHE B O 1
ATOM 3107 N N . ALA B 1 60 ? -24.859 -5.23 -16.891 1 24.25 60 ALA B N 1
ATOM 3108 C CA . ALA B 1 60 ? -25.609 -5.23 -15.641 1 24.25 60 ALA B CA 1
ATOM 3109 C C . ALA B 1 60 ? -25.953 -6.648 -15.211 1 24.25 60 ALA B C 1
ATOM 3111 O O . ALA B 1 60 ? -26.594 -6.852 -14.172 1 24.25 60 ALA B O 1
ATOM 3112 N N . LYS B 1 61 ? -26.094 -7.492 -16.141 1 27.66 61 LYS B N 1
ATOM 3113 C CA . LYS B 1 61 ? -27.094 -8.508 -15.805 1 27.66 61 LYS B CA 1
ATOM 3114 C C . LYS B 1 61 ? -26.625 -9.375 -14.633 1 27.66 61 LYS B C 1
ATOM 3116 O O . LYS B 1 61 ? -27.438 -9.773 -13.797 1 27.66 61 LYS B O 1
ATOM 3121 N N . ASN B 1 62 ? -25.562 -10.055 -14.82 1 25.03 62 ASN B N 1
ATOM 3122 C CA . ASN B 1 62 ? -25.578 -11.242 -13.977 1 25.03 62 ASN B CA 1
ATOM 3123 C C . ASN B 1 62 ? -25.141 -10.93 -12.555 1 25.03 62 ASN B C 1
ATOM 3125 O O . ASN B 1 62 ? -23.938 -10.93 -12.258 1 25.03 62 ASN B O 1
ATOM 3129 N N . PHE B 1 63 ? -25.75 -9.844 -12.031 1 26.52 63 PHE B N 1
ATOM 3130 C CA . PHE B 1 63 ? -25.516 -9.898 -10.594 1 26.52 63 PHE B CA 1
ATOM 3131 C C . PHE B 1 63 ? -25.812 -11.281 -10.047 1 26.52 63 PHE B C 1
ATOM 3133 O O . PHE B 1 63 ? -26.891 -11.836 -10.305 1 26.52 63 PHE B O 1
ATOM 3140 N N . PRO B 1 64 ? -24.875 -12.016 -9.781 1 26.84 64 PRO B N 1
ATOM 3141 C CA . PRO B 1 64 ? -25.375 -13.289 -9.25 1 26.84 64 PRO B CA 1
ATOM 3142 C C . PRO B 1 64 ? -26.516 -13.109 -8.258 1 26.84 64 PRO B C 1
ATOM 3144 O O . PRO B 1 64 ? -26.625 -12.062 -7.621 1 26.84 64 PRO B O 1
ATOM 3147 N N . GLU B 1 65 ? -27.719 -13.656 -8.555 1 27.55 65 GLU B N 1
ATOM 3148 C CA . GLU B 1 65 ? -28.844 -13.836 -7.633 1 27.55 65 GLU B CA 1
ATOM 3149 C C . GLU B 1 65 ? -28.359 -13.898 -6.188 1 27.55 65 GLU B C 1
ATOM 3151 O O . GLU B 1 65 ? -27.281 -14.422 -5.906 1 27.55 65 GLU B O 1
ATOM 3156 N N . ARG B 1 66 ? -28.812 -13.016 -5.426 1 27.97 66 ARG B N 1
ATOM 3157 C CA . ARG B 1 66 ? -28.766 -13.289 -3.992 1 27.97 66 ARG B CA 1
ATOM 3158 C C . ARG B 1 66 ? -29.031 -14.766 -3.709 1 27.97 66 ARG B C 1
ATOM 3160 O O . ARG B 1 66 ? -30.125 -15.273 -3.98 1 27.97 66 ARG B O 1
ATOM 3167 N N . VAL B 1 67 ? -28.078 -15.609 -3.807 1 26.91 67 VAL B N 1
ATOM 3168 C CA . VAL B 1 67 ? -28.375 -16.922 -3.266 1 26.91 67 VAL B CA 1
ATOM 3169 C C . VAL B 1 67 ? -29.156 -16.781 -1.96 1 26.91 67 VAL B C 1
ATOM 3171 O O . VAL B 1 67 ? -28.641 -16.25 -0.979 1 26.91 67 VAL B O 1
ATOM 3174 N N . SER B 1 68 ? -30.391 -16.375 -2.043 1 28.28 68 SER B N 1
ATOM 3175 C CA . SER B 1 68 ? -31.266 -16.625 -0.905 1 28.28 68 SER B CA 1
ATOM 3176 C C . SER B 1 68 ? -30.969 -17.984 -0.271 1 28.28 68 SER B C 1
ATOM 3178 O O . SER B 1 68 ? -31.406 -19.016 -0.767 1 28.28 68 SER B O 1
ATOM 3180 N N . GLY B 1 69 ? -29.766 -18.234 0.107 1 28.64 69 GLY B N 1
ATOM 3181 C CA . GLY B 1 69 ? -29.703 -19.453 0.897 1 28.64 69 GLY B CA 1
ATOM 3182 C C . GLY B 1 69 ? -30.672 -19.469 2.061 1 28.64 69 GLY B C 1
ATOM 3183 O O . GLY B 1 69 ? -30.922 -18.438 2.678 1 28.64 69 GLY B O 1
ATOM 3184 N N . THR B 1 70 ? -31.719 -20.141 1.985 1 30.59 70 THR B N 1
ATOM 3185 C CA . THR B 1 70 ? -32.469 -20.516 3.17 1 30.59 70 THR B CA 1
ATOM 3186 C C . THR B 1 70 ? -31.594 -20.484 4.414 1 30.59 70 THR B C 1
ATOM 3188 O O . THR B 1 70 ? -30.516 -21.094 4.426 1 30.59 70 THR B O 1
ATOM 3191 N N . ARG B 1 71 ? -31.797 -19.578 5.238 1 32.75 71 ARG B N 1
ATOM 3192 C CA . ARG B 1 71 ? -31.203 -19.625 6.574 1 32.75 71 ARG B CA 1
ATOM 3193 C C . ARG B 1 71 ? -31.344 -21.031 7.18 1 32.75 71 ARG B C 1
ATOM 3195 O O . ARG B 1 71 ? -32.406 -21.359 7.734 1 32.75 71 ARG B O 1
ATOM 3202 N N . ARG B 1 72 ? -31.016 -22.031 6.547 1 31.31 72 ARG B N 1
ATOM 3203 C CA . ARG B 1 72 ? -31.031 -23.125 7.512 1 31.31 72 ARG B CA 1
ATOM 3204 C C . ARG B 1 72 ? -30.344 -22.719 8.812 1 31.31 72 ARG B C 1
ATOM 3206 O O . ARG B 1 72 ? -29.406 -21.906 8.797 1 31.31 72 ARG B O 1
ATOM 3213 N N . GLU B 1 73 ? -30.734 -22.625 9.914 1 39.09 73 GLU B N 1
ATOM 3214 C CA . GLU B 1 73 ? -30.094 -22.438 11.211 1 39.09 73 GLU B CA 1
ATOM 3215 C C . GLU B 1 73 ? -28.594 -22.688 11.125 1 39.09 73 GLU B C 1
ATOM 3217 O O . GLU B 1 73 ? -27.906 -22.781 12.141 1 39.09 73 GLU B O 1
ATOM 3222 N N . GLY B 1 74 ? -27.844 -23.406 10.047 1 42.59 74 GLY B N 1
ATOM 3223 C CA . GLY B 1 74 ? -27 -24.516 9.617 1 42.59 74 GLY B CA 1
ATOM 3224 C C . GLY B 1 74 ? -25.531 -24.156 9.547 1 42.59 74 GLY B C 1
ATOM 3225 O O . GLY B 1 74 ? -25.172 -22.984 9.656 1 42.59 74 GLY B O 1
ATOM 3226 N N . MET B 1 75 ? -24.484 -25.062 9.438 1 52 75 MET B N 1
ATOM 3227 C CA . MET B 1 75 ? -23.031 -25.172 9.539 1 52 75 MET B CA 1
ATOM 3228 C C . MET B 1 75 ? -22.359 -24.219 8.555 1 52 75 MET B C 1
ATOM 3230 O O . MET B 1 75 ? -22.5 -24.375 7.344 1 52 75 MET B O 1
ATOM 3234 N N . VAL B 1 76 ? -22.219 -22.922 8.836 1 73.94 76 VAL B N 1
ATOM 3235 C CA . VAL B 1 76 ? -21.328 -22.078 8.023 1 73.94 76 VAL B CA 1
ATOM 3236 C C . VAL B 1 76 ? -20.109 -22.891 7.594 1 73.94 76 VAL B C 1
ATOM 3238 O O . VAL B 1 76 ? -19.5 -23.578 8.406 1 73.94 76 VAL B O 1
ATOM 3241 N N . ASP B 1 77 ? -19.953 -22.922 6.344 1 89.81 77 ASP B N 1
ATOM 3242 C CA . ASP B 1 77 ? -18.812 -23.656 5.805 1 89.81 77 ASP B CA 1
ATOM 3243 C C . ASP B 1 77 ? -17.5 -23.094 6.355 1 89.81 77 ASP B C 1
ATOM 3245 O O . ASP B 1 77 ? -17.359 -21.875 6.523 1 89.81 77 ASP B O 1
ATOM 3249 N N . LYS B 1 78 ? -16.766 -23.969 6.805 1 93.62 78 LYS B N 1
ATOM 3250 C CA . LYS B 1 78 ? -15.453 -23.609 7.32 1 93.62 78 LYS B CA 1
ATOM 3251 C C . LYS B 1 78 ? -14.438 -23.453 6.188 1 93.62 78 LYS B C 1
ATOM 3253 O O . LYS B 1 78 ? -14.438 -24.234 5.242 1 93.62 78 LYS B O 1
ATOM 3258 N N . MET B 1 79 ? -13.727 -22.391 6.207 1 94.12 79 MET B N 1
ATOM 3259 C CA . MET B 1 79 ? -12.617 -22.188 5.277 1 94.12 79 MET B CA 1
ATOM 3260 C C . MET B 1 79 ? -11.289 -22.125 6.016 1 94.12 79 MET B C 1
ATOM 3262 O O . MET B 1 79 ? -11.109 -21.297 6.91 1 94.12 79 MET B O 1
ATOM 3266 N N . LEU B 1 80 ? -10.383 -23.016 5.656 1 94.38 80 LEU B N 1
ATOM 3267 C CA . LEU B 1 80 ? -9.078 -23.125 6.305 1 94.38 80 LEU B CA 1
ATOM 3268 C C . LEU B 1 80 ? -8.023 -22.344 5.52 1 94.38 80 LEU B C 1
ATOM 3270 O O . LEU B 1 80 ? -7.965 -22.453 4.289 1 94.38 80 LEU B O 1
ATOM 3274 N N . HIS B 1 81 ? -7.27 -21.531 6.223 1 94.5 81 HIS B N 1
ATOM 3275 C CA . HIS B 1 81 ? -6.152 -20.797 5.652 1 94.5 81 HIS B CA 1
ATOM 3276 C C . HIS B 1 81 ? -4.828 -21.203 6.289 1 94.5 81 HIS B C 1
ATOM 3278 O O . HIS B 1 81 ? -4.734 -21.328 7.512 1 94.5 81 HIS B O 1
ATOM 3284 N N . ARG B 1 82 ? -3.826 -21.453 5.426 1 91.31 82 ARG B N 1
ATOM 3285 C CA . ARG B 1 82 ? -2.482 -21.781 5.891 1 91.31 82 ARG B CA 1
ATOM 3286 C C . ARG B 1 82 ? -1.44 -21.453 4.824 1 91.31 82 ARG B C 1
ATOM 3288 O O . ARG B 1 82 ? -1.67 -21.672 3.635 1 91.31 82 ARG B O 1
ATOM 3295 N N . THR B 1 83 ? -0.376 -20.859 5.27 1 87.5 83 THR B N 1
ATOM 3296 C CA . THR B 1 83 ? 0.742 -20.625 4.359 1 87.5 83 THR B CA 1
ATOM 3297 C C . THR B 1 83 ? 1.452 -21.938 4.039 1 87.5 83 THR B C 1
ATOM 3299 O O . THR B 1 83 ? 1.835 -22.688 4.941 1 87.5 83 THR B O 1
ATOM 3302 N N . SER B 1 84 ? 1.616 -22.219 2.748 1 80.75 84 SER B N 1
ATOM 3303 C CA . SER B 1 84 ? 2.148 -23.5 2.318 1 80.75 84 SER B CA 1
ATOM 3304 C C . SER B 1 84 ? 3.58 -23.359 1.809 1 80.75 84 SER B C 1
ATOM 3306 O O . SER B 1 84 ? 4.125 -24.297 1.224 1 80.75 84 SER B O 1
ATOM 3308 N N . PHE B 1 85 ? 4.145 -22.234 1.957 1 84.19 85 PHE B N 1
ATOM 3309 C CA . PHE B 1 85 ? 5.488 -22.016 1.428 1 84.19 85 PHE B CA 1
ATOM 3310 C C . PHE B 1 85 ? 6.441 -21.594 2.537 1 84.19 85 PHE B C 1
ATOM 3312 O O . PHE B 1 85 ? 6.008 -21.203 3.623 1 84.19 85 PHE B O 1
ATOM 3319 N N . SER B 1 86 ? 7.668 -21.75 2.242 1 81.19 86 SER B N 1
ATOM 3320 C CA . SER B 1 86 ? 8.734 -21.281 3.125 1 81.19 86 SER B CA 1
ATOM 3321 C C . SER B 1 86 ? 9.438 -20.062 2.549 1 81.19 86 SER B C 1
ATOM 3323 O O . SER B 1 86 ? 9.453 -19.859 1.331 1 81.19 86 SER B O 1
ATOM 3325 N N . LEU B 1 87 ? 9.938 -19.25 3.443 1 84 87 LEU B N 1
ATOM 3326 C CA . LEU B 1 87 ? 10.672 -18.062 2.998 1 84 87 LEU B CA 1
ATOM 3327 C C . LEU B 1 87 ? 12.148 -18.188 3.328 1 84 87 LEU B C 1
ATOM 3329 O O . LEU B 1 87 ? 12.945 -17.297 2.998 1 84 87 LEU B O 1
ATOM 3333 N N . LYS B 1 88 ? 12.586 -19.188 4.023 1 76 88 LYS B N 1
ATOM 3334 C CA . LYS B 1 88 ? 13.984 -19.422 4.359 1 76 88 LYS B CA 1
ATOM 3335 C C . LYS B 1 88 ? 14.539 -20.609 3.574 1 76 88 LYS B C 1
ATOM 3337 O O . LYS B 1 88 ? 13.82 -21.562 3.277 1 76 88 LYS B O 1
ATOM 3342 N N . SER B 1 89 ? 15.711 -20.391 2.945 1 62 89 SER B N 1
ATOM 3343 C CA . SER B 1 89 ? 16.375 -21.391 2.125 1 62 89 SER B CA 1
ATOM 3344 C C . SER B 1 89 ? 16.547 -22.703 2.887 1 62 89 SER B C 1
ATOM 3346 O O . SER B 1 89 ? 17.234 -23.609 2.42 1 62 89 SER B O 1
ATOM 3348 N N . ASP B 1 90 ? 15.789 -22.984 3.783 1 52.19 90 ASP B N 1
ATOM 3349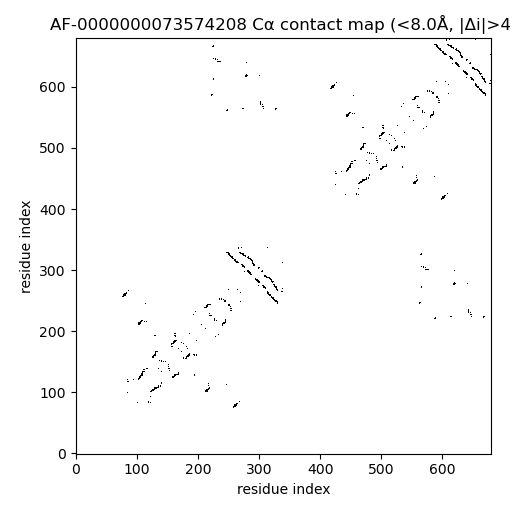 C CA . ASP B 1 90 ? 16.219 -24.297 4.254 1 52.19 90 ASP B CA 1
ATOM 3350 C C . ASP B 1 90 ? 16.297 -25.297 3.098 1 52.19 90 ASP B C 1
ATOM 3352 O O . ASP B 1 90 ? 15.523 -25.219 2.141 1 52.19 90 ASP B O 1
ATOM 3356 N N . LEU B 1 91 ? 17.484 -26.016 2.92 1 42.94 91 LEU B N 1
ATOM 3357 C CA . LEU B 1 91 ? 17.828 -26.969 1.877 1 42.94 91 LEU B CA 1
ATOM 3358 C C . LEU B 1 91 ? 16.578 -27.625 1.299 1 42.94 91 LEU B C 1
ATOM 3360 O O . LEU B 1 91 ? 16.391 -27.625 0.081 1 42.94 91 LEU B O 1
ATOM 3364 N N . GLY B 1 92 ? 16.266 -28.844 1.642 1 38.31 92 GLY B N 1
ATOM 3365 C CA . GLY B 1 92 ? 15.711 -30.078 1.086 1 38.31 92 GLY B CA 1
ATOM 3366 C C . GLY B 1 92 ? 14.203 -30.016 0.913 1 38.31 92 GLY B C 1
ATOM 3367 O O . GLY B 1 92 ? 13.539 -31.062 0.909 1 38.31 92 GLY B O 1
ATOM 3368 N N . VAL B 1 93 ? 13.617 -28.844 1.23 1 40.47 93 VAL B N 1
ATOM 3369 C CA . VAL B 1 93 ? 12.211 -29.234 1.201 1 40.47 93 VAL B CA 1
ATOM 3370 C C . VAL B 1 93 ? 11.664 -29.094 -0.219 1 40.47 93 VAL B C 1
ATOM 3372 O O . VAL B 1 93 ? 11.594 -27.984 -0.756 1 40.47 93 VAL B O 1
ATOM 3375 N N . THR B 1 94 ? 12.125 -29.891 -1.143 1 41.91 94 THR B N 1
ATOM 3376 C CA . THR B 1 94 ? 11.445 -30 -2.43 1 41.91 94 THR B CA 1
ATOM 3377 C C . THR B 1 94 ? 9.961 -30.266 -2.238 1 41.91 94 THR B C 1
ATOM 3379 O O . THR B 1 94 ? 9.586 -31.219 -1.54 1 41.91 94 THR B O 1
ATOM 3382 N N . VAL B 1 95 ? 9.203 -29.234 -2.369 1 43 95 VAL B N 1
ATOM 3383 C CA . VAL B 1 95 ? 7.758 -29.453 -2.393 1 43 95 VAL B CA 1
ATOM 3384 C C . VAL B 1 95 ? 7.402 -30.453 -3.488 1 43 95 VAL B C 1
ATOM 3386 O O . VAL B 1 95 ? 7.82 -30.297 -4.641 1 43 95 VAL B O 1
ATOM 3389 N N . ALA B 1 96 ? 7.09 -31.641 -3.264 1 37.81 96 ALA B N 1
ATOM 3390 C CA . ALA B 1 96 ? 6.605 -32.625 -4.215 1 37.81 96 ALA B CA 1
ATOM 3391 C C . ALA B 1 96 ? 5.441 -32.094 -5.035 1 37.81 96 ALA B C 1
ATOM 3393 O O . ALA B 1 96 ? 4.664 -31.266 -4.551 1 37.81 96 ALA B O 1
ATOM 3394 N N . ASP B 1 97 ? 5.473 -32.156 -6.324 1 43.47 97 ASP B N 1
ATOM 3395 C CA . ASP B 1 97 ? 4.484 -31.828 -7.348 1 43.47 97 ASP B CA 1
ATOM 3396 C C . ASP B 1 97 ? 3.064 -31.984 -6.805 1 43.47 97 ASP B C 1
ATOM 3398 O O . ASP B 1 97 ? 2.186 -31.172 -7.125 1 43.47 97 ASP B O 1
ATOM 3402 N N . GLY B 1 98 ? 2.635 -33.125 -6.348 1 45 98 GLY B N 1
ATOM 3403 C CA . GLY B 1 98 ? 1.281 -33.594 -6.086 1 45 98 GLY B CA 1
ATOM 3404 C C . GLY B 1 98 ? 0.698 -33.031 -4.801 1 45 98 GLY B C 1
ATOM 3405 O O . GLY B 1 98 ? -0.325 -33.531 -4.316 1 45 98 GLY B O 1
ATOM 3406 N N . SER B 1 99 ? 1.478 -32.219 -3.977 1 53.75 99 SER B N 1
ATOM 3407 C CA . SER B 1 99 ? 1.065 -31.984 -2.594 1 53.75 99 SER B CA 1
ATOM 3408 C C . SER B 1 99 ? 0.131 -30.797 -2.486 1 53.75 99 SER B C 1
ATOM 3410 O O . SER B 1 99 ? 0.126 -29.922 -3.361 1 53.75 99 SER B O 1
ATOM 3412 N N . ASP B 1 100 ? -1.04 -30.859 -1.759 1 61.97 100 ASP B N 1
ATOM 3413 C CA . ASP B 1 100 ? -2.037 -29.875 -1.335 1 61.97 100 ASP B CA 1
ATOM 3414 C C . ASP B 1 100 ? -1.397 -28.516 -1.093 1 61.97 100 ASP B C 1
ATOM 3416 O O . ASP B 1 100 ? -2.1 -27.516 -0.933 1 61.97 100 ASP B O 1
ATOM 3420 N N . ASP B 1 101 ? -0.014 -28.406 -1.501 1 73.5 101 ASP B N 1
ATOM 3421 C CA . ASP B 1 101 ? 0.651 -27.156 -1.147 1 73.5 101 ASP B CA 1
ATOM 3422 C C . ASP B 1 101 ? 1.262 -26.484 -2.379 1 73.5 101 ASP B C 1
ATOM 3424 O O . ASP B 1 101 ? 1.914 -25.453 -2.271 1 73.5 101 ASP B O 1
ATOM 3428 N N . ALA B 1 102 ? 0.937 -27.078 -3.598 1 83.44 102 ALA B N 1
ATOM 3429 C CA . ALA B 1 102 ? 1.471 -26.469 -4.82 1 83.44 102 ALA B CA 1
ATOM 3430 C C . ALA B 1 102 ? 0.826 -25.125 -5.094 1 83.44 102 ALA B C 1
ATOM 3432 O O . ALA B 1 102 ? -0.374 -24.938 -4.871 1 83.44 102 ALA B O 1
ATOM 3433 N N . PHE B 1 103 ? 1.694 -24.172 -5.562 1 91.25 103 PHE B N 1
ATOM 3434 C CA . PHE B 1 103 ? 1.145 -22.859 -5.867 1 91.25 103 PHE B CA 1
ATOM 3435 C C . PHE B 1 103 ? 1.766 -22.297 -7.141 1 91.25 103 PHE B C 1
ATOM 3437 O O . PHE B 1 103 ? 2.805 -22.781 -7.598 1 91.25 103 PHE B O 1
ATOM 3444 N N . VAL B 1 104 ? 1.023 -21.406 -7.754 1 94.31 104 VAL B N 1
ATOM 3445 C CA . VAL B 1 104 ? 1.521 -20.609 -8.867 1 94.31 104 VAL B CA 1
ATOM 3446 C C . VAL B 1 104 ? 2.109 -19.297 -8.344 1 94.31 104 VAL B C 1
ATOM 3448 O O . VAL B 1 104 ? 1.528 -18.656 -7.469 1 94.31 104 VAL B O 1
ATOM 3451 N N . LEU B 1 105 ? 3.324 -18.969 -8.859 1 96.5 105 LEU B N 1
ATOM 3452 C CA . LEU B 1 105 ? 3.945 -17.703 -8.484 1 96.5 105 LEU B CA 1
ATOM 3453 C C . LEU B 1 105 ? 3.744 -16.656 -9.586 1 96.5 105 LEU B C 1
ATOM 3455 O O . LEU B 1 105 ? 4.078 -16.891 -10.742 1 96.5 105 LEU B O 1
ATOM 3459 N N . VAL B 1 106 ? 3.117 -15.547 -9.242 1 98.19 106 VAL B N 1
ATOM 3460 C CA . VAL B 1 106 ? 2.945 -14.43 -10.172 1 98.19 106 VAL B CA 1
ATOM 3461 C C . VAL B 1 106 ? 3.812 -13.25 -9.727 1 98.19 106 VAL B C 1
ATOM 3463 O O . VAL B 1 106 ? 3.77 -12.844 -8.562 1 98.19 106 VAL B O 1
ATOM 3466 N N . VAL B 1 107 ? 4.598 -12.727 -10.641 1 98.69 107 VAL B N 1
ATOM 3467 C CA . VAL B 1 107 ? 5.461 -11.586 -10.359 1 98.69 107 VAL B CA 1
ATOM 3468 C C . VAL B 1 107 ? 4.914 -10.344 -11.055 1 98.69 107 VAL B C 1
ATOM 3470 O O . VAL B 1 107 ? 4.836 -10.297 -12.289 1 98.69 107 VAL B O 1
ATOM 3473 N N . LEU B 1 108 ? 4.527 -9.383 -10.281 1 98.38 108 LEU B N 1
ATOM 3474 C CA . LEU B 1 108 ? 4.066 -8.109 -10.82 1 98.38 108 LEU B CA 1
ATOM 3475 C C . LEU B 1 108 ? 5.211 -7.102 -10.891 1 98.38 108 LEU B C 1
ATOM 3477 O O . LEU B 1 108 ? 6.344 -7.418 -10.523 1 98.38 108 LEU B O 1
ATOM 3481 N N . ASN B 1 109 ? 4.906 -5.898 -11.414 1 96.31 109 ASN B N 1
ATOM 3482 C CA . ASN B 1 109 ? 5.969 -4.992 -11.836 1 96.31 109 ASN B CA 1
ATOM 3483 C C . ASN B 1 109 ? 6.336 -4.004 -10.734 1 96.31 109 ASN B C 1
ATOM 3485 O O . ASN B 1 109 ? 6.215 -2.791 -10.922 1 96.31 109 ASN B O 1
ATOM 3489 N N . TYR B 1 110 ? 6.824 -4.5 -9.656 1 95.38 110 TYR B N 1
ATOM 3490 C CA . TYR B 1 110 ? 7.434 -3.742 -8.57 1 95.38 110 TYR B CA 1
ATOM 3491 C C . TYR B 1 110 ? 8.555 -4.535 -7.918 1 95.38 110 TYR B C 1
ATOM 3493 O O . TYR B 1 110 ? 8.867 -5.652 -8.344 1 95.38 110 TYR B O 1
ATOM 3501 N N . ASN B 1 111 ? 9.203 -3.875 -6.941 1 93.62 111 ASN B N 1
ATOM 3502 C CA . ASN B 1 111 ? 10.336 -4.516 -6.285 1 93.62 111 ASN B CA 1
ATOM 3503 C C . ASN B 1 111 ? 9.969 -5.895 -5.75 1 93.62 111 ASN B C 1
ATOM 3505 O O . ASN B 1 111 ? 8.938 -6.059 -5.094 1 93.62 111 ASN B O 1
ATOM 3509 N N . VAL B 1 112 ? 10.852 -6.84 -6.047 1 95.31 112 VAL B N 1
ATOM 3510 C CA . VAL B 1 112 ? 10.602 -8.203 -5.582 1 95.31 112 VAL B CA 1
ATOM 3511 C C . VAL B 1 112 ? 11.18 -8.391 -4.184 1 95.31 112 VAL B C 1
ATOM 3513 O O . VAL B 1 112 ? 12.258 -7.875 -3.879 1 95.31 112 VAL B O 1
ATOM 3516 N N . PRO B 1 113 ? 10.477 -9.125 -3.402 1 95.06 113 PRO B N 1
ATOM 3517 C CA . PRO B 1 113 ? 11 -9.406 -2.064 1 95.06 113 PRO B CA 1
ATOM 3518 C C . PRO B 1 113 ? 12.289 -10.227 -2.098 1 95.06 113 PRO B C 1
ATOM 3520 O O . PRO B 1 113 ? 12.539 -10.961 -3.061 1 95.06 113 PRO B O 1
ATOM 3523 N N . LYS B 1 114 ? 12.992 -10.164 -0.99 1 93.75 114 LYS B N 1
ATOM 3524 C CA . LYS B 1 114 ? 14.305 -10.797 -0.889 1 93.75 114 LYS B CA 1
ATOM 3525 C C . LYS B 1 114 ? 14.195 -12.32 -0.935 1 93.75 114 LYS B C 1
ATOM 3527 O O . LYS B 1 114 ? 15.148 -13.008 -1.298 1 93.75 114 LYS B O 1
ATOM 3532 N N . PHE B 1 115 ? 13.07 -12.875 -0.661 1 93.94 115 PHE B N 1
ATOM 3533 C CA . PHE B 1 115 ? 12.922 -14.328 -0.55 1 93.94 115 PHE B CA 1
ATOM 3534 C C . PHE B 1 115 ? 12.383 -14.914 -1.85 1 93.94 115 PHE B C 1
ATOM 3536 O O . PHE B 1 115 ? 12.062 -16.109 -1.91 1 93.94 115 PHE B O 1
ATOM 3543 N N . VAL B 1 116 ? 12.312 -14.18 -2.898 1 96 116 VAL B N 1
ATOM 3544 C CA . VAL B 1 116 ? 11.727 -14.625 -4.16 1 96 116 VAL B CA 1
ATOM 3545 C C . VAL B 1 116 ? 12.508 -15.828 -4.691 1 96 116 VAL B C 1
ATOM 3547 O O . VAL B 1 116 ? 11.922 -16.781 -5.219 1 96 116 VAL B O 1
ATOM 3550 N N . PRO B 1 117 ? 13.852 -15.867 -4.586 1 95.62 117 PRO B N 1
ATOM 3551 C CA . PRO B 1 117 ? 14.562 -17.047 -5.078 1 95.62 117 PRO B CA 1
ATOM 3552 C C . PRO B 1 117 ? 14.07 -18.344 -4.426 1 95.62 117 PRO B C 1
ATOM 3554 O O . PRO B 1 117 ? 13.953 -19.375 -5.098 1 95.62 117 PRO B O 1
ATOM 3557 N N . VAL B 1 118 ? 13.75 -18.297 -3.193 1 93.06 118 VAL B N 1
ATOM 3558 C CA . VAL B 1 118 ? 13.258 -19.453 -2.465 1 93.06 118 VAL B CA 1
ATOM 3559 C C . VAL B 1 118 ? 11.859 -19.812 -2.949 1 93.06 118 VAL B C 1
ATOM 3561 O O . VAL B 1 118 ? 11.562 -20.984 -3.213 1 93.06 118 VAL B O 1
ATOM 3564 N N . LEU B 1 119 ? 11.031 -18.844 -3.1 1 94 119 LEU B N 1
ATOM 3565 C CA . LEU B 1 119 ? 9.672 -19.062 -3.574 1 94 119 LEU B CA 1
ATOM 3566 C C . LEU B 1 119 ? 9.664 -19.625 -4.992 1 94 119 LEU B C 1
ATOM 3568 O O . LEU B 1 119 ? 8.875 -20.516 -5.312 1 94 119 LEU B O 1
ATOM 3572 N N . TRP B 1 120 ? 10.562 -19.078 -5.707 1 95.88 120 TRP B N 1
ATOM 3573 C CA . TRP B 1 120 ? 10.672 -19.453 -7.109 1 95.88 120 TRP B CA 1
ATOM 3574 C C . TRP B 1 120 ? 10.891 -20.953 -7.258 1 95.88 120 TRP B C 1
ATOM 3576 O O . TRP B 1 120 ? 10.273 -21.594 -8.109 1 95.88 120 TRP B O 1
ATOM 3586 N N . ASN B 1 121 ? 11.664 -21.484 -6.445 1 93.5 121 ASN B N 1
ATOM 3587 C CA . ASN B 1 121 ? 12.039 -22.906 -6.508 1 93.5 121 ASN B CA 1
ATOM 3588 C C . ASN B 1 121 ? 10.914 -23.797 -6.004 1 93.5 121 ASN B C 1
ATOM 3590 O O . ASN B 1 121 ? 10.898 -25 -6.289 1 93.5 121 ASN B O 1
ATOM 3594 N N . GLN B 1 122 ? 10.016 -23.234 -5.32 1 92.44 122 GLN B N 1
ATOM 3595 C CA . GLN B 1 122 ? 8.922 -24.016 -4.762 1 92.44 122 GLN B CA 1
ATOM 3596 C C . GLN B 1 122 ? 7.703 -23.984 -5.684 1 92.44 122 GLN B C 1
ATOM 3598 O O . GLN B 1 122 ? 6.793 -24.797 -5.547 1 92.44 122 GLN B O 1
ATOM 3603 N N . ALA B 1 123 ? 7.652 -23.078 -6.578 1 93.31 123 ALA B N 1
ATOM 3604 C CA . ALA B 1 123 ? 6.461 -22.844 -7.391 1 93.31 123 ALA B CA 1
ATOM 3605 C C . ALA B 1 123 ? 6.332 -23.875 -8.5 1 93.31 123 ALA B C 1
ATOM 3607 O O . ALA B 1 123 ? 7.328 -24.266 -9.109 1 93.31 123 ALA B O 1
ATOM 3608 N N . ARG B 1 124 ? 5.09 -24.266 -8.766 1 91.12 124 ARG B N 1
ATOM 3609 C CA . ARG B 1 124 ? 4.84 -25.219 -9.844 1 91.12 124 ARG B CA 1
ATOM 3610 C C . ARG B 1 124 ? 4.832 -24.516 -11.195 1 91.12 124 ARG B C 1
ATOM 3612 O O . ARG B 1 124 ? 5.09 -25.141 -12.227 1 91.12 124 ARG B O 1
ATOM 3619 N N . LEU B 1 125 ? 4.441 -23.328 -11.164 1 93.81 125 LEU B N 1
ATOM 3620 C CA . LEU B 1 125 ? 4.352 -22.453 -12.336 1 93.81 125 LEU B CA 1
ATOM 3621 C C . LEU B 1 125 ? 4.734 -21.031 -11.984 1 93.81 125 LEU B C 1
ATOM 3623 O O . LEU B 1 125 ? 4.336 -20.516 -10.938 1 93.81 125 LEU B O 1
ATOM 3627 N N . ARG B 1 126 ? 5.676 -20.422 -12.859 1 97.31 126 ARG B N 1
ATOM 3628 C CA . ARG B 1 126 ? 6.129 -19.062 -12.641 1 97.31 126 ARG B CA 1
ATOM 3629 C C . ARG B 1 126 ? 5.672 -18.141 -13.766 1 97.31 126 ARG B C 1
ATOM 3631 O O . ARG B 1 126 ? 6.059 -18.328 -14.922 1 97.31 126 ARG B O 1
ATOM 3638 N N . ILE B 1 127 ? 4.852 -17.125 -13.438 1 98.19 127 ILE B N 1
ATOM 3639 C CA . ILE B 1 127 ? 4.289 -16.203 -14.43 1 98.19 127 ILE B CA 1
ATOM 3640 C C . ILE B 1 127 ? 4.719 -14.773 -14.117 1 98.19 127 ILE B C 1
ATOM 3642 O O . ILE B 1 127 ? 4.609 -14.32 -12.977 1 98.19 127 ILE B O 1
ATOM 3646 N N . CYS B 1 128 ? 5.238 -14.07 -15.078 1 98.75 128 CYS B N 1
ATOM 3647 C CA . CYS B 1 128 ? 5.496 -12.641 -14.953 1 98.75 128 CYS B CA 1
ATOM 3648 C C . CYS B 1 128 ? 4.438 -11.828 -15.688 1 98.75 128 CYS B C 1
ATOM 3650 O O . CYS B 1 128 ? 4.152 -12.078 -16.859 1 98.75 128 CYS B O 1
ATOM 3652 N N . ALA B 1 129 ? 3.877 -10.922 -14.969 1 98.5 129 ALA B N 1
ATOM 3653 C CA . ALA B 1 129 ? 2.955 -9.969 -15.594 1 98.5 129 ALA B CA 1
ATOM 3654 C C . ALA B 1 129 ? 3.711 -8.82 -16.25 1 98.5 129 ALA B C 1
ATOM 3656 O O . ALA B 1 129 ? 4.105 -7.867 -15.586 1 98.5 129 ALA B O 1
ATOM 3657 N N . ASP B 1 130 ? 3.914 -8.938 -17.516 1 97.31 130 ASP B N 1
ATOM 3658 C CA . ASP B 1 130 ? 4.535 -7.895 -18.312 1 97.31 130 ASP B CA 1
ATOM 3659 C C . ASP B 1 130 ? 5.867 -7.453 -17.719 1 97.31 130 ASP B C 1
ATOM 3661 O O . ASP B 1 130 ? 6.828 -8.227 -17.688 1 97.31 130 ASP B O 1
ATOM 3665 N N . GLY B 1 131 ? 5.891 -6.297 -17.141 1 97.5 131 GLY B N 1
ATOM 3666 C CA . GLY B 1 131 ? 7.109 -5.734 -16.594 1 97.5 131 GLY B CA 1
ATOM 3667 C C . GLY B 1 131 ? 7.645 -6.52 -15.406 1 97.5 131 GLY B C 1
ATOM 3668 O O . GLY B 1 131 ? 8.781 -6.312 -14.977 1 97.5 131 GLY B O 1
ATOM 3669 N N . GLY B 1 132 ? 6.891 -7.434 -14.922 1 98.38 132 GLY B N 1
ATOM 3670 C CA . GLY B 1 132 ? 7.406 -8.32 -13.898 1 98.38 132 GLY B CA 1
ATOM 3671 C C . GLY B 1 132 ? 8.664 -9.062 -14.328 1 98.38 132 GLY B C 1
ATOM 3672 O O . GLY B 1 132 ? 9.516 -9.367 -13.5 1 98.38 132 GLY B O 1
ATOM 3673 N N . ALA B 1 133 ? 8.797 -9.242 -15.562 1 98.69 133 ALA B N 1
ATOM 3674 C CA . ALA B 1 133 ? 9.961 -9.93 -16.109 1 98.69 133 ALA B CA 1
ATOM 3675 C C . ALA B 1 133 ? 11.219 -9.07 -15.969 1 98.69 133 ALA B C 1
ATOM 3677 O O . ALA B 1 133 ? 12.312 -9.586 -15.758 1 98.69 133 ALA B O 1
ATOM 3678 N N . ASN B 1 134 ? 11.055 -7.777 -16.125 1 98.56 134 ASN B N 1
ATOM 3679 C CA . ASN B 1 134 ? 12.18 -6.875 -15.891 1 98.56 134 ASN B CA 1
ATOM 3680 C C . ASN B 1 134 ? 12.719 -7.012 -14.469 1 98.56 134 ASN B C 1
ATOM 3682 O O . ASN B 1 134 ? 13.93 -6.98 -14.258 1 98.56 134 ASN B O 1
ATOM 3686 N N . ARG B 1 135 ? 11.781 -7.145 -13.586 1 98.19 135 ARG B N 1
ATOM 3687 C CA . ARG B 1 135 ? 12.156 -7.242 -12.172 1 98.19 135 ARG B CA 1
ATOM 3688 C C . ARG B 1 135 ? 12.977 -8.492 -11.906 1 98.19 135 ARG B C 1
ATOM 3690 O O . ARG B 1 135 ? 14.008 -8.438 -11.234 1 98.19 135 ARG B O 1
ATOM 3697 N N . ILE B 1 136 ? 12.547 -9.602 -12.445 1 98.44 136 ILE B N 1
ATOM 3698 C CA . ILE B 1 136 ? 13.281 -10.852 -12.289 1 98.44 136 ILE B CA 1
ATOM 3699 C C . ILE B 1 136 ? 14.656 -10.727 -12.938 1 98.44 136 ILE B C 1
ATOM 3701 O O . ILE B 1 136 ? 15.672 -11.086 -12.328 1 98.44 136 ILE B O 1
ATOM 3705 N N . TYR B 1 137 ? 14.703 -10.195 -14.055 1 98.56 137 TYR B N 1
ATOM 3706 C CA . TYR B 1 137 ? 15.93 -10.047 -14.828 1 98.56 137 TYR B CA 1
ATOM 3707 C C . TYR B 1 137 ? 16.938 -9.18 -14.086 1 98.56 137 TYR B C 1
ATOM 3709 O O . TYR B 1 137 ? 18.125 -9.492 -14.039 1 98.56 137 TYR B O 1
ATOM 3717 N N . ASP B 1 138 ? 16.484 -8.148 -13.508 1 98.19 138 ASP B N 1
ATOM 3718 C CA . ASP B 1 138 ? 17.375 -7.145 -12.93 1 98.19 138 ASP B CA 1
ATOM 3719 C C . ASP B 1 138 ? 17.672 -7.457 -11.469 1 98.19 138 ASP B C 1
ATOM 3721 O O . ASP B 1 138 ? 18.797 -7.293 -11.008 1 98.19 138 ASP B O 1
ATOM 3725 N N . GLU B 1 139 ? 16.719 -7.93 -10.734 1 97.88 139 GLU B N 1
ATOM 3726 C CA . GLU B 1 139 ? 16.828 -7.883 -9.281 1 97.88 139 GLU B CA 1
ATOM 3727 C C . GLU B 1 139 ? 17.297 -9.227 -8.719 1 97.88 139 GLU B C 1
ATOM 3729 O O . GLU B 1 139 ? 17.953 -9.273 -7.672 1 97.88 139 GLU B O 1
ATOM 3734 N N . ILE B 1 140 ? 17.047 -10.305 -9.336 1 97.75 140 ILE B N 1
ATOM 3735 C CA . ILE B 1 140 ? 17.391 -11.602 -8.766 1 97.75 140 ILE B CA 1
ATOM 3736 C C . ILE B 1 140 ? 18.906 -11.75 -8.719 1 97.75 140 ILE B C 1
ATOM 3738 O O . ILE B 1 140 ? 19.469 -12.188 -7.707 1 97.75 140 ILE B O 1
ATOM 3742 N N . PRO B 1 141 ? 19.625 -11.367 -9.781 1 97.62 141 PRO B N 1
ATOM 3743 C CA . PRO B 1 141 ? 21.078 -11.43 -9.68 1 97.62 141 PRO B CA 1
ATOM 3744 C C . PRO B 1 141 ? 21.625 -10.594 -8.531 1 97.62 141 PRO B C 1
ATOM 3746 O O . PRO B 1 141 ? 22.625 -10.977 -7.91 1 97.62 141 PRO B O 1
ATOM 3749 N N . ALA B 1 142 ? 20.969 -9.523 -8.234 1 96 142 ALA B N 1
ATOM 3750 C CA . ALA B 1 142 ? 21.391 -8.664 -7.133 1 96 142 ALA B CA 1
ATOM 3751 C C . ALA B 1 142 ? 21.172 -9.352 -5.789 1 96 142 ALA B C 1
ATOM 3753 O O . ALA B 1 142 ? 21.875 -9.078 -4.82 1 96 142 ALA B O 1
ATOM 3754 N N . LEU B 1 143 ? 20.297 -10.289 -5.75 1 94.69 143 LEU B N 1
ATOM 3755 C CA . LEU B 1 143 ? 19.984 -11.016 -4.523 1 94.69 143 LEU B CA 1
ATOM 3756 C C . LEU B 1 143 ? 20.922 -12.195 -4.332 1 94.69 143 LEU B C 1
ATOM 3758 O O . LEU B 1 143 ? 21 -12.773 -3.244 1 94.69 143 LEU B O 1
ATOM 3762 N N . LEU B 1 144 ? 21.562 -12.578 -5.367 1 95.44 144 LEU B N 1
ATOM 3763 C CA . LEU B 1 144 ? 22.531 -13.68 -5.344 1 95.44 144 LEU B CA 1
ATOM 3764 C C . LEU B 1 144 ? 23.891 -13.219 -5.859 1 95.44 144 LEU B C 1
ATOM 3766 O O . LEU B 1 144 ? 24.391 -13.734 -6.859 1 95.44 144 LEU B O 1
ATOM 3770 N N . PRO B 1 145 ? 24.516 -12.367 -5.148 1 93.81 145 PRO B N 1
ATOM 3771 C CA . PRO B 1 145 ? 25.719 -11.695 -5.66 1 93.81 145 PRO B CA 1
ATOM 3772 C C . PRO B 1 145 ? 26.891 -12.656 -5.824 1 93.81 145 PRO B C 1
ATOM 3774 O O . PRO B 1 145 ? 27.844 -12.352 -6.559 1 93.81 145 PRO B O 1
ATOM 3777 N N . GLU B 1 146 ? 26.859 -13.742 -5.227 1 95.81 146 GLU B N 1
ATOM 3778 C CA . GLU B 1 146 ? 27.953 -14.703 -5.309 1 95.81 146 GLU B CA 1
ATOM 3779 C C . GLU B 1 146 ? 27.891 -15.508 -6.602 1 95.81 146 GLU B C 1
ATOM 3781 O O . GLU B 1 146 ? 28.828 -16.234 -6.941 1 95.81 146 GLU B O 1
ATOM 3786 N N . GLU B 1 147 ? 26.891 -15.359 -7.258 1 96.56 147 GLU B N 1
ATOM 3787 C CA . GLU B 1 147 ? 26.688 -16.125 -8.484 1 96.56 147 GLU B CA 1
ATOM 3788 C C . GLU B 1 147 ? 26.797 -15.234 -9.719 1 96.56 147 GLU B C 1
ATOM 3790 O O . GLU B 1 147 ? 26.641 -14.016 -9.625 1 96.56 147 GLU B O 1
ATOM 3795 N N . ASP B 1 148 ? 27.078 -15.898 -10.805 1 97.44 148 ASP B N 1
ATOM 3796 C CA . ASP B 1 148 ? 27.141 -15.18 -12.07 1 97.44 148 ASP B CA 1
ATOM 3797 C C . ASP B 1 148 ? 25.766 -14.68 -12.5 1 97.44 148 ASP B C 1
ATOM 3799 O O . ASP B 1 148 ? 24.812 -15.469 -12.578 1 97.44 148 ASP B O 1
ATOM 3803 N N . ALA B 1 149 ? 25.719 -13.43 -12.859 1 97.31 149 ALA B N 1
ATOM 3804 C CA . ALA B 1 149 ? 24.453 -12.781 -13.141 1 97.31 149 ALA B CA 1
ATOM 3805 C C . ALA B 1 149 ? 23.734 -13.453 -14.312 1 97.31 149 ALA B C 1
ATOM 3807 O O . ALA B 1 149 ? 22.531 -13.656 -14.281 1 97.31 149 ALA B O 1
ATOM 3808 N N . ASP B 1 150 ? 24.469 -13.734 -15.305 1 96.44 150 ASP B N 1
ATOM 3809 C CA . ASP B 1 150 ? 23.859 -14.328 -16.484 1 96.44 150 ASP B CA 1
ATOM 3810 C C . ASP B 1 150 ? 23.328 -15.734 -16.203 1 96.44 150 ASP B C 1
ATOM 3812 O O . ASP B 1 150 ? 22.266 -16.109 -16.688 1 96.44 150 ASP B O 1
ATOM 3816 N N . SER B 1 151 ? 24.078 -16.469 -15.469 1 97.5 151 SER B N 1
ATOM 3817 C CA . SER B 1 151 ? 23.641 -17.797 -15.07 1 97.5 151 SER B CA 1
ATOM 3818 C C . SER B 1 151 ? 22.375 -17.734 -14.234 1 97.5 151 SER B C 1
ATOM 3820 O O . SER B 1 151 ? 21.484 -18.578 -14.383 1 97.5 151 SER B O 1
ATOM 3822 N N . VAL B 1 152 ? 22.375 -16.734 -13.391 1 97.81 152 VAL B N 1
ATOM 3823 C CA . VAL B 1 152 ? 21.203 -16.531 -12.547 1 97.81 152 VAL B CA 1
ATOM 3824 C C . VAL B 1 152 ? 19.984 -16.188 -13.414 1 97.81 152 VAL B C 1
ATOM 3826 O O . VAL B 1 152 ? 18.906 -16.75 -13.227 1 97.81 152 VAL B O 1
ATOM 3829 N N . ARG B 1 153 ? 20.172 -15.336 -14.344 1 97.94 153 ARG B N 1
ATOM 3830 C CA . ARG B 1 153 ? 19.078 -14.93 -15.234 1 97.94 153 ARG B CA 1
ATOM 3831 C C . ARG B 1 153 ? 18.547 -16.125 -16.016 1 97.94 153 ARG B C 1
ATOM 3833 O O . ARG B 1 153 ? 17.328 -16.219 -16.234 1 97.94 153 ARG B O 1
ATOM 3840 N N . GLU B 1 154 ? 19.406 -17 -16.375 1 97.75 154 GLU B N 1
ATOM 3841 C CA . GLU B 1 154 ? 19 -18.203 -17.125 1 97.75 154 GLU B CA 1
ATOM 3842 C C . GLU B 1 154 ? 18.219 -19.172 -16.219 1 97.75 154 GLU B C 1
ATOM 3844 O O . GLU B 1 154 ? 17.234 -19.766 -16.656 1 97.75 154 GLU B O 1
ATOM 3849 N N . ARG B 1 155 ? 18.672 -19.297 -15.047 1 97 155 ARG B N 1
ATOM 3850 C CA . ARG B 1 155 ? 18.078 -20.234 -14.102 1 97 155 ARG B CA 1
ATOM 3851 C C . ARG B 1 155 ? 16.688 -19.781 -13.68 1 97 155 ARG B C 1
ATOM 3853 O O . ARG B 1 155 ? 15.797 -20.609 -13.492 1 97 155 ARG B O 1
ATOM 3860 N N . TYR B 1 156 ? 16.531 -18.531 -13.602 1 97.94 156 TYR B N 1
ATOM 3861 C CA . TYR B 1 156 ? 15.273 -17.984 -13.102 1 97.94 156 TYR B CA 1
ATOM 3862 C C . TYR B 1 156 ? 14.414 -17.453 -14.242 1 97.94 156 TYR B C 1
ATOM 3864 O O . TYR B 1 156 ? 13.789 -16.391 -14.117 1 97.94 156 TYR B O 1
ATOM 3872 N N . LYS B 1 157 ? 14.484 -18.172 -15.32 1 98.06 157 LYS B N 1
ATOM 3873 C CA . LYS B 1 157 ? 13.602 -17.828 -16.438 1 98.06 157 LYS B CA 1
ATOM 3874 C C . LYS B 1 157 ? 12.141 -18.141 -16.094 1 98.06 157 LYS B C 1
ATOM 3876 O O . LYS B 1 157 ? 11.844 -19.203 -15.562 1 98.06 157 LYS B O 1
ATOM 3881 N N . PRO B 1 158 ? 11.219 -17.25 -16.359 1 98.69 158 PRO B N 1
ATOM 3882 C CA . PRO B 1 158 ? 9.805 -17.562 -16.125 1 98.69 158 PRO B CA 1
ATOM 3883 C C . PRO B 1 158 ? 9.258 -18.578 -17.109 1 98.69 158 PRO B C 1
ATOM 3885 O O . PRO B 1 158 ? 9.805 -18.734 -18.203 1 98.69 158 PRO B O 1
ATOM 3888 N N . ASP B 1 159 ? 8.195 -19.266 -16.672 1 97.75 159 ASP B N 1
ATOM 3889 C CA . ASP B 1 159 ? 7.484 -20.172 -17.578 1 97.75 159 ASP B CA 1
ATOM 3890 C C . ASP B 1 159 ? 6.648 -19.375 -18.578 1 97.75 159 ASP B C 1
ATOM 3892 O O . ASP B 1 159 ? 6.574 -19.75 -19.766 1 97.75 159 ASP B O 1
ATOM 3896 N N . VAL B 1 160 ? 6.043 -18.312 -18.109 1 98.25 160 VAL B N 1
ATOM 3897 C CA . VAL B 1 160 ? 5.121 -17.531 -18.938 1 98.25 160 VAL B CA 1
ATOM 3898 C C . VAL B 1 160 ? 5.309 -16.031 -18.641 1 98.25 160 VAL B C 1
ATOM 3900 O O . VAL B 1 160 ? 5.508 -15.648 -17.484 1 98.25 160 VAL B O 1
ATOM 3903 N N . ILE B 1 161 ? 5.324 -15.219 -19.641 1 98.69 161 ILE B N 1
ATOM 3904 C CA . ILE B 1 161 ? 5.164 -13.773 -19.562 1 98.69 161 ILE B CA 1
ATOM 3905 C C . ILE B 1 161 ? 3.869 -13.359 -20.25 1 98.69 161 ILE B C 1
ATOM 3907 O O . ILE B 1 161 ? 3.65 -13.695 -21.422 1 98.69 161 ILE B O 1
ATOM 3911 N N . LYS B 1 162 ? 2.988 -12.68 -19.547 1 98.31 162 LYS B N 1
ATOM 3912 C CA . LYS B 1 162 ? 1.687 -12.336 -20.094 1 98.31 162 LYS B CA 1
ATOM 3913 C C . LYS B 1 162 ? 1.316 -10.891 -19.781 1 98.31 162 LYS B C 1
ATOM 3915 O O . LYS B 1 162 ? 1.562 -10.414 -18.672 1 98.31 162 LYS B O 1
ATOM 3920 N N . GLY B 1 163 ? 0.699 -10.148 -20.641 1 97.44 163 GLY B N 1
ATOM 3921 C CA . GLY B 1 163 ? 0.22 -8.781 -20.484 1 97.44 163 GLY B CA 1
ATOM 3922 C C . GLY B 1 163 ? 0.087 -8.047 -21.812 1 97.44 163 GLY B C 1
ATOM 3923 O O . GLY B 1 163 ? -0.02 -8.672 -22.875 1 97.44 163 GLY B O 1
ATOM 3924 N N . ASP B 1 164 ? 0.001 -6.75 -21.797 1 95.25 164 ASP B N 1
ATOM 3925 C CA . ASP B 1 164 ? -0.066 -5.984 -23.031 1 95.25 164 ASP B CA 1
ATOM 3926 C C . ASP B 1 164 ? 1.332 -5.641 -23.547 1 95.25 164 ASP B C 1
ATOM 3928 O O . ASP B 1 164 ? 1.478 -4.977 -24.578 1 95.25 164 ASP B O 1
ATOM 3932 N N . LEU B 1 165 ? 2.375 -5.977 -22.781 1 96.38 165 LEU B N 1
ATOM 3933 C CA . LEU B 1 165 ? 3.791 -5.984 -23.141 1 96.38 165 LEU B CA 1
ATOM 3934 C C . LEU B 1 165 ? 4.297 -4.566 -23.375 1 96.38 165 LEU B C 1
ATOM 3936 O O . LEU B 1 165 ? 5.188 -4.355 -24.203 1 96.38 165 LEU B O 1
ATOM 3940 N N . ASP B 1 166 ? 3.707 -3.621 -22.719 1 92.31 166 ASP B N 1
ATOM 3941 C CA . ASP B 1 166 ? 4.145 -2.238 -22.891 1 92.31 166 ASP B CA 1
ATOM 3942 C C . ASP B 1 166 ? 5.188 -1.856 -21.844 1 92.31 166 AS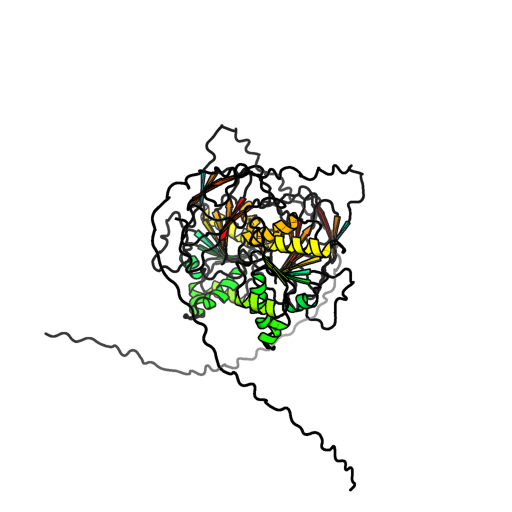P B C 1
ATOM 3944 O O . ASP B 1 166 ? 5.863 -0.833 -21.969 1 92.31 166 ASP B O 1
ATOM 3948 N N . SER B 1 167 ? 5.289 -2.646 -20.859 1 93.94 167 SER B N 1
ATOM 3949 C CA . SER B 1 167 ? 6.223 -2.287 -19.797 1 93.94 167 SER B CA 1
ATOM 3950 C C . SER B 1 167 ? 7.453 -3.186 -19.812 1 93.94 167 SER B C 1
ATOM 3952 O O . SER B 1 167 ? 8.477 -2.859 -19.203 1 93.94 167 SER B O 1
ATOM 3954 N N . ILE B 1 168 ? 7.398 -4.328 -20.422 1 97.88 168 ILE B N 1
ATOM 3955 C CA . ILE B 1 168 ? 8.578 -5.188 -20.516 1 97.88 168 ILE B CA 1
ATOM 3956 C C . ILE B 1 168 ? 9.555 -4.613 -21.531 1 97.88 168 ILE B C 1
ATOM 3958 O O . ILE B 1 168 ? 9.141 -4.176 -22.609 1 97.88 168 ILE B O 1
ATOM 3962 N N . ARG B 1 169 ? 10.766 -4.59 -21.203 1 98.19 169 ARG B N 1
ATOM 3963 C CA . ARG B 1 169 ? 11.789 -4.145 -22.141 1 98.19 169 ARG B CA 1
ATOM 3964 C C . ARG B 1 169 ? 12.016 -5.188 -23.234 1 98.19 169 ARG B C 1
ATOM 3966 O O . ARG B 1 169 ? 12.133 -6.379 -22.953 1 98.19 169 ARG B O 1
ATOM 3973 N N . PRO B 1 170 ? 12.172 -4.723 -24.453 1 98 170 PRO B N 1
ATOM 3974 C CA . PRO B 1 170 ? 12.336 -5.656 -25.562 1 98 170 PRO B CA 1
ATOM 3975 C C . PRO B 1 170 ? 13.523 -6.602 -25.375 1 98 170 PRO B C 1
ATOM 3977 O O . PRO B 1 170 ? 13.414 -7.797 -25.641 1 98 170 PRO B O 1
ATOM 3980 N N . ALA B 1 171 ? 14.617 -6.133 -24.875 1 98.31 171 ALA B N 1
ATOM 3981 C CA . ALA B 1 171 ? 15.805 -6.961 -24.672 1 98.31 171 ALA B CA 1
ATOM 3982 C C . ALA B 1 171 ? 15.523 -8.078 -23.672 1 98.31 171 ALA B C 1
ATOM 3984 O O . ALA B 1 171 ? 16 -9.203 -23.828 1 98.31 171 ALA B O 1
ATOM 3985 N N . VAL B 1 172 ? 14.773 -7.801 -22.703 1 98.62 172 VAL B N 1
ATOM 3986 C CA . VAL B 1 172 ? 14.422 -8.773 -21.688 1 98.62 172 VAL B CA 1
ATOM 3987 C C . VAL B 1 172 ? 13.445 -9.805 -22.25 1 98.62 172 VAL B C 1
ATOM 3989 O O . VAL B 1 172 ? 13.594 -11.008 -22.016 1 98.62 172 VAL B O 1
ATOM 3992 N N . ARG B 1 173 ? 12.461 -9.305 -22.922 1 98.44 173 ARG B N 1
ATOM 3993 C CA . ARG B 1 173 ? 11.508 -10.188 -23.594 1 98.44 173 ARG B CA 1
ATOM 3994 C C . ARG B 1 173 ? 12.219 -11.188 -24.484 1 98.44 173 ARG B C 1
ATOM 3996 O O . ARG B 1 173 ? 11.977 -12.398 -24.391 1 98.44 173 ARG B O 1
ATOM 4003 N N . ASP B 1 174 ? 13.141 -10.688 -25.266 1 98.25 174 ASP B N 1
ATOM 4004 C CA . ASP B 1 174 ? 13.852 -11.523 -26.234 1 98.25 174 ASP B CA 1
ATOM 4005 C C . ASP B 1 174 ? 14.766 -12.523 -25.531 1 98.25 174 ASP B C 1
ATOM 4007 O O . ASP B 1 174 ? 14.898 -13.672 -25.969 1 98.25 174 ASP B O 1
ATOM 4011 N N . PHE B 1 175 ? 15.344 -12.086 -24.516 1 98.5 175 PHE B N 1
ATOM 4012 C CA . PHE B 1 175 ? 16.219 -12.945 -23.719 1 98.5 175 PHE B CA 1
ATOM 4013 C C . PHE B 1 175 ? 15.453 -14.164 -23.219 1 98.5 175 PHE B C 1
ATOM 4015 O O . PHE B 1 175 ? 15.867 -15.305 -23.453 1 98.5 175 PHE B O 1
ATOM 4022 N N . TYR B 1 176 ? 14.297 -13.969 -22.656 1 98.56 176 TYR B N 1
ATOM 4023 C CA . TYR B 1 176 ? 13.547 -15.07 -22.062 1 98.56 176 TYR B CA 1
ATOM 4024 C C . TYR B 1 176 ? 12.875 -15.914 -23.141 1 98.56 176 TYR B C 1
ATOM 4026 O O . TYR B 1 176 ? 12.742 -17.125 -22.984 1 98.56 176 TYR B O 1
ATOM 4034 N N . LEU B 1 177 ? 12.477 -15.281 -24.141 1 98.12 177 LEU B N 1
ATOM 4035 C CA . LEU B 1 177 ? 11.945 -16.016 -25.281 1 98.12 177 LEU B CA 1
ATOM 4036 C C . LEU B 1 177 ? 12.969 -17.016 -25.797 1 98.12 177 LEU B C 1
ATOM 4038 O O . LEU B 1 177 ? 12.617 -18.156 -26.125 1 98.12 177 LEU B O 1
ATOM 4042 N N . SER B 1 178 ? 14.156 -16.625 -25.891 1 98.12 178 SER B N 1
ATOM 4043 C CA . SER B 1 178 ? 15.227 -17.453 -26.422 1 98.12 178 SER B CA 1
ATOM 4044 C C . SER B 1 178 ? 15.492 -18.656 -25.5 1 98.12 178 SER B C 1
ATOM 4046 O O . SER B 1 178 ? 16.031 -19.672 -25.938 1 98.12 178 SER B O 1
ATOM 4048 N N . LEU B 1 179 ? 15.117 -18.516 -24.281 1 98.12 179 LEU B N 1
ATOM 4049 C CA . LEU B 1 179 ? 15.352 -19.578 -23.312 1 98.12 179 LEU B CA 1
ATOM 4050 C C . LEU B 1 179 ? 14.141 -20.516 -23.219 1 98.12 179 LEU B C 1
ATOM 4052 O O . LEU B 1 179 ? 14.148 -21.469 -22.438 1 98.12 179 LEU B O 1
ATOM 4056 N N . GLY B 1 180 ? 13.047 -20.172 -23.969 1 97.94 180 GLY B N 1
ATOM 4057 C CA . GLY B 1 180 ? 11.914 -21.078 -24.016 1 97.94 180 GLY B CA 1
ATOM 4058 C C . GLY B 1 180 ? 10.703 -20.562 -23.25 1 97.94 180 GLY B C 1
ATOM 4059 O O . GLY B 1 180 ? 9.695 -21.25 -23.141 1 97.94 180 GLY B O 1
ATOM 4060 N N . THR B 1 181 ? 10.781 -19.375 -22.688 1 98.5 181 THR B N 1
ATOM 4061 C CA . THR B 1 181 ? 9.633 -18.766 -22.016 1 98.5 181 THR B CA 1
ATOM 4062 C C . THR B 1 181 ? 8.492 -18.547 -23 1 98.5 181 THR B C 1
ATOM 4064 O O . THR B 1 181 ? 8.711 -18.109 -24.141 1 98.5 181 THR B O 1
ATOM 4067 N N . VAL B 1 182 ? 7.258 -18.891 -22.578 1 98.19 182 VAL B N 1
ATOM 4068 C CA . VAL B 1 182 ? 6.074 -18.594 -23.375 1 98.19 182 VAL B CA 1
ATOM 4069 C C . VAL B 1 182 ? 5.66 -17.141 -23.172 1 98.19 182 VAL B C 1
ATOM 4071 O O . VAL B 1 182 ? 5.41 -16.719 -22.031 1 98.19 182 VAL B O 1
ATOM 4074 N N . VAL B 1 183 ? 5.602 -16.406 -24.219 1 98.06 183 VAL B N 1
ATOM 4075 C CA . VAL B 1 183 ? 5.199 -15 -24.141 1 98.06 183 VAL B CA 1
ATOM 4076 C C . VAL B 1 183 ? 3.826 -14.82 -24.781 1 98.06 183 VAL B C 1
ATOM 4078 O O . VAL B 1 183 ? 3.643 -15.125 -25.969 1 98.06 183 VAL B O 1
ATOM 4081 N N . ILE B 1 184 ? 2.871 -14.352 -24.016 1 98 184 ILE B N 1
ATOM 4082 C CA . ILE B 1 184 ? 1.502 -14.188 -24.484 1 98 184 ILE B CA 1
ATOM 4083 C C . ILE B 1 184 ? 1.151 -12.703 -24.547 1 98 184 ILE B C 1
ATOM 4085 O O . ILE B 1 184 ? 1.038 -12.047 -23.5 1 98 184 ILE B O 1
ATOM 4089 N N . ASP B 1 185 ? 0.899 -12.188 -25.703 1 96.81 185 ASP B N 1
ATOM 4090 C CA . ASP B 1 185 ? 0.604 -10.781 -25.953 1 96.81 185 ASP B CA 1
ATOM 4091 C C . ASP B 1 185 ? -0.898 -10.516 -25.891 1 96.81 185 ASP B C 1
ATOM 4093 O O . ASP B 1 185 ? -1.653 -10.984 -26.75 1 96.81 185 ASP B O 1
ATOM 4097 N N . GLU B 1 186 ? -1.281 -9.766 -24.891 1 95.69 186 GLU B N 1
ATOM 4098 C CA . GLU B 1 186 ? -2.688 -9.414 -24.719 1 95.69 186 GLU B CA 1
ATOM 4099 C C . GLU B 1 186 ? -2.92 -7.93 -24.969 1 95.69 186 GLU B C 1
ATOM 4101 O O . GLU B 1 186 ? -3.715 -7.297 -24.266 1 95.69 186 GLU B O 1
ATOM 4106 N N . SER B 1 187 ? -2.293 -7.285 -25.859 1 91 187 SER B N 1
ATOM 4107 C CA . SER B 1 187 ? -2.35 -5.852 -26.109 1 91 187 SER B CA 1
ATOM 4108 C C . SER B 1 187 ? -3.715 -5.445 -26.656 1 91 187 SER B C 1
ATOM 4110 O O . SER B 1 187 ? -4.086 -4.27 -26.594 1 91 187 SER B O 1
ATOM 4112 N N . GLU B 1 188 ? -4.477 -6.355 -27.109 1 90 188 GLU B N 1
ATOM 4113 C CA . GLU B 1 188 ? -5.805 -6.055 -27.625 1 90 188 GLU B CA 1
ATOM 4114 C C . GLU B 1 188 ? -6.812 -5.855 -26.5 1 90 188 GLU B C 1
ATOM 4116 O O . GLU B 1 188 ? -7.828 -5.176 -26.688 1 90 188 GLU B O 1
ATOM 4121 N N . ASP B 1 189 ? -6.535 -6.438 -25.391 1 89.38 189 ASP B N 1
ATOM 4122 C CA . ASP B 1 189 ? -7.395 -6.277 -24.219 1 89.38 189 ASP B CA 1
ATOM 4123 C C . ASP B 1 189 ? -6.934 -5.102 -23.359 1 89.38 189 ASP B C 1
ATOM 4125 O O . ASP B 1 189 ? -6.016 -5.246 -22.547 1 89.38 189 ASP B O 1
ATOM 4129 N N . GLN B 1 190 ? -7.648 -4.031 -23.453 1 81.62 190 GLN B N 1
ATOM 4130 C CA . GLN B 1 190 ? -7.266 -2.838 -22.703 1 81.62 190 GLN B CA 1
ATOM 4131 C C . GLN B 1 190 ? -8.203 -2.613 -21.516 1 81.62 190 GLN B C 1
ATOM 4133 O O . GLN B 1 190 ? -8.078 -1.613 -20.812 1 81.62 190 GLN B O 1
ATOM 4138 N N . ASP B 1 191 ? -9 -3.596 -21.234 1 85.75 191 ASP B N 1
ATOM 4139 C CA . ASP B 1 191 ? -10.023 -3.422 -20.219 1 85.75 191 ASP B CA 1
ATOM 4140 C C . ASP B 1 191 ? -9.633 -4.133 -18.922 1 85.75 191 ASP B C 1
ATOM 4142 O O . ASP B 1 191 ? -10.305 -3.986 -17.891 1 85.75 191 ASP B O 1
ATOM 4146 N N . THR B 1 192 ? -8.594 -4.852 -19.016 1 90.94 192 THR B N 1
ATOM 4147 C CA . THR B 1 192 ? -8.148 -5.582 -17.828 1 90.94 192 THR B CA 1
ATOM 4148 C C . THR B 1 192 ? -6.684 -5.297 -17.531 1 90.94 192 THR B C 1
ATOM 4150 O O . THR B 1 192 ? -5.922 -4.926 -18.438 1 90.94 192 THR B O 1
ATOM 4153 N N . THR B 1 193 ? -6.332 -5.379 -16.312 1 92.25 193 THR B N 1
ATOM 4154 C CA . THR B 1 193 ? -4.945 -5.168 -15.906 1 92.25 193 THR B CA 1
ATOM 4155 C C . THR B 1 193 ? -4.098 -6.398 -16.219 1 92.25 193 THR B C 1
ATOM 4157 O O . THR B 1 193 ? -4.633 -7.484 -16.438 1 92.25 193 THR B O 1
ATOM 4160 N N . ASP B 1 194 ? -2.83 -6.219 -16.172 1 95.69 194 ASP B N 1
ATOM 4161 C CA . ASP B 1 194 ? -1.923 -7.336 -16.422 1 95.69 194 ASP B CA 1
ATOM 4162 C C . ASP B 1 194 ? -2.104 -8.438 -15.391 1 95.69 194 ASP B C 1
ATOM 4164 O O . ASP B 1 194 ? -2.031 -9.625 -15.711 1 95.69 194 ASP B O 1
ATOM 4168 N N . PHE B 1 195 ? -2.355 -8.086 -14.227 1 97.44 195 PHE B N 1
ATOM 4169 C CA . PHE B 1 195 ? -2.586 -9.086 -13.188 1 97.44 195 PHE B CA 1
ATOM 4170 C C . PHE B 1 195 ? -3.832 -9.906 -13.492 1 97.44 195 PHE B C 1
ATOM 4172 O O . PHE B 1 195 ? -3.809 -11.133 -13.398 1 97.44 195 PHE B O 1
ATOM 4179 N N . GLU B 1 196 ? -4.852 -9.25 -13.875 1 96.12 196 GLU B N 1
ATOM 4180 C CA . GLU B 1 196 ? -6.098 -9.938 -14.211 1 96.12 196 GLU B CA 1
ATOM 4181 C C . GLU B 1 196 ? -5.898 -10.891 -15.391 1 96.12 196 GLU B C 1
ATOM 4183 O O . GLU B 1 196 ? -6.473 -11.977 -15.422 1 96.12 196 GLU B O 1
ATOM 4188 N N . LYS B 1 197 ? -5.137 -10.477 -16.328 1 96.88 197 LYS B N 1
ATOM 4189 C CA . LYS B 1 197 ? -4.828 -11.336 -17.469 1 96.88 197 LYS B CA 1
ATOM 4190 C C . LYS B 1 197 ? -4.113 -12.609 -17.031 1 96.88 197 LYS B C 1
ATOM 4192 O O . LYS B 1 197 ? -4.391 -13.695 -17.531 1 96.88 197 LYS B O 1
ATOM 4197 N N . CYS B 1 198 ? -3.225 -12.453 -16.078 1 96.88 198 CYS B N 1
ATOM 4198 C CA . CYS B 1 198 ? -2.516 -13.609 -15.547 1 96.88 198 CYS B CA 1
ATOM 4199 C C . CYS B 1 198 ? -3.469 -14.531 -14.797 1 96.88 198 CYS B C 1
ATOM 4201 O O . CYS B 1 198 ? -3.385 -15.758 -14.93 1 96.88 198 CYS B O 1
ATOM 4203 N N . ILE B 1 199 ? -4.371 -13.977 -14.031 1 95.56 199 ILE B N 1
ATOM 4204 C CA . ILE B 1 199 ? -5.336 -14.773 -13.289 1 95.56 199 ILE B CA 1
ATOM 4205 C C . ILE B 1 199 ? -6.215 -15.562 -14.258 1 95.56 199 ILE B C 1
ATOM 4207 O O . ILE B 1 199 ? -6.488 -16.734 -14.039 1 95.56 199 ILE B O 1
ATOM 4211 N N . ALA B 1 200 ? -6.617 -14.914 -15.312 1 93.06 200 ALA B N 1
ATOM 4212 C CA . ALA B 1 200 ? -7.414 -15.594 -16.328 1 93.06 200 ALA B CA 1
ATOM 4213 C C . ALA B 1 200 ? -6.652 -16.781 -16.922 1 93.06 200 ALA B C 1
ATOM 4215 O O . ALA B 1 200 ? -7.223 -17.859 -17.125 1 93.06 200 ALA B O 1
ATOM 4216 N N . TYR B 1 201 ? -5.414 -16.594 -17.156 1 93.81 201 TYR B N 1
ATOM 4217 C CA . TYR B 1 201 ? -4.559 -17.656 -17.688 1 93.81 201 TYR B CA 1
ATOM 4218 C C . TYR B 1 201 ? -4.484 -18.828 -16.703 1 93.81 201 TYR B C 1
ATOM 4220 O O . TYR B 1 201 ? -4.594 -19.984 -17.109 1 93.81 201 TYR B O 1
ATOM 4228 N N . ILE B 1 202 ? -4.281 -18.531 -15.477 1 92.94 202 ILE B N 1
ATOM 4229 C CA . ILE B 1 202 ? -4.156 -19.547 -14.43 1 92.94 202 ILE B CA 1
ATOM 4230 C C . ILE B 1 202 ? -5.449 -20.344 -14.336 1 92.94 202 ILE B C 1
ATOM 4232 O O . ILE B 1 202 ? -5.414 -21.578 -14.219 1 92.94 202 ILE B O 1
ATOM 4236 N N . LYS B 1 203 ? -6.539 -19.703 -14.414 1 89.88 203 LYS B N 1
ATOM 4237 C CA . LYS B 1 203 ? -7.828 -20.375 -14.336 1 89.88 203 LYS B CA 1
ATOM 4238 C C . LYS B 1 203 ? -8.023 -21.312 -15.523 1 89.88 203 LYS B C 1
ATOM 4240 O O . LYS B 1 203 ? -8.617 -22.391 -15.383 1 89.88 203 LYS B O 1
ATOM 4245 N N . ASP B 1 204 ? -7.547 -20.906 -16.609 1 87.69 204 ASP B N 1
ATOM 4246 C CA . ASP B 1 204 ? -7.688 -21.703 -17.828 1 87.69 204 ASP B CA 1
ATOM 4247 C C . ASP B 1 204 ? -6.793 -22.938 -17.781 1 87.69 204 ASP B C 1
ATOM 4249 O O . ASP B 1 204 ? -7.199 -24.016 -18.219 1 87.69 204 ASP B O 1
ATOM 4253 N N . VAL B 1 205 ? -5.652 -22.75 -17.375 1 82.25 205 VAL B N 1
ATOM 4254 C CA . VAL B 1 205 ? -4.691 -23.844 -17.328 1 82.25 205 VAL B CA 1
ATOM 4255 C C . VAL B 1 205 ? -5.082 -24.828 -16.234 1 82.25 205 VAL B C 1
ATOM 4257 O O . VAL B 1 205 ? -4.918 -26.031 -16.391 1 82.25 205 VAL B O 1
ATOM 4260 N N . ASP B 1 206 ? -5.484 -24.344 -15.102 1 67.56 206 ASP B N 1
ATOM 4261 C CA . ASP B 1 206 ? -5.746 -25.156 -13.922 1 67.56 206 ASP B CA 1
ATOM 4262 C C . ASP B 1 206 ? -7.152 -25.75 -13.969 1 67.56 206 ASP B C 1
ATOM 4264 O O . ASP B 1 206 ? -7.559 -26.469 -13.047 1 67.56 206 ASP B O 1
ATOM 4268 N N . SER B 1 207 ? -8.07 -25.328 -14.797 1 62.06 207 SER B N 1
ATOM 4269 C CA . SER B 1 207 ? -9.461 -25.766 -14.828 1 62.06 207 SER B CA 1
ATOM 4270 C C . SER B 1 207 ? -9.578 -27.266 -14.523 1 62.06 207 SER B C 1
ATOM 4272 O O . SER B 1 207 ? -10.617 -27.719 -14.039 1 62.06 207 SER B O 1
ATOM 4274 N N . ASN B 1 208 ? -8.625 -28 -14.68 1 52.66 208 ASN B N 1
ATOM 4275 C CA . ASN B 1 208 ? -8.805 -29.422 -14.422 1 52.66 208 ASN B CA 1
ATOM 4276 C C . ASN B 1 208 ? -8.297 -29.812 -13.039 1 52.66 208 ASN B C 1
ATOM 4278 O O . ASN B 1 208 ? -8.375 -30.984 -12.648 1 52.66 208 ASN B O 1
ATOM 4282 N N . THR B 1 209 ? -7.656 -28.812 -12.328 1 53.31 209 THR B N 1
ATOM 4283 C CA . THR B 1 209 ? -7.066 -29.219 -11.055 1 53.31 209 THR B CA 1
ATOM 4284 C C . THR B 1 209 ? -7.637 -28.406 -9.898 1 53.31 209 THR B C 1
ATOM 4286 O O . THR B 1 209 ? -8.211 -27.344 -10.117 1 53.31 209 THR B O 1
ATOM 4289 N N . ALA B 1 210 ? -7.582 -28.891 -8.586 1 53.16 210 ALA B N 1
ATOM 4290 C CA . ALA B 1 210 ? -7.988 -28.359 -7.289 1 53.16 210 ALA B CA 1
ATOM 4291 C C . ALA B 1 210 ? -7.664 -26.875 -7.184 1 53.16 210 ALA B C 1
ATOM 4293 O O . ALA B 1 210 ? -6.785 -26.359 -7.891 1 53.16 210 ALA B O 1
ATOM 4294 N N . PRO B 1 211 ? -8.555 -26.266 -6.219 1 55.66 211 PRO B N 1
ATOM 4295 C CA . PRO B 1 211 ? -8.406 -24.828 -6.02 1 55.66 211 PRO B CA 1
ATOM 4296 C C . PRO B 1 211 ? -6.949 -24.391 -5.871 1 55.66 211 PRO B C 1
ATOM 4298 O O . PRO B 1 211 ? -6.188 -25.016 -5.129 1 55.66 211 PRO B O 1
ATOM 4301 N N . ARG B 1 212 ? -6.422 -23.547 -6.824 1 69.5 212 ARG B N 1
ATOM 4302 C CA . ARG B 1 212 ? -5.023 -23.172 -7 1 69.5 212 ARG B CA 1
ATOM 4303 C C . ARG B 1 212 ? -4.652 -22.016 -6.082 1 69.5 212 ARG B C 1
ATOM 4305 O O . ARG B 1 212 ? -5.441 -21.078 -5.898 1 69.5 212 ARG B O 1
ATOM 4312 N N . LYS B 1 213 ? -3.754 -22.328 -5.227 1 89.75 213 LYS B N 1
ATOM 4313 C CA . LYS B 1 213 ? -3.068 -21.281 -4.477 1 89.75 213 LYS B CA 1
ATOM 4314 C C . LYS B 1 213 ? -2.195 -20.422 -5.395 1 89.75 213 LYS B C 1
ATOM 4316 O O . LYS B 1 213 ? -1.49 -20.953 -6.254 1 89.75 213 LYS B O 1
ATOM 4321 N N . VAL B 1 214 ? -2.461 -19.172 -5.371 1 95.44 214 VAL B N 1
ATOM 4322 C CA . VAL B 1 214 ? -1.669 -18.203 -6.129 1 95.44 214 VAL B CA 1
ATOM 4323 C C . VAL B 1 214 ? -0.904 -17.297 -5.172 1 95.44 214 VAL B C 1
ATOM 4325 O O . VAL B 1 214 ? -1.497 -16.688 -4.277 1 95.44 214 VAL B O 1
ATOM 4328 N N . VAL B 1 215 ? 0.393 -17.297 -5.328 1 96.56 215 VAL B N 1
ATOM 4329 C CA . VAL B 1 215 ? 1.241 -16.391 -4.559 1 96.56 215 VAL B CA 1
ATOM 4330 C C . VAL B 1 215 ? 1.746 -15.266 -5.457 1 96.56 215 VAL B C 1
ATOM 4332 O O . VAL B 1 215 ? 2.283 -15.523 -6.535 1 96.56 215 VAL B O 1
ATOM 4335 N N . VAL B 1 216 ? 1.562 -14.055 -5.016 1 98.19 216 VAL B N 1
ATOM 4336 C CA . VAL B 1 216 ? 1.868 -12.898 -5.848 1 98.19 216 VAL B CA 1
ATOM 4337 C C . VAL B 1 216 ? 2.918 -12.031 -5.16 1 98.19 216 VAL B C 1
ATOM 4339 O O . VAL B 1 216 ? 2.773 -11.688 -3.984 1 98.19 216 VAL B O 1
ATOM 4342 N N . VAL B 1 217 ? 3.965 -11.664 -5.867 1 98 217 VAL B N 1
ATOM 4343 C CA . VAL B 1 217 ? 4.984 -10.75 -5.363 1 98 217 VAL B CA 1
ATOM 4344 C C . VAL B 1 217 ? 5.047 -9.508 -6.254 1 98 217 VAL B C 1
ATOM 4346 O O . VAL B 1 217 ? 4.512 -9.5 -7.363 1 98 217 VAL B O 1
ATOM 4349 N N . GLY B 1 218 ? 5.562 -8.422 -5.719 1 96.69 218 GLY B N 1
ATOM 4350 C CA . GLY B 1 218 ? 5.602 -7.172 -6.461 1 96.69 218 GLY B CA 1
ATOM 4351 C C . GLY B 1 218 ? 4.25 -6.488 -6.543 1 96.69 218 GLY B C 1
ATOM 4352 O O . GLY B 1 218 ? 3.984 -5.746 -7.492 1 96.69 218 GLY B O 1
ATOM 4353 N N . ALA B 1 219 ? 3.434 -6.75 -5.582 1 96 219 ALA B N 1
ATOM 4354 C CA . ALA B 1 219 ? 2.041 -6.32 -5.68 1 96 219 ALA B CA 1
ATOM 4355 C C . ALA B 1 219 ? 1.758 -5.152 -4.738 1 96 219 ALA B C 1
ATOM 4357 O O . ALA B 1 219 ? 0.751 -4.457 -4.891 1 96 219 ALA B O 1
ATOM 4358 N N . LEU B 1 220 ? 2.59 -4.934 -3.738 1 95.38 220 LEU B N 1
ATOM 4359 C CA . LEU B 1 220 ? 2.211 -4.059 -2.635 1 95.38 220 LEU B CA 1
ATOM 4360 C C . LEU B 1 220 ? 3.141 -2.852 -2.553 1 95.38 220 LEU B C 1
ATOM 4362 O O . LEU B 1 220 ? 3.617 -2.504 -1.47 1 95.38 220 LEU B O 1
ATOM 4366 N N . GLY B 1 221 ? 3.418 -2.238 -3.676 1 92.12 221 GLY B N 1
ATOM 4367 C CA . GLY B 1 221 ? 4.227 -1.032 -3.756 1 92.12 221 GLY B CA 1
ATOM 4368 C C . GLY B 1 221 ? 4.125 -0.335 -5.098 1 92.12 221 GLY B C 1
ATOM 4369 O O . GLY B 1 221 ? 3.396 -0.787 -5.984 1 92.12 221 GLY B O 1
ATOM 4370 N N . GLY B 1 222 ? 4.809 0.833 -5.18 1 92.12 222 GLY B N 1
ATOM 4371 C CA . GLY B 1 222 ? 4.73 1.612 -6.402 1 92.12 222 GLY B CA 1
ATOM 4372 C C . GLY B 1 222 ? 3.488 2.48 -6.48 1 92.12 222 GLY B C 1
ATOM 4373 O O . GLY B 1 222 ? 3.098 3.102 -5.488 1 92.12 222 GLY B O 1
ATOM 4374 N N . ARG B 1 223 ? 2.988 2.496 -7.684 1 93.06 223 ARG B N 1
ATOM 4375 C CA . ARG B 1 223 ? 1.756 3.26 -7.855 1 93.06 223 ARG B CA 1
ATOM 4376 C C . ARG B 1 223 ? 0.63 2.682 -7.004 1 93.06 223 ARG B C 1
ATOM 4378 O O . ARG B 1 223 ? 0.365 1.479 -7.055 1 93.06 223 ARG B O 1
ATOM 4385 N N . PHE B 1 224 ? -0.026 3.553 -6.32 1 95.75 224 PHE B N 1
ATOM 4386 C CA . PHE B 1 224 ? -0.992 3.068 -5.34 1 95.75 224 PHE B CA 1
ATOM 4387 C C . PHE B 1 224 ? -2.279 2.621 -6.023 1 95.75 224 PHE B C 1
ATOM 4389 O O . PHE B 1 224 ? -2.971 1.729 -5.531 1 95.75 224 PHE B O 1
ATOM 4396 N N . ASP B 1 225 ? -2.684 3.262 -7.137 1 95.31 225 ASP B N 1
ATOM 4397 C CA . ASP B 1 225 ? -3.863 2.785 -7.852 1 95.31 225 ASP B CA 1
ATOM 4398 C C . ASP B 1 225 ? -3.664 1.355 -8.352 1 95.31 225 ASP B C 1
ATOM 4400 O O . ASP B 1 225 ? -4.613 0.571 -8.398 1 95.31 225 ASP B O 1
ATOM 4404 N N . HIS B 1 226 ? -2.418 0.988 -8.641 1 95.06 226 HIS B N 1
ATOM 4405 C CA . HIS B 1 226 ? -2.119 -0.398 -8.977 1 95.06 226 HIS B CA 1
ATOM 4406 C C . HIS B 1 226 ? -2.322 -1.315 -7.777 1 95.06 226 HIS B C 1
ATOM 4408 O O . HIS B 1 226 ? -2.889 -2.402 -7.91 1 95.06 226 HIS B O 1
ATOM 4414 N N . VAL B 1 227 ? -1.811 -0.901 -6.652 1 96.44 227 VAL B N 1
ATOM 4415 C CA . VAL B 1 227 ? -1.958 -1.696 -5.438 1 96.44 227 VAL B CA 1
ATOM 4416 C C . VAL B 1 227 ? -3.438 -1.973 -5.176 1 96.44 227 VAL B C 1
ATOM 4418 O O . VAL B 1 227 ? -3.822 -3.109 -4.891 1 96.44 227 VAL B O 1
ATOM 4421 N N . LEU B 1 228 ? -4.23 -0.999 -5.355 1 96.38 228 LEU B N 1
ATOM 4422 C CA . LEU B 1 228 ? -5.66 -1.143 -5.109 1 96.38 228 LEU B CA 1
ATOM 4423 C C . LEU B 1 228 ? -6.309 -2.027 -6.172 1 96.38 228 LEU B C 1
ATOM 4425 O O . LEU B 1 228 ? -7.254 -2.766 -5.879 1 96.38 228 LEU B O 1
ATOM 4429 N N . ALA B 1 229 ? -5.812 -1.915 -7.363 1 96.44 229 ALA B N 1
ATOM 4430 C CA . ALA B 1 229 ? -6.285 -2.818 -8.406 1 96.44 229 ALA B CA 1
ATOM 4431 C C . ALA B 1 229 ? -5.973 -4.27 -8.062 1 96.44 229 ALA B C 1
ATOM 4433 O O . ALA B 1 229 ? -6.777 -5.168 -8.328 1 96.44 229 ALA B O 1
ATOM 4434 N N . HIS B 1 230 ? -4.789 -4.492 -7.508 1 97.38 230 HIS B N 1
ATOM 4435 C CA . HIS B 1 230 ? -4.418 -5.844 -7.098 1 97.38 230 HIS B CA 1
ATOM 4436 C C . HIS B 1 230 ? -5.363 -6.375 -6.027 1 97.38 230 HIS B C 1
ATOM 4438 O O . HIS B 1 230 ? -5.793 -7.527 -6.086 1 97.38 230 HIS B O 1
ATOM 4444 N N . ILE B 1 231 ? -5.691 -5.551 -5.129 1 97.06 231 ILE B N 1
ATOM 4445 C CA . ILE B 1 231 ? -6.613 -5.945 -4.07 1 97.06 231 ILE B CA 1
ATOM 4446 C C . ILE B 1 231 ? -7.996 -6.215 -4.66 1 97.06 231 ILE B C 1
ATOM 4448 O O . ILE B 1 231 ? -8.695 -7.133 -4.223 1 97.06 231 ILE B O 1
ATOM 4452 N N . ASN B 1 232 ? -8.359 -5.441 -5.633 1 97.06 232 ASN B N 1
ATOM 4453 C CA . ASN B 1 232 ? -9.648 -5.648 -6.281 1 97.06 232 ASN B CA 1
ATOM 4454 C C . ASN B 1 232 ? -9.742 -7.035 -6.91 1 97.06 232 ASN B C 1
ATOM 4456 O O . ASN B 1 232 ? -10.828 -7.625 -6.969 1 97.06 232 ASN B O 1
ATOM 4460 N N . VAL B 1 233 ? -8.656 -7.539 -7.391 1 97.06 233 VAL B N 1
ATOM 4461 C CA . VAL B 1 233 ? -8.633 -8.875 -7.973 1 97.06 233 VAL B CA 1
ATOM 4462 C C . VAL B 1 233 ? -9.023 -9.906 -6.918 1 97.06 233 VAL B C 1
ATOM 4464 O O . VAL B 1 233 ? -9.719 -10.883 -7.215 1 97.06 233 VAL B O 1
ATOM 4467 N N . LEU B 1 234 ? -8.641 -9.727 -5.668 1 96.94 234 LEU B N 1
ATOM 4468 C CA . LEU B 1 234 ? -9.039 -10.625 -4.59 1 96.94 234 LEU B CA 1
ATOM 4469 C C . LEU B 1 234 ? -10.562 -10.664 -4.453 1 96.94 234 LEU B C 1
ATOM 4471 O O . LEU B 1 234 ? -11.133 -11.734 -4.219 1 96.94 234 LEU B O 1
ATOM 4475 N N . TYR B 1 235 ? -11.148 -9.547 -4.613 1 96.56 235 TYR B N 1
ATOM 4476 C CA . TYR B 1 235 ? -12.602 -9.438 -4.473 1 96.56 235 TYR B CA 1
ATOM 4477 C C . TYR B 1 235 ? -13.305 -10.023 -5.691 1 96.56 235 TYR B C 1
ATOM 4479 O O . TYR B 1 235 ? -14.406 -10.562 -5.574 1 96.56 235 TYR B O 1
ATOM 4487 N N . LYS B 1 236 ? -12.68 -9.883 -6.797 1 95.62 236 LYS B N 1
ATOM 4488 C CA . LYS B 1 236 ? -13.266 -10.406 -8.023 1 95.62 236 LYS B CA 1
ATOM 4489 C C . LYS B 1 236 ? -13.227 -11.93 -8.047 1 95.62 236 LYS B C 1
ATOM 4491 O O . LYS B 1 236 ? -14.102 -12.57 -8.641 1 95.62 236 LYS B O 1
ATOM 4496 N N . TYR B 1 237 ? -12.219 -12.484 -7.414 1 93.06 237 TYR B N 1
ATOM 4497 C CA . TYR B 1 237 ? -12.039 -13.93 -7.391 1 93.06 237 TYR B CA 1
ATOM 4498 C C . TYR B 1 237 ? -11.93 -14.445 -5.961 1 93.06 237 TYR B C 1
ATOM 4500 O O . TYR B 1 237 ? -10.914 -15.031 -5.582 1 93.06 237 TYR B O 1
ATOM 4508 N N . PRO B 1 238 ? -12.984 -14.375 -5.184 1 90.88 238 PRO B N 1
ATOM 4509 C CA . PRO B 1 238 ? -12.93 -14.664 -3.748 1 90.88 238 PRO B CA 1
ATOM 4510 C C . PRO B 1 238 ? -12.656 -16.1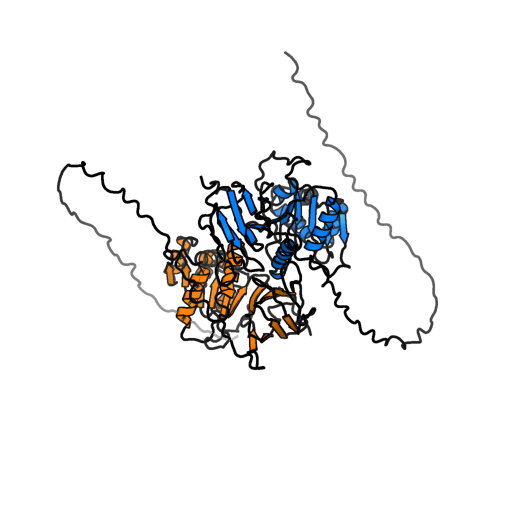41 -3.453 1 90.88 238 PRO B C 1
ATOM 4512 O O . PRO B 1 238 ? -12.234 -16.484 -2.346 1 90.88 238 PRO B O 1
ATOM 4515 N N . ARG B 1 239 ? -12.836 -17.031 -4.398 1 85.5 239 ARG B N 1
ATOM 4516 C CA . ARG B 1 239 ? -12.656 -18.453 -4.156 1 85.5 239 ARG B CA 1
ATOM 4517 C C . ARG B 1 239 ? -11.258 -18.906 -4.555 1 85.5 239 ARG B C 1
ATOM 4519 O O . ARG B 1 239 ? -10.836 -20.016 -4.219 1 85.5 239 ARG B O 1
ATOM 4526 N N . LEU B 1 240 ? -10.672 -18.047 -5.312 1 90.12 240 LEU B N 1
ATOM 4527 C CA . LEU B 1 240 ? -9.273 -18.312 -5.621 1 90.12 240 LEU B CA 1
ATOM 4528 C C . LEU B 1 240 ? -8.367 -17.906 -4.457 1 90.12 240 LEU B C 1
ATOM 4530 O O . LEU B 1 240 ? -8.516 -16.812 -3.902 1 90.12 240 LEU B O 1
ATOM 4534 N N . ARG B 1 241 ? -7.562 -18.781 -3.994 1 91.75 241 ARG B N 1
ATOM 4535 C CA . ARG B 1 241 ? -6.684 -18.516 -2.859 1 91.75 241 ARG B CA 1
ATOM 4536 C C . ARG B 1 241 ? -5.465 -17.703 -3.287 1 91.75 241 ARG B C 1
ATOM 4538 O O . ARG B 1 241 ? -4.383 -18.266 -3.488 1 91.75 241 ARG B O 1
ATOM 4545 N N . ILE B 1 242 ? -5.688 -16.391 -3.318 1 96.19 242 ILE B N 1
ATOM 4546 C CA . ILE B 1 242 ? -4.625 -15.5 -3.754 1 96.19 242 ILE B CA 1
ATOM 4547 C C . ILE B 1 242 ? -3.971 -14.844 -2.539 1 96.19 242 ILE B C 1
ATOM 4549 O O . ILE B 1 242 ? -4.656 -14.25 -1.7 1 96.19 242 ILE B O 1
ATOM 4553 N N . THR B 1 243 ? -2.666 -14.969 -2.467 1 97 243 THR B N 1
ATOM 4554 C CA . THR B 1 243 ? -1.9 -14.32 -1.403 1 97 243 THR B CA 1
ATOM 4555 C C . THR B 1 243 ? -0.941 -13.289 -1.979 1 97 243 THR B C 1
ATOM 4557 O O . THR B 1 243 ? -0.131 -13.602 -2.854 1 97 243 THR B O 1
ATOM 4560 N N . LEU B 1 244 ? -1.045 -12.078 -1.549 1 97.88 244 LEU B N 1
ATOM 4561 C CA . LEU B 1 244 ? -0.093 -11.039 -1.908 1 97.88 244 LEU B CA 1
ATOM 4562 C C . LEU B 1 244 ? 1.029 -10.945 -0.88 1 97.88 244 LEU B C 1
ATOM 4564 O O . LEU B 1 244 ? 0.773 -10.938 0.326 1 97.88 244 LEU B O 1
ATOM 4568 N N . LEU B 1 245 ? 2.277 -10.828 -1.418 1 96.56 245 LEU B N 1
ATOM 4569 C CA . LEU B 1 245 ? 3.43 -10.836 -0.523 1 96.56 245 LEU B CA 1
ATOM 4570 C C . LEU B 1 245 ? 4.332 -9.641 -0.795 1 96.56 245 LEU B C 1
ATOM 4572 O O . LEU B 1 245 ? 4.555 -9.273 -1.951 1 96.56 245 LEU B O 1
ATOM 4576 N N . SER B 1 246 ? 4.77 -8.992 0.234 1 95.56 246 SER B N 1
ATOM 4577 C CA . SER B 1 246 ? 5.906 -8.078 0.245 1 95.56 246 SER B CA 1
ATOM 4578 C C . SER B 1 246 ? 6.949 -8.508 1.271 1 95.56 246 SER B C 1
ATOM 4580 O O . SER B 1 246 ? 6.812 -9.562 1.901 1 95.56 246 SER B O 1
ATOM 4582 N N . ASP B 1 247 ? 7.98 -7.691 1.37 1 93.44 247 ASP B N 1
ATOM 4583 C CA . ASP B 1 247 ? 9 -7.992 2.375 1 93.44 247 ASP B CA 1
ATOM 4584 C C . ASP B 1 247 ? 8.422 -7.875 3.787 1 93.44 247 ASP B C 1
ATOM 4586 O O . ASP B 1 247 ? 8.922 -8.516 4.719 1 93.44 247 ASP B O 1
ATOM 4590 N N . ASP B 1 248 ? 7.285 -7.195 3.859 1 94.12 248 ASP B N 1
ATOM 4591 C CA . ASP B 1 248 ? 6.852 -6.809 5.199 1 94.12 248 ASP B CA 1
ATOM 4592 C C . ASP B 1 248 ? 5.527 -7.473 5.562 1 94.12 248 ASP B C 1
ATOM 4594 O O . ASP B 1 248 ? 5.211 -7.633 6.742 1 94.12 248 ASP B O 1
ATOM 4598 N N . SER B 1 249 ? 4.797 -7.879 4.504 1 95.81 249 SER B N 1
ATOM 4599 C CA . SER B 1 249 ? 3.434 -8.281 4.84 1 95.81 249 SER B CA 1
ATOM 4600 C C . SER B 1 249 ? 2.943 -9.391 3.914 1 95.81 249 SER B C 1
ATOM 4602 O O . SER B 1 249 ? 3.412 -9.516 2.781 1 95.81 249 SER B O 1
ATOM 4604 N N . LEU B 1 250 ? 2.088 -10.188 4.461 1 96.44 250 LEU B N 1
ATOM 4605 C CA . LEU B 1 250 ? 1.232 -11.141 3.76 1 96.44 250 LEU B CA 1
ATOM 4606 C C . LEU B 1 250 ? -0.232 -10.727 3.855 1 96.44 250 LEU B C 1
ATOM 4608 O O . LEU B 1 250 ? -0.703 -10.336 4.926 1 96.44 250 LEU B O 1
ATOM 4612 N N . LEU B 1 251 ? -0.914 -10.805 2.641 1 97.44 251 LEU B N 1
ATOM 4613 C CA . LEU B 1 251 ? -2.293 -10.328 2.602 1 97.44 251 LEU B CA 1
ATOM 4614 C C . LEU B 1 251 ? -3.16 -11.25 1.747 1 97.44 251 LEU B C 1
ATOM 4616 O O . LEU B 1 251 ? -2.73 -11.703 0.684 1 97.44 251 LEU B O 1
ATOM 4620 N N . TYR B 1 252 ? -4.418 -11.562 2.211 1 97.69 252 TYR B N 1
ATOM 4621 C CA . TYR B 1 252 ? -5.406 -12.242 1.375 1 97.69 252 TYR B CA 1
ATOM 4622 C C . TYR B 1 252 ? -6.82 -11.938 1.85 1 97.69 252 TYR B C 1
ATOM 4624 O O . TYR B 1 252 ? -7.012 -11.352 2.918 1 97.69 252 TYR B O 1
ATOM 4632 N N . LEU B 1 253 ? -7.777 -12.281 1.03 1 97.81 253 LEU B N 1
ATOM 4633 C CA . LEU B 1 253 ? -9.188 -12.008 1.283 1 97.81 253 LEU B CA 1
ATOM 4634 C C . LEU B 1 253 ? -9.82 -13.133 2.094 1 97.81 253 LEU B C 1
ATOM 4636 O O . LEU B 1 253 ? -9.57 -14.312 1.83 1 97.81 253 LEU B O 1
ATOM 4640 N N . LEU B 1 254 ? -10.523 -12.781 3.131 1 97.81 254 LEU B N 1
ATOM 4641 C CA . LEU B 1 254 ? -11.5 -13.656 3.781 1 97.81 254 LEU B CA 1
ATOM 4642 C C . LEU B 1 254 ? -12.898 -13.406 3.24 1 97.81 254 LEU B C 1
ATOM 4644 O O . LEU B 1 254 ? -13.578 -12.469 3.666 1 97.81 254 LEU B O 1
ATOM 4648 N N . PRO B 1 255 ? -13.305 -14.25 2.365 1 96.19 255 PRO B N 1
ATOM 4649 C CA . PRO B 1 255 ? -14.617 -14 1.762 1 96.19 255 PRO B CA 1
ATOM 4650 C C . PRO B 1 255 ? -15.758 -14.117 2.766 1 96.19 255 PRO B C 1
ATOM 4652 O O . PRO B 1 255 ? -15.625 -14.812 3.775 1 96.19 255 PRO B O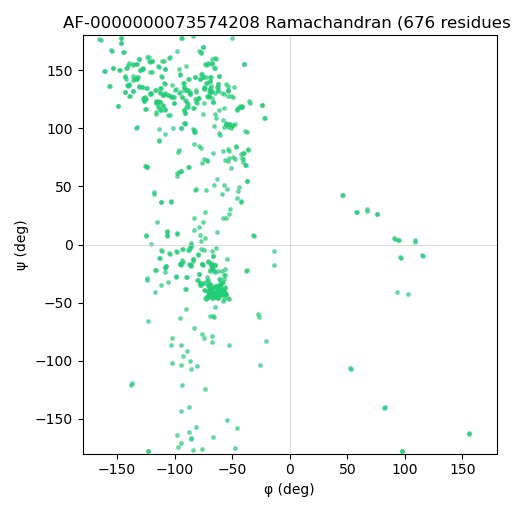 1
ATOM 4655 N N . GLN B 1 256 ? -16.766 -13.406 2.49 1 94.06 256 GLN B N 1
ATOM 4656 C CA . GLN B 1 256 ? -17.969 -13.5 3.322 1 94.06 256 GLN B CA 1
ATOM 4657 C C . GLN B 1 256 ? -18.641 -14.867 3.174 1 94.06 256 GLN B C 1
ATOM 4659 O O . GLN B 1 256 ? -18.453 -15.547 2.166 1 94.06 256 GLN B O 1
ATOM 4664 N N . GLY B 1 257 ? -19.406 -15.289 4.18 1 93.44 257 GLY B N 1
ATOM 4665 C CA . GLY B 1 257 ? -20.203 -16.5 4.094 1 93.44 257 GLY B CA 1
ATOM 4666 C C . GLY B 1 257 ? -19.5 -17.719 4.672 1 93.44 257 GLY B C 1
ATOM 4667 O O . GLY B 1 257 ? -20 -18.828 4.586 1 93.44 257 GLY B O 1
ATOM 4668 N N . PHE B 1 258 ? -18.328 -17.469 5.223 1 95.31 258 PHE B N 1
ATOM 4669 C CA . PHE B 1 258 ? -17.547 -18.578 5.785 1 95.31 258 PHE B CA 1
ATOM 4670 C C . PHE B 1 258 ? -17.125 -18.266 7.219 1 95.31 258 PHE B C 1
ATOM 4672 O O . PHE B 1 258 ? -17.062 -17.094 7.609 1 95.31 258 PHE B O 1
ATOM 4679 N N . SER B 1 259 ? -16.969 -19.344 7.992 1 97.31 259 SER B N 1
ATOM 4680 C CA . SER B 1 259 ? -16.156 -19.281 9.203 1 97.31 259 SER B CA 1
ATOM 4681 C C . SER B 1 259 ? -14.695 -19.594 8.914 1 97.31 259 SER B C 1
ATOM 4683 O O . SER B 1 259 ? -14.367 -20.703 8.484 1 97.31 259 SER B O 1
ATOM 4685 N N . HIS B 1 260 ? -13.875 -18.688 9.211 1 98.06 260 HIS B N 1
ATOM 4686 C CA . HIS B 1 260 ? -12.484 -18.828 8.805 1 98.06 260 HIS B CA 1
ATOM 4687 C C . HIS B 1 260 ? -11.625 -19.344 9.953 1 98.06 260 HIS B C 1
ATOM 4689 O O . HIS B 1 260 ? -11.773 -18.891 11.094 1 98.06 260 HIS B O 1
ATOM 4695 N N . GLU B 1 261 ? -10.828 -20.281 9.648 1 98.44 261 GLU B N 1
ATOM 4696 C CA . GLU B 1 261 ? -9.766 -20.75 10.531 1 98.44 261 GLU B CA 1
ATOM 4697 C C . GLU B 1 261 ? -8.391 -20.5 9.914 1 98.44 261 GLU B C 1
ATOM 4699 O O . GLU B 1 261 ? -8.055 -21.094 8.883 1 98.44 261 GLU B O 1
ATOM 4704 N N . ILE B 1 262 ? -7.625 -19.656 10.508 1 97.62 262 ILE B N 1
ATOM 4705 C CA . ILE B 1 262 ? -6.297 -19.281 10.023 1 97.62 262 ILE B CA 1
ATOM 4706 C C . ILE B 1 262 ? -5.23 -19.938 10.891 1 97.62 262 ILE B C 1
ATOM 4708 O O . ILE B 1 262 ? -5.062 -19.594 12.055 1 97.62 262 ILE B O 1
ATOM 4712 N N . ARG B 1 263 ? -4.523 -20.859 10.336 1 96.75 263 ARG B N 1
ATOM 4713 C CA . ARG B 1 263 ? -3.408 -21.5 11.023 1 96.75 263 ARG B CA 1
ATOM 4714 C C . ARG B 1 263 ? -2.096 -20.781 10.727 1 96.75 263 ARG B C 1
ATOM 4716 O O . ARG B 1 263 ? -1.596 -20.828 9.602 1 96.75 263 ARG B O 1
ATOM 4723 N N . ILE B 1 264 ? -1.51 -20.219 11.711 1 95.62 264 ILE B N 1
ATOM 4724 C CA . ILE B 1 264 ? -0.362 -19.344 11.562 1 95.62 264 ILE B CA 1
ATOM 4725 C C . ILE B 1 264 ? 0.913 -20.156 11.406 1 95.62 264 ILE B C 1
ATOM 4727 O O . ILE B 1 264 ? 1.169 -21.078 12.195 1 95.62 264 ILE B O 1
ATOM 4731 N N . ASN B 1 265 ? 1.623 -19.906 10.359 1 91.88 265 ASN B N 1
ATOM 4732 C CA . ASN B 1 265 ? 2.988 -20.406 10.25 1 91.88 265 ASN B CA 1
ATOM 4733 C C . ASN B 1 265 ? 3.98 -19.5 10.969 1 91.88 265 ASN B C 1
ATOM 4735 O O . ASN B 1 265 ? 4.5 -18.562 10.383 1 91.88 265 ASN B O 1
ATOM 4739 N N . CYS B 1 266 ? 4.355 -19.781 12.07 1 87.19 266 CYS B N 1
ATOM 4740 C CA . CYS B 1 266 ? 5.117 -18.906 12.961 1 87.19 266 CYS B CA 1
ATOM 4741 C C . CYS B 1 266 ? 6.547 -18.734 12.461 1 87.19 266 CYS B C 1
ATOM 4743 O O . CYS B 1 266 ? 7.254 -17.828 12.898 1 87.19 266 CYS B O 1
ATOM 4745 N N . ALA B 1 267 ? 6.922 -19.562 11.562 1 83.81 267 ALA B N 1
ATOM 4746 C CA . ALA B 1 267 ? 8.258 -19.422 10.992 1 83.81 267 ALA B CA 1
ATOM 4747 C C . ALA B 1 267 ? 8.305 -18.266 9.992 1 83.81 267 ALA B C 1
ATOM 4749 O O . ALA B 1 267 ? 9.375 -17.734 9.695 1 83.81 267 ALA B O 1
ATOM 4750 N N . VAL B 1 268 ? 7.145 -17.859 9.57 1 87.31 268 VAL B N 1
ATOM 4751 C CA . VAL B 1 268 ? 7.086 -16.906 8.469 1 87.31 268 VAL B CA 1
ATOM 4752 C C . VAL B 1 268 ? 6.285 -15.672 8.891 1 87.31 268 VAL B C 1
ATOM 4754 O O . VAL B 1 268 ? 6.613 -14.547 8.508 1 87.31 268 VAL B O 1
ATOM 4757 N N . GLU B 1 269 ? 5.367 -15.875 9.75 1 92.56 269 GLU B N 1
ATOM 4758 C CA . GLU B 1 269 ? 4.316 -14.875 9.945 1 92.56 269 GLU B CA 1
ATOM 4759 C C . GLU B 1 269 ? 4.309 -14.352 11.375 1 92.56 269 GLU B C 1
ATOM 4761 O O . GLU B 1 269 ? 4.52 -15.117 12.32 1 92.56 269 GLU B O 1
ATOM 4766 N N . GLY B 1 270 ? 3.895 -13.031 11.5 1 90.44 270 GLY B N 1
ATOM 4767 C CA . GLY B 1 270 ? 3.57 -12.461 12.805 1 90.44 270 GLY B CA 1
ATOM 4768 C C . GLY B 1 270 ? 4.715 -11.68 13.414 1 90.44 270 GLY B C 1
ATOM 4769 O O . GLY B 1 270 ? 5.719 -11.414 12.75 1 90.44 270 GLY B O 1
ATOM 4770 N N . PRO B 1 271 ? 4.469 -11.211 14.562 1 93.31 271 PRO B N 1
ATOM 4771 C CA . PRO B 1 271 ? 3.234 -11.391 15.336 1 93.31 271 PRO B CA 1
ATOM 4772 C C . PRO B 1 271 ? 2.172 -10.352 15 1 93.31 271 PRO B C 1
ATOM 4774 O O . PRO B 1 271 ? 1.006 -10.508 15.375 1 93.31 271 PRO B O 1
ATOM 4777 N N . HIS B 1 272 ? 2.521 -9.219 14.359 1 94 272 HIS B N 1
ATOM 4778 C CA . HIS B 1 272 ? 1.585 -8.141 14.062 1 94 272 HIS B CA 1
ATOM 4779 C C . HIS B 1 272 ? 0.661 -8.516 12.906 1 94 272 HIS B C 1
ATOM 4781 O O . HIS B 1 272 ? 1.099 -9.133 11.93 1 94 272 HIS B O 1
ATOM 4787 N N . CYS B 1 273 ? -0.598 -8.242 13.133 1 97.12 273 CYS B N 1
ATOM 4788 C CA . CYS B 1 273 ? -1.58 -8.586 12.109 1 97.12 273 CYS B CA 1
ATOM 4789 C C . CYS B 1 273 ? -2.713 -7.566 12.086 1 97.12 273 CYS B C 1
ATOM 4791 O O . CYS B 1 273 ? -2.703 -6.602 12.852 1 97.12 273 CYS B O 1
ATOM 4793 N N . GLY B 1 274 ? -3.566 -7.723 11.117 1 97.31 274 GLY B N 1
ATOM 4794 C CA . GLY B 1 274 ? -4.727 -6.855 10.977 1 97.31 274 GLY B CA 1
ATOM 4795 C C . GLY B 1 274 ? -5.883 -7.52 10.25 1 97.31 274 GLY B C 1
ATOM 4796 O O . GLY B 1 274 ? -5.68 -8.461 9.484 1 97.31 274 GLY B O 1
ATOM 4797 N N . LEU B 1 275 ? -7.059 -7.121 10.547 1 97.69 275 LEU B N 1
ATOM 4798 C CA . LEU B 1 275 ? -8.32 -7.473 9.898 1 97.69 275 LEU B CA 1
ATOM 4799 C C . LEU B 1 275 ? -9.07 -6.223 9.461 1 97.69 275 LEU B C 1
ATOM 4801 O O . LEU B 1 275 ? -9.539 -5.449 10.297 1 97.69 275 LEU B O 1
ATOM 4805 N N . ILE B 1 276 ? -9.258 -6.062 8.164 1 97.5 276 ILE B N 1
ATOM 4806 C CA . ILE B 1 276 ? -9.664 -4.758 7.664 1 97.5 276 ILE B CA 1
ATOM 4807 C C . ILE B 1 276 ? -10.938 -4.898 6.828 1 97.5 276 ILE B C 1
ATOM 4809 O O . ILE B 1 276 ? -10.984 -5.707 5.898 1 97.5 276 ILE B O 1
ATOM 4813 N N . PRO B 1 277 ? -11.992 -4.121 7.145 1 96 277 PRO B N 1
ATOM 4814 C CA . PRO B 1 277 ? -13.203 -4.094 6.312 1 96 277 PRO B CA 1
ATOM 4815 C C . PRO B 1 277 ? -13.008 -3.291 5.027 1 96 277 PRO B C 1
ATOM 4817 O O . PRO B 1 277 ? -13.664 -2.266 4.832 1 96 277 PRO B O 1
ATOM 4820 N N . PHE B 1 278 ? -12.242 -3.859 4.195 1 91 278 PHE B N 1
ATOM 4821 C CA . PHE B 1 278 ? -11.875 -3.213 2.939 1 91 278 PHE B CA 1
ATOM 4822 C C . PHE B 1 278 ? -13.031 -3.248 1.951 1 91 278 PHE B C 1
ATOM 4824 O O . PHE B 1 278 ? -13.641 -4.301 1.732 1 91 278 PHE B O 1
ATOM 4831 N N . GLY B 1 279 ? -13.508 -2.09 1.466 1 87.81 279 GLY B N 1
ATOM 4832 C CA . GLY B 1 279 ? -14.539 -2.021 0.444 1 87.81 279 GLY B CA 1
ATOM 4833 C C . GLY B 1 279 ? -15.945 -1.904 1.016 1 87.81 279 GLY B C 1
ATOM 4834 O O . GLY B 1 279 ? -16.797 -1.232 0.439 1 87.81 279 GLY B O 1
ATOM 4835 N N . THR B 1 280 ? -16.172 -2.662 2.078 1 91.56 280 THR B N 1
ATOM 4836 C CA . THR B 1 280 ? -17.484 -2.646 2.715 1 91.56 280 THR B CA 1
ATOM 4837 C C . THR B 1 280 ? -17.359 -2.736 4.23 1 91.56 280 THR B C 1
ATOM 4839 O O . THR B 1 280 ? -16.516 -3.484 4.742 1 91.56 280 THR B O 1
ATOM 4842 N N . SER B 1 281 ? -18.203 -2.039 4.891 1 95 281 SER B N 1
ATOM 4843 C CA . SER B 1 281 ? -18.219 -2.119 6.348 1 95 281 SER B CA 1
ATOM 4844 C C . SER B 1 281 ? -18.828 -3.438 6.824 1 95 281 SER B C 1
ATOM 4846 O O . SER B 1 281 ? -19.516 -4.117 6.062 1 95 281 SER B O 1
ATOM 4848 N N . SER B 1 282 ? -18.438 -3.807 7.984 1 96 282 SER B N 1
ATOM 4849 C CA . SER B 1 282 ? -19.031 -4.965 8.641 1 96 282 SER B CA 1
ATOM 4850 C C . SER B 1 282 ? -19.906 -4.543 9.82 1 96 282 SER B C 1
ATOM 4852 O O . SER B 1 282 ? -19.531 -3.66 10.594 1 96 282 SER B O 1
ATOM 4854 N N . GLU B 1 283 ? -21.016 -5.16 9.969 1 96.25 283 GLU B N 1
ATOM 4855 C CA . GLU B 1 283 ? -21.891 -4.883 11.094 1 96.25 283 GLU B CA 1
ATOM 4856 C C . GLU B 1 283 ? -21.562 -5.785 12.281 1 96.25 283 GLU B C 1
ATOM 4858 O O . GLU B 1 283 ? -21.828 -5.426 13.438 1 96.25 283 GLU B O 1
ATOM 4863 N N . SER B 1 284 ? -21.047 -6.926 11.914 1 97.69 284 SER B N 1
ATOM 4864 C CA . SER B 1 284 ? -20.781 -7.891 12.977 1 97.69 284 SER B CA 1
ATOM 4865 C C . SER B 1 284 ? -19.578 -8.766 12.633 1 97.69 284 SER B C 1
ATOM 4867 O O . SER B 1 284 ? -19.594 -9.508 11.648 1 97.69 284 SER B O 1
ATOM 4869 N N . THR B 1 285 ? -18.531 -8.711 13.469 1 98 285 THR B N 1
ATOM 4870 C CA . THR B 1 285 ? -17.328 -9.531 13.328 1 98 285 THR B CA 1
ATOM 4871 C C . THR B 1 285 ? -16.906 -10.094 14.68 1 98 285 THR B C 1
ATOM 4873 O O . THR B 1 285 ? -16.891 -9.375 15.68 1 98 285 THR B O 1
ATOM 4876 N N . THR B 1 286 ? -16.641 -11.344 14.711 1 98.5 286 THR B N 1
ATOM 4877 C CA . THR B 1 286 ? -16.141 -12.016 15.898 1 98.5 286 THR B CA 1
ATOM 4878 C C . THR B 1 286 ? -14.836 -12.75 15.602 1 98.5 286 THR B C 1
ATOM 4880 O O . THR B 1 286 ? -14.703 -13.391 14.562 1 98.5 286 THR B O 1
ATOM 4883 N N . THR B 1 287 ? -13.883 -12.594 16.5 1 98.56 287 THR B N 1
ATOM 4884 C CA . THR B 1 287 ? -12.586 -13.234 16.297 1 98.56 287 THR B CA 1
ATOM 4885 C C . THR B 1 287 ? -12.125 -13.93 17.578 1 98.56 287 THR B C 1
ATOM 4887 O O . THR B 1 287 ? -12.602 -13.617 18.672 1 98.56 287 THR B O 1
ATOM 4890 N N . THR B 1 288 ? -11.289 -14.906 17.438 1 98.5 288 THR B N 1
ATOM 4891 C CA . THR B 1 288 ? -10.492 -15.484 18.531 1 98.5 288 THR B CA 1
ATOM 4892 C C . THR B 1 288 ? -9.031 -15.602 18.125 1 98.5 288 THR B C 1
ATOM 4894 O O . THR B 1 288 ? -8.688 -15.477 16.938 1 98.5 288 THR B O 1
ATOM 4897 N N . GLY B 1 289 ? -8.148 -15.711 19.141 1 98.12 289 GLY B N 1
ATOM 4898 C CA . GLY B 1 289 ? -6.742 -15.953 18.891 1 98.12 289 GLY B CA 1
ATOM 4899 C C . GLY B 1 289 ? -5.934 -14.672 18.75 1 98.12 289 GLY B C 1
ATOM 4900 O O . GLY B 1 289 ? -4.742 -14.711 18.453 1 98.12 289 GLY B O 1
ATOM 4901 N N . LEU B 1 290 ? -6.535 -13.547 18.969 1 97.5 290 LEU B N 1
ATOM 4902 C CA . LEU B 1 290 ? -5.883 -12.242 18.859 1 97.5 290 LEU B CA 1
ATOM 4903 C C . LEU B 1 290 ? -5.816 -11.57 20.234 1 97.5 290 LEU B C 1
ATOM 4905 O O . LEU B 1 290 ? -6.641 -11.844 21.109 1 97.5 290 LEU B O 1
ATOM 4909 N N . ARG B 1 291 ? -4.805 -10.711 20.344 1 96.25 291 ARG B N 1
ATOM 4910 C CA . ARG B 1 291 ? -4.688 -9.945 21.594 1 96.25 291 ARG B CA 1
ATOM 4911 C C . ARG B 1 291 ? -5.934 -9.094 21.828 1 96.25 291 ARG B C 1
ATOM 4913 O O . ARG B 1 291 ? -6.422 -9 22.953 1 96.25 291 ARG B O 1
ATOM 4920 N N . TRP B 1 292 ? -6.406 -8.477 20.812 1 95.81 292 TRP B N 1
ATOM 4921 C CA . TRP B 1 292 ? -7.652 -7.719 20.844 1 95.81 292 TRP B CA 1
ATOM 4922 C C . TRP B 1 292 ? -8.711 -8.367 19.969 1 95.81 292 TRP B C 1
ATOM 4924 O O . TRP B 1 292 ? -8.844 -8.023 18.781 1 95.81 292 TRP B O 1
ATOM 4934 N N . ASN B 1 293 ? -9.461 -9.25 20.531 1 97.88 293 ASN B N 1
ATOM 4935 C CA . ASN B 1 293 ? -10.531 -9.953 19.828 1 97.88 293 ASN B CA 1
ATOM 4936 C C . ASN B 1 293 ? -11.758 -9.062 19.672 1 97.88 293 ASN B C 1
ATOM 4938 O O . ASN B 1 293 ? -12.023 -8.195 20.5 1 97.88 293 ASN B O 1
ATOM 4942 N N . LEU B 1 294 ? -12.391 -9.312 18.562 1 97.56 294 LEU B N 1
ATOM 4943 C CA . LEU B 1 294 ? -13.672 -8.68 18.297 1 97.56 294 LEU B CA 1
ATOM 4944 C C . LEU B 1 294 ? -14.82 -9.594 18.703 1 97.56 294 LEU B C 1
ATOM 4946 O O . LEU B 1 294 ? -14.711 -10.82 18.609 1 97.56 294 LEU B O 1
ATOM 4950 N N . ASN B 1 295 ? -15.859 -9.07 19.156 1 98 295 ASN B N 1
ATOM 4951 C CA . ASN B 1 295 ? -17.078 -9.781 19.5 1 98 295 ASN B CA 1
ATOM 4952 C C . ASN B 1 295 ? -18.312 -9.086 18.938 1 98 295 ASN B C 1
ATOM 4954 O O . ASN B 1 295 ? -18.828 -8.141 19.531 1 98 295 ASN B O 1
ATOM 4958 N N . GLU B 1 296 ? -18.781 -9.625 17.875 1 97.62 296 GLU B N 1
ATOM 4959 C CA . GLU B 1 296 ? -19.906 -9.047 17.156 1 97.62 296 GLU B CA 1
ATOM 4960 C C . GLU B 1 296 ? -19.75 -7.539 16.984 1 97.62 296 GLU B C 1
ATOM 4962 O O . GLU B 1 296 ? -20.672 -6.773 17.234 1 97.62 296 GLU B O 1
ATOM 4967 N N . SER B 1 297 ? -18.609 -7.152 16.672 1 97 297 SER B N 1
ATOM 4968 C CA . SER B 1 297 ? -18.25 -5.738 16.547 1 97 297 SER B CA 1
ATOM 4969 C C . SER B 1 297 ? -18.422 -5.238 15.125 1 97 297 SER B C 1
ATOM 4971 O O . SER B 1 297 ? -18.109 -5.949 14.172 1 97 297 SER B O 1
ATOM 4973 N N . GLY B 1 298 ? -18.938 -4.074 15.023 1 97.19 298 GLY B N 1
ATOM 4974 C CA . GLY B 1 298 ? -18.922 -3.404 13.727 1 97.19 298 GLY B CA 1
ATOM 4975 C C . GLY B 1 298 ? -17.562 -2.852 13.359 1 97.19 298 GLY B C 1
ATOM 4976 O O . GLY B 1 298 ? -16.797 -2.432 14.234 1 97.19 298 GLY B O 1
ATOM 4977 N N . MET B 1 299 ? -17.25 -2.91 12.086 1 97.06 299 MET B N 1
ATOM 4978 C CA . MET B 1 299 ? -15.992 -2.369 11.578 1 97.06 299 MET B CA 1
ATOM 4979 C C . MET B 1 299 ? -16.234 -1.483 10.359 1 97.06 299 MET B C 1
ATOM 4981 O O . MET B 1 299 ? -17.031 -1.822 9.492 1 97.06 299 MET B O 1
ATOM 4985 N N . ALA B 1 300 ? -15.562 -0.306 10.312 1 96.69 300 ALA B N 1
ATOM 4986 C CA . ALA B 1 300 ? -15.664 0.598 9.164 1 96.69 300 ALA B CA 1
ATOM 4987 C C . ALA B 1 300 ? -14.492 1.578 9.133 1 96.69 300 ALA B C 1
ATOM 4989 O O . ALA B 1 300 ? -13.953 1.943 10.18 1 96.69 300 ALA B O 1
ATOM 4990 N N . PHE B 1 301 ? -14.094 1.99 7.988 1 96.25 301 PHE B N 1
ATOM 4991 C CA . PHE B 1 301 ? -13.156 3.105 7.898 1 96.25 301 PHE B CA 1
ATOM 4992 C C . PHE B 1 301 ? -13.766 4.375 8.484 1 96.25 301 PHE B C 1
ATOM 4994 O O . PHE B 1 301 ? -14.93 4.684 8.219 1 96.25 301 PHE B O 1
ATOM 5001 N N . GLY B 1 302 ? -13.016 5.074 9.195 1 94.5 302 GLY B N 1
ATOM 5002 C CA . GLY B 1 302 ? -13.508 6.207 9.961 1 94.5 302 GLY B CA 1
ATOM 5003 C C . GLY B 1 302 ? -13.828 5.863 11.398 1 94.5 302 GLY B C 1
ATOM 5004 O O . GLY B 1 302 ? -14.086 6.75 12.219 1 94.5 302 GLY B O 1
ATOM 5005 N N . SER B 1 303 ? -13.82 4.566 11.664 1 93.81 303 SER B N 1
ATOM 5006 C CA . SER B 1 303 ? -14.047 4.059 13.016 1 93.81 303 SER B CA 1
ATOM 5007 C C . SER B 1 303 ? -13.094 2.916 13.344 1 93.81 303 SER B C 1
ATOM 5009 O O . SER B 1 303 ? -11.883 3.119 13.43 1 93.81 303 SER B O 1
ATOM 5011 N N . LEU B 1 304 ? -13.625 1.785 13.648 1 91.88 304 LEU B N 1
ATOM 5012 C CA . LEU B 1 304 ? -12.781 0.667 14.055 1 91.88 304 LEU B CA 1
ATOM 5013 C C . LEU B 1 304 ? -12.336 -0.147 12.852 1 91.88 304 LEU B C 1
ATOM 5015 O O . LEU B 1 304 ? -13.164 -0.601 12.062 1 91.88 304 LEU B O 1
ATOM 5019 N N . ILE B 1 305 ? -10.992 -0.114 12.758 1 92.06 305 ILE B N 1
ATOM 5020 C CA . ILE B 1 305 ? -10.383 -1.086 11.859 1 92.06 305 ILE B CA 1
ATOM 5021 C C . ILE B 1 305 ? -9.336 -1.903 12.617 1 92.06 305 ILE B C 1
ATOM 5023 O O . ILE B 1 305 ? -8.727 -1.412 13.57 1 92.06 305 ILE B O 1
ATOM 5027 N N . SER B 1 306 ? -9.266 -3.115 12.719 1 93.31 306 SER B N 1
ATOM 5028 C CA . SER B 1 306 ? -8.375 -3.984 13.484 1 93.31 306 SER B CA 1
ATOM 5029 C C . SER B 1 306 ? -6.973 -3.988 12.898 1 93.31 306 SER B C 1
ATOM 5031 O O . SER B 1 306 ? -6.566 -4.961 12.25 1 93.31 306 SER B O 1
ATOM 5033 N N . THR B 1 307 ? -6.242 -2.818 13.086 1 93.56 307 THR B N 1
ATOM 5034 C CA . THR B 1 307 ? -4.836 -2.74 12.703 1 93.56 307 THR B CA 1
ATOM 5035 C C . THR B 1 307 ? -3.938 -2.82 13.938 1 93.56 307 THR B C 1
ATOM 5037 O O . THR B 1 307 ? -4.398 -2.627 15.062 1 93.56 307 THR B O 1
ATOM 5040 N N . SER B 1 308 ? -2.699 -3.131 13.734 1 91.44 308 SER B N 1
ATOM 5041 C CA . SER B 1 308 ? -1.706 -3.225 14.797 1 91.44 308 SER B CA 1
ATOM 5042 C C . SER B 1 308 ? -2.127 -4.234 15.859 1 91.44 308 SER B C 1
ATOM 5044 O O . SER B 1 308 ? -1.88 -4.035 17.047 1 91.44 308 SER B O 1
ATOM 5046 N N . ASN B 1 309 ? -2.906 -5.23 15.445 1 94.44 309 ASN B N 1
ATOM 5047 C CA . ASN B 1 309 ? -3.252 -6.328 16.344 1 94.44 309 ASN B CA 1
ATOM 5048 C C . ASN B 1 309 ? -2.086 -7.293 16.531 1 94.44 309 ASN B C 1
ATOM 5050 O O . ASN B 1 309 ? -1.034 -7.129 15.906 1 94.44 309 ASN B O 1
ATOM 5054 N N . LEU B 1 310 ? -2.234 -8.219 17.5 1 95.06 310 LEU B N 1
ATOM 5055 C CA . LEU B 1 310 ? -1.184 -9.188 17.797 1 95.06 310 LEU B CA 1
ATOM 5056 C C . LEU B 1 310 ? -1.756 -10.594 17.891 1 95.06 310 LEU B C 1
ATOM 5058 O O . LEU B 1 310 ? -2.877 -10.781 18.375 1 95.06 310 LEU B O 1
ATOM 5062 N N . LEU B 1 311 ? -0.909 -11.492 17.406 1 95.75 311 LEU B N 1
ATOM 5063 C CA . LEU B 1 311 ? -1.268 -12.891 17.609 1 95.75 311 LEU B CA 1
ATOM 5064 C C . LEU B 1 311 ? -1.149 -13.281 19.078 1 95.75 311 LEU B C 1
ATOM 5066 O O . LEU B 1 311 ? -0.164 -12.938 19.734 1 95.75 311 LEU B O 1
ATOM 5070 N N . ASP B 1 312 ? -2.182 -13.93 19.578 1 96.38 312 ASP B N 1
ATOM 5071 C CA . ASP B 1 312 ? -2.139 -14.492 20.922 1 96.38 312 ASP B CA 1
ATOM 5072 C C . ASP B 1 312 ? -2.18 -16.016 20.891 1 96.38 312 ASP B C 1
ATOM 5074 O O . ASP B 1 312 ? -2.002 -16.672 21.922 1 96.38 312 ASP B O 1
ATOM 5078 N N . ASP B 1 313 ? -2.48 -16.562 19.719 1 95.75 313 ASP B N 1
ATOM 5079 C CA . ASP B 1 313 ? -2.551 -18 19.453 1 95.75 313 ASP B CA 1
ATOM 5080 C C . ASP B 1 313 ? -2.057 -18.328 18.047 1 95.75 313 ASP B C 1
ATOM 5082 O O . ASP B 1 313 ? -1.892 -17.438 17.219 1 95.75 313 ASP B O 1
ATOM 5086 N N . ASP B 1 314 ? -1.8 -19.656 17.844 1 95.06 314 ASP B N 1
ATOM 5087 C CA . ASP B 1 314 ? -1.354 -20.062 16.516 1 95.06 314 ASP B CA 1
ATOM 5088 C C . ASP B 1 314 ? -2.545 -20.344 15.602 1 95.06 314 ASP B C 1
ATOM 5090 O O . ASP B 1 314 ? -2.365 -20.672 14.43 1 95.06 314 ASP B O 1
ATOM 5094 N N . VAL B 1 315 ? -3.684 -20.219 16.172 1 97.44 315 VAL B N 1
ATOM 5095 C CA . VAL B 1 315 ? -4.902 -20.328 15.383 1 97.44 315 VAL B CA 1
ATOM 5096 C C . VAL B 1 315 ? -5.785 -19.109 15.609 1 97.44 315 VAL B C 1
ATOM 5098 O O . VAL B 1 315 ? -6.078 -18.75 16.75 1 97.44 315 VAL B O 1
ATOM 5101 N N . VAL B 1 316 ? -6.152 -18.469 14.531 1 98.12 316 VAL B N 1
ATOM 5102 C CA . VAL B 1 316 ? -7.078 -17.344 14.562 1 98.12 316 VAL B CA 1
ATOM 5103 C C . VAL B 1 316 ? -8.383 -17.734 13.867 1 98.12 316 VAL B C 1
ATOM 5105 O O . VAL B 1 316 ? -8.367 -18.312 12.781 1 98.12 316 VAL B O 1
ATOM 5108 N N . THR B 1 317 ? -9.516 -17.484 14.484 1 98.69 317 THR B N 1
ATOM 5109 C CA . THR B 1 317 ? -10.797 -17.688 13.828 1 98.69 317 THR B CA 1
ATOM 5110 C C . THR B 1 317 ? -11.492 -16.359 13.57 1 98.69 317 THR B C 1
ATOM 5112 O O . THR B 1 317 ? -11.375 -15.422 14.367 1 98.69 317 THR B O 1
ATOM 5115 N N . VAL B 1 318 ? -12.188 -16.266 12.477 1 98.62 318 VAL B N 1
ATOM 5116 C CA . VAL B 1 318 ? -12.883 -15.039 12.086 1 98.62 318 VAL B CA 1
ATOM 5117 C C . VAL B 1 318 ? -14.25 -15.391 11.5 1 98.62 318 VAL B C 1
ATOM 5119 O O . VAL B 1 318 ? -14.352 -16.234 10.609 1 98.62 318 VAL B O 1
ATOM 5122 N N . VAL B 1 319 ? -15.289 -14.797 11.977 1 98.25 319 VAL B N 1
ATOM 5123 C CA . VAL B 1 319 ? -16.625 -14.805 11.383 1 98.25 319 VAL B CA 1
ATOM 5124 C C . VAL B 1 319 ? -17.125 -13.375 11.211 1 98.25 319 VAL B C 1
ATOM 5126 O O . VAL B 1 319 ? -17.141 -12.594 12.164 1 98.25 319 VAL B O 1
ATOM 5129 N N . SER B 1 320 ? -17.453 -13.062 10.008 1 97.44 320 SER B N 1
ATOM 5130 C CA . SER B 1 320 ? -17.891 -11.711 9.703 1 97.44 320 SER B CA 1
ATOM 5131 C C . SER B 1 320 ? -19.031 -11.727 8.68 1 97.44 320 SER B C 1
ATOM 5133 O O . SER B 1 320 ? -19.109 -12.633 7.848 1 97.44 320 SER B O 1
ATOM 5135 N N . ASP B 1 321 ? -19.891 -10.734 8.703 1 96.81 321 ASP B N 1
ATOM 5136 C CA . ASP B 1 321 ? -21 -10.625 7.758 1 96.81 321 ASP B CA 1
ATOM 5137 C C . ASP B 1 321 ? -20.562 -9.938 6.469 1 96.81 321 ASP B C 1
ATOM 5139 O O . ASP B 1 321 ? -21.375 -9.711 5.57 1 96.81 321 ASP B O 1
ATOM 5143 N N . SER B 1 322 ? -19.312 -9.539 6.41 1 95.69 322 SER B N 1
ATOM 5144 C CA . SER B 1 322 ? -18.719 -8.914 5.23 1 95.69 322 SER B CA 1
ATOM 5145 C C . SER B 1 322 ? -17.328 -9.484 4.945 1 95.69 322 SER B C 1
ATOM 5147 O O . SER B 1 322 ? -16.703 -10.078 5.824 1 95.69 322 SER B O 1
ATOM 5149 N N . PRO B 1 323 ? -16.891 -9.391 3.641 1 96.62 323 PRO B N 1
ATOM 5150 C CA . PRO B 1 323 ? -15.508 -9.781 3.389 1 96.62 323 PRO B CA 1
ATOM 5151 C C . PRO B 1 323 ? -14.5 -8.906 4.141 1 96.62 323 PRO B C 1
ATOM 5153 O O . PRO B 1 323 ? -14.742 -7.715 4.332 1 96.62 323 PRO B O 1
ATOM 5156 N N . LEU B 1 324 ? -13.391 -9.562 4.562 1 97.56 324 LEU B N 1
ATOM 5157 C CA . LEU B 1 324 ? -12.32 -8.828 5.246 1 97.56 324 LEU B CA 1
ATOM 5158 C C . LEU B 1 324 ? -10.969 -9.141 4.617 1 97.56 324 LEU B C 1
ATOM 5160 O O . LEU B 1 324 ? -10.766 -10.219 4.066 1 97.56 324 LEU B O 1
ATOM 5164 N N . ILE B 1 325 ? -10.109 -8.211 4.68 1 98 325 ILE B N 1
ATOM 5165 C CA . ILE B 1 325 ? -8.711 -8.453 4.336 1 98 325 ILE B CA 1
ATOM 5166 C C . ILE B 1 325 ? -7.941 -8.867 5.586 1 98 325 ILE B C 1
ATOM 5168 O O . ILE B 1 325 ? -7.973 -8.18 6.605 1 98 325 ILE B O 1
ATOM 5172 N N . TRP B 1 326 ? -7.305 -10.008 5.504 1 98.44 326 TRP B N 1
ATOM 5173 C CA . TRP B 1 326 ? -6.34 -10.445 6.512 1 98.44 326 TRP B CA 1
ATOM 5174 C C . TRP B 1 326 ? -4.922 -10.047 6.109 1 98.44 326 TRP B C 1
ATOM 5176 O O . TRP B 1 326 ? -4.504 -10.281 4.973 1 98.44 326 TRP B O 1
ATOM 5186 N N . THR B 1 327 ? -4.219 -9.383 6.977 1 98.31 327 THR B N 1
ATOM 5187 C CA . THR B 1 327 ? -2.814 -9.078 6.746 1 98.31 327 THR B CA 1
ATOM 5188 C C . THR B 1 327 ? -1.979 -9.391 7.984 1 98.31 327 THR B C 1
ATOM 5190 O O . THR B 1 327 ? -2.43 -9.18 9.109 1 98.31 327 THR B O 1
ATOM 5193 N N . ILE B 1 328 ? -0.796 -9.891 7.766 1 97.56 328 ILE B N 1
ATOM 5194 C CA . ILE B 1 328 ? 0.096 -10.242 8.859 1 97.56 328 ILE B CA 1
ATOM 5195 C C . ILE B 1 328 ? 1.54 -9.93 8.477 1 97.56 328 ILE B C 1
ATOM 5197 O O . ILE B 1 328 ? 1.911 -10.023 7.305 1 97.56 328 ILE B O 1
ATOM 5201 N N . ALA B 1 329 ? 2.291 -9.516 9.445 1 95.88 329 ALA B N 1
ATOM 5202 C CA . ALA B 1 329 ? 3.691 -9.172 9.211 1 95.88 329 ALA B CA 1
ATOM 5203 C C . ALA B 1 329 ? 4.516 -10.414 8.891 1 95.88 329 ALA B C 1
ATOM 5205 O O . ALA B 1 329 ? 4.246 -11.5 9.414 1 95.88 329 ALA B O 1
ATOM 5206 N N . ILE B 1 330 ? 5.48 -10.234 8.008 1 93.5 330 ILE B N 1
ATOM 5207 C CA . ILE B 1 330 ? 6.449 -11.281 7.727 1 93.5 330 ILE B CA 1
ATOM 5208 C C . ILE B 1 330 ? 7.609 -11.188 8.719 1 93.5 330 ILE B C 1
ATOM 5210 O O . ILE B 1 330 ? 8.18 -10.117 8.922 1 93.5 330 ILE B O 1
ATOM 5214 N N . ARG B 1 331 ? 7.863 -12.289 9.258 1 84.69 331 ARG B N 1
ATOM 5215 C CA . ARG B 1 331 ? 8.906 -12.312 10.281 1 84.69 331 ARG B CA 1
ATOM 5216 C C . ARG B 1 331 ? 10.281 -12.094 9.664 1 84.69 331 ARG B C 1
ATOM 5218 O O . ARG B 1 331 ? 10.602 -12.68 8.625 1 84.69 331 ARG B O 1
ATOM 5225 N N . GLN B 1 332 ? 10.922 -11.109 10.297 1 70.12 332 GLN B N 1
ATOM 5226 C CA . GLN B 1 332 ? 12.289 -10.875 9.852 1 70.12 332 GLN B CA 1
ATOM 5227 C C . GLN B 1 332 ? 13.266 -11.844 10.516 1 70.12 332 GLN B C 1
ATOM 5229 O O . GLN B 1 332 ? 12.977 -12.383 11.586 1 70.12 332 GLN B O 1
ATOM 5234 N N . SER B 1 333 ? 14.211 -12.242 9.828 1 57.78 333 SER B N 1
ATOM 5235 C CA . SER B 1 333 ? 15.203 -13.195 10.305 1 57.78 333 SER B CA 1
ATOM 5236 C C . SER B 1 333 ? 15.617 -12.891 11.742 1 57.78 333 SER B C 1
ATOM 5238 O O . SER B 1 333 ? 15.875 -11.742 12.086 1 57.78 333 SER B O 1
ATOM 5240 N N . GLY B 1 334 ? 15.391 -13.805 12.648 1 53.34 334 GLY B N 1
ATOM 5241 C CA . GLY B 1 334 ? 15.898 -13.789 14.008 1 53.34 334 GLY B CA 1
ATOM 5242 C C . GLY B 1 334 ? 14.797 -13.672 15.055 1 53.34 334 GLY B C 1
ATOM 5243 O O . GLY B 1 334 ? 15.062 -13.773 16.25 1 53.34 334 GLY B O 1
ATOM 5244 N N . GLU B 1 335 ? 13.539 -13.398 14.547 1 55.16 335 GLU B N 1
ATOM 5245 C CA . GLU B 1 335 ? 12.5 -13.172 15.547 1 55.16 335 GLU B CA 1
ATOM 5246 C C . GLU B 1 335 ? 11.695 -14.438 15.812 1 55.16 335 GLU B C 1
ATOM 5248 O O . GLU B 1 335 ? 11.094 -15 14.891 1 55.16 335 GLU B O 1
ATOM 5253 N N . ASP B 1 336 ? 12.117 -15.586 16.297 1 54.06 336 ASP B N 1
ATOM 5254 C CA . ASP B 1 336 ? 11.602 -16.953 16.281 1 54.06 336 ASP B CA 1
ATOM 5255 C C . ASP B 1 336 ? 10.312 -17.047 17.094 1 54.06 336 ASP B C 1
ATOM 5257 O O . ASP B 1 336 ? 9.656 -18.094 17.078 1 54.06 336 ASP B O 1
ATOM 5261 N N . ILE B 1 337 ? 9.742 -16.312 18.062 1 55.62 337 ILE B N 1
ATOM 5262 C CA . ILE B 1 337 ? 9.023 -17.047 19.109 1 55.62 337 ILE B CA 1
ATOM 5263 C C . ILE B 1 337 ? 7.523 -16.969 18.844 1 55.62 337 ILE B C 1
ATOM 5265 O O . ILE B 1 337 ? 6.977 -15.867 18.719 1 55.62 337 ILE B O 1
ATOM 5269 N N . CYS B 1 338 ? 6.934 -18.047 18.266 1 56.19 338 CYS B N 1
ATOM 5270 C CA . CYS B 1 338 ? 5.477 -18.125 18.312 1 56.19 338 CYS B CA 1
ATOM 5271 C C . CYS B 1 338 ? 4.957 -17.859 19.719 1 56.19 338 CYS B C 1
ATOM 5273 O O . CYS B 1 338 ? 5.633 -18.156 20.703 1 56.19 338 CYS B O 1
ATOM 5275 N N . PRO B 1 339 ? 3.92 -17.062 19.812 1 49.12 339 PRO B N 1
ATOM 5276 C CA . PRO B 1 339 ? 3.359 -16.938 21.156 1 49.12 339 PRO B CA 1
ATOM 5277 C C . PRO B 1 339 ? 3.109 -18.281 21.828 1 49.12 339 PRO B C 1
ATOM 5279 O O . PRO B 1 339 ? 2.738 -19.25 21.156 1 49.12 339 PRO B O 1
ATOM 5282 N N . THR B 1 340 ? 4.023 -18.703 22.797 1 44.62 340 THR B N 1
ATOM 5283 C CA . THR B 1 340 ? 3.719 -19.859 23.641 1 44.62 340 THR B CA 1
ATOM 5284 C C . THR B 1 340 ? 2.43 -19.641 24.422 1 44.62 340 THR B C 1
ATOM 5286 O O . THR B 1 340 ? 2.143 -18.516 24.844 1 44.62 340 THR B O 1
#

Nearest PDB structures (foldseek):
  2f17-assembly1_A  TM=8.746E-01  e=5.706E-29  Mus musculus
  3s4y-assembly1_A  TM=9.231E-01  e=3.112E-27  Homo sapiens
  3lm8-assembly6_D  TM=7.727E-01  e=4.197E-15  Bacillus subtilis
  3lm8-assembly1_A  TM=7.859E-01  e=7.302E-15  Bacillus subtilis
  3k94-assembly1_A  TM=7.672E-01  e=4.624E-14  Geobacillus thermodenitrificans NG80-2

Solvent-accessible surface area (backbone atoms only — not comparable to full-atom values): 39315 Å² total; per-residue (Å²): 137,81,89,79,73,91,85,86,81,73,91,70,76,92,88,77,87,74,85,76,79,74,79,73,80,78,88,77,91,77,86,91,83,84,89,84,84,81,82,70,79,88,78,73,75,77,71,76,77,76,77,75,72,74,72,71,75,73,76,67,66,80,57,73,70,75,75,73,64,73,78,55,102,62,85,60,49,73,42,80,42,66,74,64,73,62,67,63,70,68,84,78,72,71,67,60,83,90,44,102,51,49,28,34,35,38,31,31,70,29,78,66,41,88,42,44,72,46,41,56,74,52,35,77,41,41,35,18,29,26,28,10,46,48,41,50,59,61,47,49,32,68,74,39,70,91,49,58,51,67,60,42,42,62,71,64,51,50,54,30,36,31,20,55,56,80,65,32,48,68,71,57,55,52,54,38,43,73,73,66,27,44,73,48,82,38,62,86,56,80,85,58,54,37,63,56,52,46,51,53,48,50,53,64,73,41,68,86,54,74,90,53,35,34,40,30,32,17,45,75,48,67,44,53,42,55,30,52,50,53,53,29,50,41,52,58,38,56,80,50,50,51,34,39,33,50,73,31,22,39,35,35,65,42,51,51,76,33,35,34,38,37,45,60,46,48,86,44,41,34,57,42,26,24,47,34,33,64,27,34,52,25,72,32,26,33,40,45,36,38,70,75,55,41,70,62,35,57,29,29,67,45,65,49,57,47,45,80,34,35,54,56,42,59,47,32,36,42,37,36,78,30,42,29,36,41,33,31,24,37,43,55,93,85,62,72,76,55,68,124,136,89,74,96,75,89,76,91,85,83,83,94,84,90,73,90,72,83,76,72,88,72,82,75,85,83,91,77,90,80,89,81,84,90,84,89,83,90,78,77,79,89,78,74,77,78,70,76,77,75,77,76,74,76,71,71,73,74,79,67,65,83,57,74,69,76,75,74,63,73,77,56,101,63,85,61,50,72,42,82,42,65,77,66,73,63,69,64,72,69,82,78,74,70,68,60,83,89,44,102,52,48,28,36,34,37,30,30,68,29,78,67,40,88,40,46,72,46,42,57,73,53,36,77,40,40,35,18,28,25,27,11,47,48,41,50,60,60,47,49,33,69,74,39,71,90,49,58,49,67,60,43,42,62,71,64,52,48,54,31,36,32,18,56,56,80,64,33,50,68,70,57,53,50,53,38,46,74,74,66,28,43,74,45,83,38,60,84,55,81,88,57,53,38,64,56,53,46,51,54,50,50,51,63,71,38,68,86,54,73,89,54,34,35,41,32,32,17,46,74,46,67,45,53,43,56,27,51,48,54,53,30,49,40,52,58,38,57,82,50,48,48,35,40,33,50,73,29,24,39,34,36,64,43,51,51,76,34,36,34,39,37,44,59,47,45,87,46,43,34,58,41,26,24,46,34,33,63,29,34,51,24,72,34,25,32,40,44,34,39,68,75,56,39,71,61,34,56,29,28,70,46,65,49,58,47,45,80,34,37,55,56,41,60,48,33,37,41,38,37,79,29,40,29,36,41,33,32,25,37,44,55,92,86,64,67,78,55,67,123

Organism: NCBI:txid1480154

pLDDT: mean 75.04, std 31.61, range [15.12, 98.75]

Foldseek 3Di:
DDDPDDDPDPPPDDDDDPDPPDPDPDDDDDDDDDDDDDPDDDPDDDPPPPPPPVPPPCPVPPPPPPPPPDPPCDDQAEDEADQLFDQDPPPPPAPDPPDPREAEEEFEQAAFALSVVRVLRNHPFYEYLQNSLVNQLPCQCVSVVVDDSVVSNLVSQHQEYEYQNPNHDPVSVVVSVVSPHHYYHPVVDPPAGSVVRVVVVCCVVCVPDPQHEYEYTRQCDDDVVSNVSVLVVLVVCVSRNYWYDDNWKIKHKDAARHKYKYQADLNWWDFFKWKAQPPDKFQFKFKPQKPDTGGGHIHDPVDDTGGRIGGQHRMMIMHTRGMIMIMTTTDDPPPRDDND/DDDDDDDPDDDDDDDPDPDDDDPDDDDDDDDDDDDDDDPDDDPDDDPPPPPPPPPPPCPVPPPPPPPPPDPPVDDQAEDEADQLFDQDPPDPPAPDPPDPREAEEEFEQAAFALSVVRVLRNHPFYEYLQNSLVNQLPCQCVSVVVDDSVVSNLVSQGQEYEYQNPNHDPVSVVVSVVSPHHYYHPVVDPPDGSVVRVVVVCCVVCVPDPQHEYEYTRQCDDDVVSNVSVLVVLVVCVSRNYWYDDNWKIKHKDAARHKYKYQADLNWWDFFKWKAQPPDKFQFKFKPQKPDTGGGHIHDPVDDTGGRIGGQHRMMIMHTRGMIMIMTTTDDPPPRDDND

Sequence (680 aa):
MVVAMSSIRHCCSSLWRRKAIIWTPHRSFVAAGKQGNKLQSSLSAWNSTRSFSATVNTFAKNFPERVSGTRREGMVDKMLHRTSFSLKSDLGVTVADGSDDAFVLVVLNYNVPKFVPVLWNQARLRICADGGANRIYDEIPALLPEEDADSVRERYKPDVIKGDLDSIRPAVRDFYLSLGTVVIDESEDQDTTDFEKCIAYIKDVDSNTAPRKVVVVGALGGRFDHVLAHINVLYKYPRLRITLLSDDSLLYLLPQGFSHEIRINCAVEGPHCGLIPFGTSSESTTTTGLRWNLNESGMAFGSLISTSNLLDDDVVTVVSDSPLIWTIAIRQSGEDICPTMVVAMSSIRHCCSSLWRRKAIIWTPHRSFVAAGKQGNKLQSSLSAWNSTRSFSATVNTFAKNFPERVSGTRREGMVDKMLHRTSFSLKSDLGVTVADGSDDAFVLVVLNYNVPKFVPVLWNQARLRICADGGANRIYDEIPALLPEEDADSVRERYKPDVIKGDLDSIRPAVRDFYLSLGTVVIDESEDQDTTDFEKCIAYIKDVDSNTAPRKVVVVGALGGRFDHVLAHINVLYKYPRLRITLLSDDSLLYLLPQGFSHEIRINCAVEGPHCGLIPFGTSSESTTTTGLRWNLNESGMAFGSLISTSNLLDDDVVTVVSDSPLIWTIAIRQSGEDICPT

InterPro domains:
  IPR006282 Thiamin pyrophosphokinase [TIGR01378] (105-328)
  IPR006282 Thiamin pyrophosphokinase [cd07995] (104-309)
  IPR007371 Thiamin pyrophosphokinase, catalytic domain [PF04263] (119-240)
  IPR007373 Thiamin pyrophosphokinase, thiamin-binding domain [PF04265] (259-325)
  IPR007373 Thiamin pyrophosphokinase, thiamin-binding domain [SM00983] (260-324)
  IPR036371 Thiamin pyrophosphokinase, thiamin-binding domain superfamily [SSF63862] (249-332)
  IPR036759 Thiamin pyrophosphokinase, catalytic domain superfamily [G3DSA:3.40.50.10240] (102-242)
  IPR036759 Thiamin pyrophosphokinase, catalytic domain superfamily [SSF63999] (94-247)